Protein 8AID (pdb70)

Solvent-accessible surface area: 24351 Å² total; per-residue (Å²): 114,197,98,78,140,42,111,37,98,18,72,85,44,57,0,60,76,61,108,136,42,73,19,9,0,17,0,34,7,134,91,84,36,8,97,76,11,10,19,44,0,8,32,5,10,22,47,18,48,28,10,51,12,38,22,38,89,85,131,12,20,18,0,4,0,20,6,0,12,0,5,20,6,47,106,134,2,2,67,85,49,108,70,1,40,0,1,0,7,2,56,55,6,81,40,19,26,131,83,0,98,94,52,58,9,112,33,83,51,37,58,55,230,22,29,7,8,15,31,2,12,0,69,2,83,57,46,15,16,0,24,0,14,23,21,62,68,56,135,92,90,141,115,44,95,20,178,82,42,57,0,22,73,63,104,131,30,74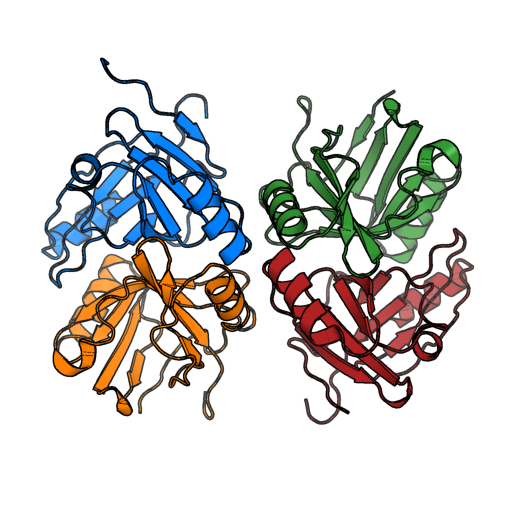,19,6,0,16,1,42,10,126,86,82,27,6,102,74,10,10,45,40,0,41,102,6,18,66,58,81,49,30,10,54,8,50,30,70,137,70,118,13,21,18,0,0,0,23,6,0,9,0,4,23,6,49,108,154,13,2,70,90,23,103,69,1,41,0,2,0,8,1,23,35,7,80,8,15,28,62,26,0,95,93,46,58,9,104,35,72,54,34,69,34,220,17,32,4,11,22,9,0,4,0,66,2,84,52,45,14,18,0,20,0,11,23,13,61,68,53,138,78,92,115,115,104,29,100,18,175,82,43,60,0,20,69,62,104,132,30,74,20,8,0,14,1,51,9,131,90,84,34,8,101,75,10,10,45,42,0,40,103,6,20,67,62,83,49,30,13,54,9,35,34,62,88,72,161,14,20,19,0,1,0,21,7,0,9,0,4,22,6,39,96,133,4,7,52,86,19,104,70,1,40,0,1,0,8,1,31,35,11,114,8,15,43,61,24,0,95,91,54,59,7,108,41,86,50,35,74,37,220,24,40,6,14,16,11,0,3,0,55,3,91,46,43,15,16,0,20,0,12,24,16,64,68,63,152,85,84,130,114,38,97,20,75,86,47,57,0,59,75,59,112,137,40,74,18,9,0,16,0,26,8,134,88,83,35,8,99,75,10,11,19,36,0,7,33,6,8,21,47,16,48,26,11,57,8,46,31,78,134,49,146,12,19,18,0,1,0,22,6,0,11,0,4,21,6,47,122,133,2,10,68,82,29,128,70,1,40,0,1,0,7,1,56,56,6,78,40,19,26,134,86,0,97,93,53,57,10,109,35,84,61,34,64,40,89,18,28,6,12,21,10,0,7,0,65,2,86,54,46,14,16,0,24,0,14,23,18,63,74,54,132,87,94

Foldseek 3Di:
DPWDDKDKFFPDFFQQPPADWQKAFEDEAEPPCVVVVQVVLCVVVVFHWGMWMGDRVLQWTWTHRRRHIYIYHHCVSCVLPVLAGMEIAHNDCPVVVVVQVVQPKAWRDDQDQDQFGGKTWIQHPVGHIYMYHYGDDDVPD/DDKFFPDFFQQPPPFWQKAFEAEEEPPCVVVVQVVLCVVVVHHWGIWDAFVVLQWIWTGRRRHIYIYHHCVSCVLPVLAGMEIAHNDCPVVVVVQVVQPKDFSADQDQTPFAGKTWIQHPVGHIYMYGYGHDDPPD/DWDKFFPDFAQLPPPFWQKAFEDEEEPPCVVVVQVVLCVVVVHHWGMWTQAVVLQWIWTHRRRHIYIYHHCVSCVLPVQAGMEIAHNDCVVVVVVCVVVPKDFSADQDADQFGGKTWIQHPVRHIYMYGYGHDDPVD/DDKFFPDFFQQPVADWQKAFEDEAEPPCVVVVQVVLCVVVVFHWGIWDDFVVLQWIWTHRRRHIYIYHHCVSCVLPVLAGMEIAHNDCVVVVVVQVVQPKAWRADQDQGPFGGKTWIQHPVGHIYMYGYGDDDPPD

Radius of gyration: 25.98 Å; Cα contacts (8 Å, |Δi|>4): 1368; chains: 4; bounding box: 61×72×56 Å

CATH classification: 3.10.180.10

Structure (mmCIF, N/CA/C/O backbone):
data_8AID
#
_entry.id   8AID
#
_cell.length_a   155.492
_cell.length_b   155.492
_cell.length_c   59.516
_cell.angle_alpha   90.000
_cell.angle_beta   90.000
_cell.angle_gamma   120.000
#
_symmetry.space_group_name_H-M   'P 32 2 1'
#
loop_
_entity.id
_entity.type
_entity.pdbx_description
1 polymer PA4183
2 non-polymer '2-[N-CYCLOHEXYLAMINO]ETHANE SULFONIC ACID'
3 water water
#
loop_
_atom_site.group_PDB
_atom_site.id
_atom_site.type_symbol
_atom_site.label_atom_id
_atom_site.label_alt_id
_atom_site.label_comp_id
_atom_site.label_asym_id
_atom_site.label_entity_id
_atom_site.label_seq_id
_atom_site.pdbx_PDB_ins_code
_atom_site.Cartn_x
_atom_site.Cartn_y
_atom_site.Cartn_z
_atom_site.occupancy
_atom_site.B_iso_or_equiv
_atom_site.auth_seq_id
_atom_site.auth_comp_id
_atom_site.auth_asym_id
_atom_site.auth_atom_id
_atom_site.pdbx_PDB_model_num
ATOM 1 N N . GLY A 1 1 ? -73.980 202.434 -25.526 1.00 54.60 -1 GLY A N 1
ATOM 2 C CA . GLY A 1 1 ? -75.048 201.886 -24.645 1.00 39.85 -1 GLY A CA 1
ATOM 3 C C . GLY A 1 1 ? -76.164 202.879 -24.434 1.00 32.17 -1 GLY A C 1
ATOM 4 O O . GLY A 1 1 ? -76.125 204.005 -24.939 1.00 37.05 -1 GLY A O 1
ATOM 10 N N . HIS A 1 2 ? -77.190 202.459 -23.690 1.00 30.39 0 HIS A N 1
ATOM 11 C CA . HIS A 1 2 ? -78.308 203.345 -23.412 1.00 27.82 0 HIS A CA 1
ATOM 12 C C . HIS A 1 2 ? -78.020 204.303 -22.278 1.00 28.16 0 HIS A C 1
ATOM 13 O O . HIS A 1 2 ? -78.790 205.250 -22.079 1.00 32.04 0 HIS A O 1
ATOM 27 N N . MET A 1 3 ? -76.963 204.066 -21.514 1.00 29.18 1 MET A N 1
ATOM 28 C CA . MET A 1 3 ? -76.581 204.901 -20.393 1.00 29.57 1 MET A CA 1
ATOM 29 C C . MET A 1 3 ? -75.354 205.708 -20.801 1.00 28.99 1 MET A C 1
ATOM 30 O O . MET A 1 3 ? -74.638 205.335 -21.739 1.00 30.31 1 MET A O 1
ATOM 44 N N . SER A 1 4 ? -75.127 206.823 -20.111 1.00 32.38 2 SER A N 1
ATOM 45 C CA . SER A 1 4 ? -73.996 207.682 -20.434 1.00 32.81 2 SER A CA 1
ATOM 46 C C . SER A 1 4 ? -72.667 206.985 -20.129 1.00 31.23 2 SER A C 1
ATOM 47 O O . SER A 1 4 ? -72.585 206.052 -19.321 1.00 29.44 2 SER A O 1
ATOM 55 N N . GLN A 1 5 ? -71.623 207.451 -20.806 1.00 31.56 3 GLN A N 1
ATOM 56 C CA . GLN A 1 5 ? -70.285 206.916 -20.610 1.00 38.93 3 GLN A CA 1
ATOM 57 C C . GLN A 1 5 ? -69.725 207.338 -19.256 1.00 29.05 3 GLN A C 1
ATOM 58 O O . GLN A 1 5 ? -70.091 208.386 -18.726 1.00 30.52 3 GLN A O 1
ATOM 72 N N . PRO A 1 6 ? -68.816 206.545 -18.689 1.00 30.21 4 PRO A N 1
ATOM 73 C CA . PRO A 1 6 ? -68.130 206.977 -17.460 1.00 27.07 4 PRO A CA 1
ATOM 74 C C . PRO A 1 6 ? -67.336 208.251 -17.686 1.00 30.01 4 PRO A C 1
ATOM 75 O O . PRO A 1 6 ? -66.897 208.546 -18.801 1.00 28.96 4 PRO A O 1
ATOM 86 N N . PHE A 1 7 ? -67.152 209.001 -16.604 1.00 25.20 5 PHE A N 1
ATOM 87 C CA . PHE A 1 7 ? -66.182 210.083 -16.537 1.00 25.05 5 PHE A CA 1
ATOM 88 C C . PHE A 1 7 ? -65.162 209.724 -15.467 1.00 24.75 5 PHE A C 1
ATOM 89 O O . PHE A 1 7 ? -65.544 209.311 -14.366 1.00 24.74 5 PHE A O 1
ATOM 106 N N . LEU A 1 8 ? -63.874 209.879 -15.778 1.00 24.31 6 LEU A N 1
ATOM 107 C CA . LEU A 1 8 ? -62.823 209.492 -14.828 1.00 21.99 6 LEU A CA 1
ATOM 108 C C . LEU A 1 8 ? -61.694 210.505 -14.845 1.00 21.80 6 LEU A C 1
ATOM 109 O O . LEU A 1 8 ? -61.095 210.759 -15.895 1.00 25.24 6 LEU A O 1
ATOM 125 N N . TRP A 1 9 ? -61.387 211.056 -13.682 1.00 20.56 7 TRP A N 1
ATOM 126 C CA . TRP A 1 9 ? -60.182 211.831 -13.469 1.00 21.43 7 TRP A CA 1
ATOM 127 C C . TRP A 1 9 ? -59.432 211.255 -12.279 1.00 21.12 7 TRP A C 1
ATOM 128 O O . TRP A 1 9 ? -60.032 210.954 -11.246 1.00 21.40 7 TRP A O 1
ATOM 149 N N . ARG A 1 10 ? -58.107 211.098 -12.408 1.00 23.21 8 ARG A N 1
ATOM 150 C CA . ARG A 1 10 ? -57.318 210.670 -11.274 1.00 20.38 8 ARG A CA 1
ATOM 151 C C . ARG A 1 10 ? -55.879 211.164 -11.424 1.00 18.70 8 ARG A C 1
ATOM 152 O O . ARG A 1 10 ? -55.377 211.333 -12.542 1.00 21.92 8 ARG A O 1
ATOM 173 N N . ARG A 1 11 ? -55.231 211.372 -10.295 1.00 19.74 9 ARG A N 1
ATOM 174 C CA A ARG A 1 11 ? -53.859 211.862 -10.312 0.47 22.57 9 ARG A CA 1
ATOM 175 C CA C ARG A 1 11 ? -53.858 211.864 -10.313 0.53 22.55 9 ARG A CA 1
ATOM 176 C C . ARG A 1 11 ? -52.873 210.786 -10.757 1.00 23.61 9 ARG A C 1
ATOM 177 O O . ARG A 1 11 ? -51.879 211.101 -11.428 1.00 24.52 9 ARG A O 1
ATOM 218 N N . VAL A 1 12 ? -53.123 209.526 -10.393 1.00 21.03 10 VAL A N 1
ATOM 219 C CA . VAL A 1 12 ? -52.263 208.387 -10.714 1.00 22.98 10 VAL A CA 1
ATOM 220 C C . VAL A 1 12 ? -53.133 207.347 -11.396 1.00 22.85 10 VAL A C 1
ATOM 221 O O . VAL A 1 12 ? -54.132 206.916 -10.821 1.00 22.56 10 VAL A O 1
ATOM 234 N N . ASN A 1 13 ? -52.779 206.950 -12.618 1.00 24.34 11 ASN A N 1
ATOM 235 C CA . ASN A 1 13 ? -53.654 206.059 -13.367 1.00 23.63 11 ASN A CA 1
ATOM 236 C C . ASN A 1 13 ? -53.157 204.621 -13.497 1.00 24.99 11 ASN A C 1
ATOM 237 O O . ASN A 1 13 ? -53.832 203.805 -14.123 1.00 25.82 11 ASN A O 1
ATOM 248 N N . ASP A 1 14 ? -52.026 204.275 -12.890 1.00 23.72 12 ASP A N 1
ATOM 249 C CA . ASP A 1 14 ? -51.466 202.934 -13.036 1.00 24.19 12 ASP A CA 1
ATOM 250 C C . ASP A 1 14 ? -50.919 202.513 -11.684 1.00 21.39 12 ASP A C 1
ATOM 251 O O . ASP A 1 14 ? -50.035 203.184 -11.143 1.00 24.20 12 ASP A O 1
ATOM 260 N N . SER A 1 15 ? -51.449 201.426 -11.137 1.00 20.75 13 SER A N 1
ATOM 261 C CA . SER A 1 15 ? -50.975 200.902 -9.864 1.00 20.74 13 SER A CA 1
ATOM 262 C C . SER A 1 15 ? -49.929 199.804 -10.019 1.00 20.96 13 SER A C 1
ATOM 263 O O . SER A 1 15 ? -49.496 199.258 -9.008 1.00 20.53 13 SER A O 1
ATOM 271 N N . SER A 1 16 ? -49.507 199.506 -11.253 1.00 21.60 14 SER A N 1
ATOM 272 C CA . SER A 1 16 ? -48.609 198.376 -11.516 1.00 23.39 14 SER A CA 1
ATOM 273 C C . SER A 1 16 ? -47.359 198.396 -10.651 1.00 24.13 14 SER A C 1
ATOM 274 O O . SER A 1 16 ? -46.818 197.327 -10.299 1.00 25.31 14 SER A O 1
ATOM 282 N N . GLY A 1 17 ? -46.859 199.579 -10.350 1.00 26.35 15 GLY A N 1
ATOM 283 C CA . GLY A 1 17 ? -45.607 199.761 -9.641 1.00 27.26 15 GLY A CA 1
ATOM 284 C C . GLY A 1 17 ? -45.739 199.954 -8.153 1.00 29.40 15 GLY A C 1
ATOM 285 O O . GLY A 1 17 ? -44.735 200.203 -7.478 1.00 33.03 15 GLY A O 1
ATOM 289 N N A PHE A 1 18 ? -46.968 199.824 -7.606 0.47 24.70 16 PHE A N 1
ATOM 290 N N B PHE A 1 18 ? -46.936 199.879 -7.611 0.53 24.77 16 PHE A N 1
ATOM 291 C CA A PHE A 1 18 ? -47.213 200.007 -6.175 0.47 23.07 16 PHE A CA 1
ATOM 292 C CA B PHE A 1 18 ? -47.129 200.128 -6.194 0.53 23.39 16 PHE A CA 1
ATOM 293 C C A PHE A 1 18 ? -46.429 198.978 -5.360 0.47 30.81 16 PHE A C 1
ATOM 294 C C B PHE A 1 18 ? -47.351 198.757 -5.581 0.53 25.10 16 PHE A C 1
ATOM 295 O O A PHE A 1 18 ? -46.473 197.779 -5.644 0.47 34.37 16 PHE A O 1
ATOM 296 O O B PHE A 1 18 ? -48.441 198.204 -5.612 0.53 26.06 16 PHE A O 1
ATOM 329 N N A ALA A 1 19 ? -45.706 199.450 -4.339 0.47 30.08 17 ALA A N 1
ATOM 330 N N B ALA A 1 19 ? -46.262 198.173 -5.068 0.53 26.52 17 ALA A N 1
ATOM 331 C CA A ALA A 1 19 ? -44.945 198.549 -3.477 0.47 32.02 17 ALA A CA 1
ATOM 332 C CA B ALA A 1 19 ? -46.320 196.843 -4.483 0.53 27.35 17 ALA A CA 1
ATOM 333 C C A ALA A 1 19 ? -45.825 197.908 -2.411 0.47 30.77 17 ALA A C 1
ATOM 334 C C B ALA A 1 19 ? -46.895 196.849 -3.077 0.53 24.27 17 ALA A C 1
ATOM 335 O O A ALA A 1 19 ? -45.577 196.769 -1.997 0.47 31.32 17 ALA A O 1
ATOM 336 O O B ALA A 1 19 ? -47.206 195.779 -2.556 0.53 25.46 17 ALA A O 1
ATOM 349 N N A GLU A 1 20 ? -46.847 198.620 -1.961 0.47 27.96 18 GLU A N 1
ATOM 350 N N B GLU A 1 20 ? -47.044 198.023 -2.458 0.53 20.06 18 GLU A N 1
ATOM 351 C CA A GLU A 1 20 ? -47.766 198.161 -0.940 0.47 22.78 18 GLU A CA 1
ATOM 352 C CA B GLU A 1 20 ? -47.716 198.152 -1.174 0.53 21.80 18 GLU A CA 1
ATOM 353 C C A GLU A 1 20 ? -49.159 198.578 -1.382 0.47 18.68 18 GLU A C 1
ATOM 354 C C B GLU A 1 20 ? -49.156 198.587 -1.412 0.53 18.63 18 GLU A C 1
ATOM 355 O O A GLU A 1 20 ? -49.316 199.567 -2.109 0.47 21.95 18 GLU A O 1
ATOM 356 O O B GLU A 1 20 ? -49.362 199.649 -2.019 0.53 21.91 18 GLU A O 1
ATOM 379 N N . PRO A 1 21 ? -50.177 197.844 -0.975 1.00 19.51 19 PRO A N 1
ATOM 380 C CA . PRO A 1 21 ? -51.544 198.268 -1.271 1.00 17.87 19 PRO A CA 1
ATOM 381 C C . PRO A 1 21 ? -51.854 199.628 -0.662 1.00 17.74 19 PRO A C 1
ATOM 382 O O . PRO A 1 21 ? -51.377 199.967 0.426 1.00 19.43 19 PRO A O 1
ATOM 393 N N . ARG A 1 22 ? -52.702 200.384 -1.352 1.00 16.13 20 ARG A N 1
ATOM 394 C CA . ARG A 1 22 ? -53.325 201.559 -0.768 1.00 16.35 20 ARG A CA 1
ATOM 395 C C . ARG A 1 22 ? -54.667 201.124 -0.198 1.00 15.94 20 ARG A C 1
ATOM 396 O O . ARG A 1 22 ? -55.431 200.438 -0.880 1.00 17.92 20 ARG A O 1
ATOM 417 N N . VAL A 1 23 ? -54.935 201.502 1.041 1.00 14.69 21 VAL A N 1
ATOM 418 C CA . VAL A 1 23 ? -56.076 201.007 1.806 1.00 13.80 21 VAL A CA 1
ATOM 419 C C . VAL A 1 23 ? -57.140 202.095 1.884 1.00 15.60 21 VAL A C 1
ATOM 420 O O . VAL A 1 23 ? -56.827 203.245 2.251 1.00 16.16 21 VAL A O 1
ATOM 433 N N . PHE A 1 24 ? -58.399 201.730 1.574 1.00 14.12 22 PHE A N 1
ATOM 434 C CA . PHE A 1 24 ? -59.538 202.645 1.629 1.00 14.44 22 PHE A CA 1
ATOM 435 C C . PHE A 1 24 ? -60.634 202.120 2.549 1.00 16.62 22 PHE A C 1
ATOM 436 O O . PHE A 1 24 ? -61.037 200.955 2.455 1.00 17.41 22 PHE A O 1
ATOM 453 N N . ILE A 1 25 ? -61.138 202.984 3.397 1.00 14.95 23 ILE A N 1
ATOM 454 C CA . ILE A 1 25 ? -62.362 202.746 4.147 1.00 14.81 23 ILE A CA 1
ATOM 455 C C . ILE A 1 25 ? -63.540 203.209 3.300 1.00 14.21 23 ILE A C 1
ATOM 456 O O . ILE A 1 25 ? -63.578 204.358 2.841 1.00 16.32 23 ILE A O 1
ATOM 472 N N . ARG A 1 26 ? -64.521 202.322 3.094 1.00 13.89 24 ARG A N 1
ATOM 473 C CA . ARG A 1 26 ? -65.689 202.679 2.302 1.00 15.37 24 ARG A CA 1
ATOM 474 C C . ARG A 1 26 ? -66.642 203.628 3.033 1.00 15.32 24 ARG A C 1
ATOM 475 O O . ARG A 1 26 ? -66.928 203.469 4.231 1.00 16.76 24 ARG A O 1
ATOM 496 N N . VAL A 1 27 ? -67.149 204.598 2.285 1.00 16.39 25 VAL A N 1
ATOM 497 C CA . VAL A 1 27 ? -68.124 205.584 2.738 1.00 15.46 25 VAL A CA 1
ATOM 498 C C . VAL A 1 27 ? -69.297 205.551 1.779 1.00 15.67 25 VAL A C 1
ATOM 499 O O . VAL A 1 27 ? -69.098 205.630 0.563 1.00 17.77 25 VAL A O 1
ATOM 512 N N . TYR A 1 28 ? -70.519 205.429 2.316 1.00 18.08 26 TYR A N 1
ATOM 513 C CA . TYR A 1 28 ? -71.741 205.357 1.513 1.00 18.63 26 TYR A CA 1
ATOM 514 C C . TYR A 1 28 ? -72.568 206.626 1.650 1.00 16.13 26 TYR A C 1
ATOM 515 O O . TYR A 1 28 ? -72.854 207.080 2.761 1.00 19.73 26 TYR A O 1
ATOM 533 N N . LEU A 1 29 ? -72.955 207.184 0.504 1.00 18.69 27 LEU A N 1
ATOM 534 C CA . LEU A 1 29 ? -73.561 208.501 0.432 1.00 18.26 27 LEU A CA 1
ATOM 535 C C . LEU A 1 29 ? -74.893 208.439 -0.309 1.00 20.46 27 LEU A C 1
ATOM 536 O O . LEU A 1 29 ? -75.048 207.666 -1.255 1.00 21.40 27 LEU A O 1
ATOM 552 N N . GLU A 1 30 ? -75.812 209.323 0.074 1.00 21.50 28 GLU A N 1
ATOM 553 C CA . GLU A 1 30 ? -77.103 209.434 -0.595 1.00 21.58 28 GLU A CA 1
ATOM 554 C C . GLU A 1 30 ? -77.000 210.317 -1.837 1.00 23.14 28 GLU A C 1
ATOM 555 O O . GLU A 1 30 ? -76.098 211.155 -1.957 1.00 22.29 28 GLU A O 1
ATOM 567 N N . PRO A 1 31 ? -77.942 210.181 -2.768 1.00 23.15 29 PRO A N 1
ATOM 568 C CA . PRO A 1 31 ? -77.927 211.041 -3.959 1.00 23.14 29 PRO A CA 1
ATOM 569 C C . PRO A 1 31 ? -77.903 212.518 -3.592 1.00 24.37 29 PRO A C 1
ATOM 570 O O . PRO A 1 31 ? -78.526 212.953 -2.611 1.00 27.98 29 PRO A O 1
ATOM 581 N N . GLY A 1 32 ? -77.157 213.285 -4.388 1.00 23.68 30 GLY A N 1
ATOM 582 C CA . GLY A 1 32 ? -77.047 214.716 -4.225 1.00 22.51 30 GLY A CA 1
ATOM 583 C C . GLY A 1 32 ? -75.969 215.176 -3.260 1.00 22.77 30 GLY A C 1
ATOM 584 O O . GLY A 1 32 ? -75.862 216.400 -3.020 1.00 26.17 30 GLY A O 1
ATOM 588 N N . SER A 1 33 ? -75.194 214.259 -2.691 1.00 22.68 31 SER A N 1
ATOM 589 C CA . SER A 1 33 ? -74.298 214.632 -1.602 1.00 22.75 31 SER A CA 1
ATOM 590 C C . SER A 1 33 ? -72.809 214.536 -1.901 1.00 20.95 31 SER A C 1
ATOM 591 O O . SER A 1 33 ? -72.019 214.956 -1.055 1.00 20.72 31 SER A O 1
ATOM 599 N N . ILE A 1 34 ? -72.378 214.070 -3.072 1.00 20.24 32 ILE A N 1
ATOM 600 C CA A ILE A 1 34 ? -70.970 213.713 -3.157 0.52 19.40 32 ILE A CA 1
ATOM 601 C CA B ILE A 1 34 ? -70.966 213.723 -3.270 0.48 19.39 32 ILE A CA 1
ATOM 602 C C . ILE A 1 34 ? -70.059 214.946 -3.145 1.00 19.81 32 ILE A C 1
ATOM 603 O O . ILE A 1 34 ? -68.958 214.876 -2.580 1.00 19.40 32 ILE A O 1
ATOM 634 N N . ASP A 1 35 ? -70.464 216.082 -3.736 1.00 19.01 33 ASP A N 1
ATOM 635 C CA . ASP A 1 35 ? -69.534 217.213 -3.771 1.00 18.24 33 ASP A CA 1
ATOM 636 C C . ASP A 1 35 ? -69.272 217.760 -2.375 1.00 20.08 33 ASP A C 1
ATOM 637 O O . ASP A 1 35 ? -68.111 218.046 -2.023 1.00 19.60 33 ASP A O 1
ATOM 646 N N . ALA A 1 36 ? -70.324 217.905 -1.565 1.00 19.37 34 ALA A N 1
ATOM 647 C CA . ALA A 1 36 ? -70.132 218.328 -0.186 1.00 17.73 34 ALA A CA 1
ATOM 648 C C . ALA A 1 36 ? -69.405 217.280 0.629 1.00 18.54 34 ALA A C 1
ATOM 649 O O . ALA A 1 36 ? -68.623 217.621 1.521 1.00 18.73 34 ALA A O 1
ATOM 656 N N . ALA A 1 37 ? -69.620 215.997 0.335 1.00 17.70 35 ALA A N 1
ATOM 657 C CA . ALA A 1 37 ? -68.885 214.946 1.038 1.00 16.78 35 ALA A CA 1
ATOM 658 C C . ALA A 1 37 ? -67.401 214.982 0.713 1.00 16.28 35 ALA A C 1
ATOM 659 O O . ALA A 1 37 ? -66.570 214.842 1.607 1.00 17.28 35 ALA A O 1
ATOM 666 N N . ILE A 1 38 ? -67.049 215.157 -0.561 1.00 16.63 36 ILE A N 1
ATOM 667 C CA . ILE A 1 38 ? -65.634 215.294 -0.912 1.00 15.99 36 ILE A CA 1
ATOM 668 C C . ILE A 1 38 ? -65.014 216.439 -0.120 1.00 18.40 36 ILE A C 1
ATOM 669 O O . ILE A 1 38 ? -63.928 216.303 0.451 1.00 16.66 36 ILE A O 1
ATOM 685 N N . ALA A 1 39 ? -65.706 217.579 -0.068 1.00 17.25 37 ALA A N 1
ATOM 686 C CA . ALA A 1 39 ? -65.172 218.731 0.672 1.00 15.21 37 ALA A CA 1
ATOM 687 C C . ALA A 1 39 ? -65.008 218.413 2.148 1.00 16.08 37 ALA A C 1
ATOM 688 O O . ALA A 1 39 ? -63.979 218.732 2.759 1.00 16.04 37 ALA A O 1
ATOM 695 N N . PHE A 1 40 ? -65.987 217.705 2.729 1.00 16.20 38 PHE A N 1
ATOM 696 C CA . PHE A 1 40 ? -65.899 217.316 4.130 1.00 15.81 38 PHE A CA 1
ATOM 697 C C . PHE A 1 40 ? -64.660 216.450 4.380 1.00 15.96 38 PHE A C 1
ATOM 698 O O . PHE A 1 40 ? -63.911 216.674 5.339 1.00 16.14 38 PHE A O 1
ATOM 715 N N . TYR A 1 41 ? -64.450 215.425 3.550 1.00 15.57 39 TYR A N 1
ATOM 716 C CA . TYR A 1 41 ? -63.334 214.524 3.768 1.00 15.46 39 TYR A CA 1
ATOM 717 C C . TYR A 1 41 ? -62.009 215.193 3.431 1.00 15.16 39 TYR A C 1
ATOM 718 O O . TYR A 1 41 ? -61.009 214.893 4.076 1.00 15.44 39 TYR A O 1
ATOM 736 N N . GLU A 1 42 ? -61.993 216.115 2.463 1.00 14.16 40 GLU A N 1
ATOM 737 C CA . GLU A 1 42 ? -60.777 216.885 2.197 1.00 15.22 40 GLU A CA 1
ATOM 738 C C . GLU A 1 42 ? -60.384 217.700 3.415 1.00 15.28 40 GLU A C 1
ATOM 739 O O . GLU A 1 42 ? -59.200 217.746 3.794 1.00 16.02 40 GLU A O 1
ATOM 751 N N . ASP A 1 43 ? -61.357 218.385 4.013 1.00 14.93 41 ASP A N 1
ATOM 752 C CA . ASP A 1 43 ? -61.045 219.300 5.100 1.00 14.34 41 ASP A CA 1
ATOM 753 C C . ASP A 1 43 ? -60.787 218.564 6.391 1.00 15.50 41 ASP A C 1
ATOM 754 O O . ASP A 1 43 ? -59.971 219.006 7.205 1.00 16.92 41 ASP A O 1
ATOM 763 N N . LEU A 1 44 ? -61.426 217.409 6.588 1.00 15.34 42 LEU A N 1
ATOM 764 C CA . LEU A 1 44 ? -61.129 216.597 7.757 1.00 14.51 42 LEU A CA 1
ATOM 765 C C . LEU A 1 44 ? -59.670 216.178 7.768 1.00 15.25 42 LEU A C 1
ATOM 766 O O . LEU A 1 44 ? -59.007 216.162 8.816 1.00 15.37 42 LEU A O 1
ATOM 782 N N . GLN A 1 45 ? -59.162 215.804 6.602 1.00 15.97 43 GLN A N 1
ATOM 783 C CA . GLN A 1 45 ? -57.863 215.168 6.520 1.00 15.93 43 GLN A CA 1
ATOM 784 C C . GLN A 1 45 ? -56.765 216.105 6.064 1.00 15.99 43 GLN A C 1
ATOM 785 O O . GLN A 1 45 ? -55.583 215.760 6.186 1.00 17.35 43 GLN A O 1
ATOM 799 N N . GLY A 1 46 ? -57.114 217.264 5.516 1.00 16.16 44 GLY A N 1
ATOM 800 C CA . GLY A 1 46 ? -56.098 218.114 4.929 1.00 16.42 44 GLY A CA 1
ATOM 801 C C . GLY A 1 46 ? -55.497 217.562 3.652 1.00 16.27 44 GLY A C 1
ATOM 802 O O . GLY A 1 46 ? -54.310 217.824 3.369 1.00 19.92 44 GLY A O 1
ATOM 806 N N . VAL A 1 47 ? -56.263 216.800 2.879 1.00 17.78 45 VAL A N 1
ATOM 807 C CA A VAL A 1 47 ? -55.774 216.115 1.690 0.48 19.29 45 VAL A CA 1
ATOM 808 C CA B VAL A 1 47 ? -55.774 216.111 1.690 0.52 19.28 45 VAL A CA 1
ATOM 809 C C . VAL A 1 47 ? -56.772 216.319 0.563 1.00 22.44 45 VAL A C 1
ATOM 810 O O . VAL A 1 47 ? -57.972 216.059 0.740 1.00 26.33 45 VAL A O 1
ATOM 835 N N . ALA A 1 48 ? -56.268 216.729 -0.602 1.00 17.86 46 ALA A N 1
ATOM 836 C CA . ALA A 1 48 ? -57.073 216.899 -1.797 1.00 16.35 46 ALA A CA 1
ATOM 837 C C . ALA A 1 48 ? -57.480 215.556 -2.399 1.00 16.26 46 ALA A C 1
ATOM 838 O O . ALA A 1 48 ? -56.682 214.614 -2.445 1.00 17.88 46 ALA A O 1
ATOM 845 N N . HIS A 1 49 ? -58.719 215.458 -2.860 1.00 16.34 47 HIS A N 1
ATOM 846 C CA . HIS A 1 49 ? -59.169 2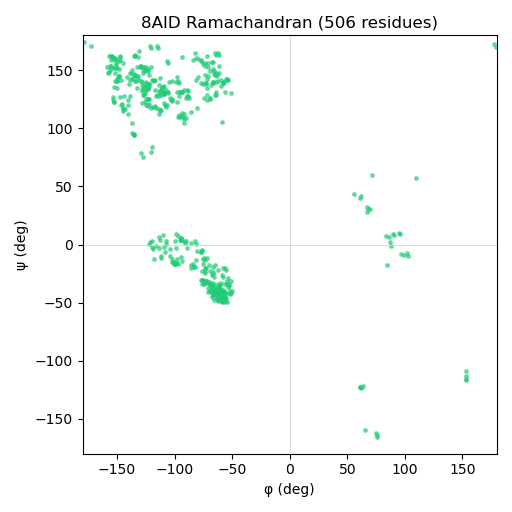14.220 -3.487 1.00 15.62 47 HIS A CA 1
ATOM 847 C C . HIS A 1 49 ? -58.366 213.937 -4.755 1.00 17.57 47 HIS A C 1
ATOM 848 O O . HIS A 1 49 ? -57.915 214.857 -5.455 1.00 18.68 47 HIS A O 1
ATOM 862 N N . ASP A 1 50 ? -58.114 212.646 -5.009 1.00 16.00 48 ASP A N 1
ATOM 863 C CA . ASP A 1 50 ? -57.232 212.240 -6.088 1.00 16.30 48 ASP A CA 1
ATOM 864 C C . ASP A 1 50 ? -57.893 211.367 -7.148 1.00 19.04 48 ASP A C 1
ATOM 865 O O . ASP A 1 50 ? -57.210 210.925 -8.082 1.00 19.03 48 ASP A O 1
ATOM 874 N N . MET A 1 51 ? -59.199 211.099 -7.042 1.00 16.74 49 MET A N 1
ATOM 875 C CA . MET A 1 51 ? -59.963 210.444 -8.095 1.00 17.42 49 MET A CA 1
ATOM 876 C C . MET A 1 51 ? -61.399 210.952 -8.005 1.00 18.88 49 MET A C 1
ATOM 877 O O . MET A 1 51 ? -61.950 211.042 -6.908 1.00 18.78 49 MET A O 1
ATOM 891 N N . ARG A 1 52 ? -61.972 211.299 -9.149 1.00 18.12 50 ARG A N 1
ATOM 892 C CA . ARG A 1 52 ? -63.411 211.519 -9.305 1.00 18.85 50 ARG A CA 1
ATOM 893 C C . ARG A 1 52 ? -63.847 210.595 -10.435 1.00 19.64 50 ARG A C 1
ATOM 894 O O . ARG A 1 52 ? -63.278 210.650 -11.532 1.00 20.44 50 ARG A O 1
ATOM 915 N N . PHE A 1 53 ? -64.845 209.741 -10.168 1.00 20.31 51 PHE A N 1
ATOM 916 C CA . PHE A 1 53 ? -65.246 208.653 -11.075 1.00 20.54 51 PHE A CA 1
ATOM 917 C C . PHE A 1 53 ? -66.774 208.625 -11.119 1.00 20.87 51 PHE A C 1
ATOM 918 O O . PHE A 1 53 ? -67.417 208.187 -10.158 1.00 22.93 51 PHE A O 1
ATOM 935 N N . ASP A 1 54 ? -67.353 209.114 -12.213 1.00 22.03 52 ASP A N 1
ATOM 936 C CA . ASP A 1 54 ? -68.799 209.057 -12.427 1.00 23.25 52 ASP A CA 1
ATOM 937 C C . ASP A 1 54 ? -69.104 207.831 -13.280 1.00 24.99 52 ASP A C 1
ATOM 938 O O . ASP A 1 54 ? -68.497 207.654 -14.346 1.00 25.54 52 ASP A O 1
ATOM 947 N N . PHE A 1 55 ? -70.037 206.991 -12.819 1.00 25.64 53 PHE A N 1
ATOM 948 C CA . PHE A 1 55 ? -70.331 205.690 -13.443 1.00 24.16 53 PHE A CA 1
ATOM 949 C C . PHE A 1 55 ? -71.822 205.580 -13.739 1.00 27.25 53 PHE A C 1
ATOM 950 O O . PHE A 1 55 ? -72.557 204.861 -13.048 1.00 24.96 53 PHE A O 1
ATOM 967 N N . PRO A 1 56 ? -72.303 206.267 -14.778 1.00 27.31 54 PRO A N 1
ATOM 968 C CA . PRO A 1 56 ? -73.759 206.313 -15.010 1.00 28.41 54 PRO A CA 1
ATOM 969 C C . PRO A 1 56 ? -74.391 204.951 -15.220 1.00 30.98 54 PRO A C 1
ATOM 970 O O . PRO A 1 56 ? -75.544 204.760 -14.795 1.00 28.19 54 PRO A O 1
ATOM 981 N N . GLU A 1 57 ? -73.671 203.998 -15.826 1.00 30.15 55 GLU A N 1
ATOM 982 C CA . GLU A 1 57 ? -74.209 202.648 -16.006 1.00 32.36 55 GLU A CA 1
ATOM 983 C C . GLU A 1 57 ? -74.734 202.063 -14.704 1.00 34.66 55 GLU A C 1
ATOM 984 O O . GLU A 1 57 ? -75.725 201.321 -14.696 1.00 32.08 55 GLU A O 1
ATOM 996 N N . LYS A 1 58 ? -74.020 202.297 -13.614 1.00 29.22 56 LYS A N 1
ATOM 997 C CA . LYS A 1 58 ? -74.338 201.740 -12.310 1.00 25.84 56 LYS A CA 1
ATOM 998 C C . LYS A 1 58 ? -75.055 202.736 -11.432 1.00 24.14 56 LYS A C 1
ATOM 999 O O . LYS A 1 58 ? -75.355 202.423 -10.272 1.00 27.68 56 LYS A O 1
ATOM 1018 N N . ARG A 1 59 ? -75.353 203.926 -11.960 1.00 26.34 57 ARG A N 1
ATOM 1019 C CA A ARG A 1 59 ? -75.982 204.988 -11.182 0.45 31.38 57 ARG A CA 1
ATOM 1020 C CA B ARG A 1 59 ? -75.981 204.992 -11.184 0.55 31.37 57 ARG A CA 1
ATOM 1021 C C . ARG A 1 59 ? -75.168 205.295 -9.929 1.00 24.83 57 ARG A C 1
ATOM 1022 O O . ARG A 1 59 ? -75.725 205.552 -8.857 1.00 26.34 57 ARG A O 1
ATOM 1063 N N . LEU A 1 60 ? -73.836 205.298 -10.079 1.00 24.73 58 LEU A N 1
ATOM 1064 C CA . LEU A 1 60 ? -72.906 205.538 -8.991 1.00 23.87 58 LEU A CA 1
ATOM 1065 C C . LEU A 1 60 ? -72.003 206.714 -9.327 1.00 23.87 58 LEU A C 1
ATOM 1066 O O . LEU A 1 60 ? -71.667 206.944 -10.491 1.00 25.78 58 LEU A O 1
ATOM 1082 N N . THR A 1 61 ? -71.576 207.431 -8.298 1.00 22.49 59 THR A N 1
ATOM 1083 C CA . THR A 1 61 ? -70.474 208.381 -8.403 1.00 21.12 59 THR A CA 1
ATOM 1084 C C . THR A 1 61 ? -69.504 208.033 -7.289 1.00 17.35 59 THR A C 1
ATOM 1085 O O . THR A 1 61 ? -69.937 207.664 -6.198 1.00 20.20 59 THR A O 1
ATOM 1096 N N . LEU A 1 62 ? -68.191 208.097 -7.569 1.00 18.33 60 LEU A N 1
ATOM 1097 C CA . LEU A 1 62 ? -67.161 207.693 -6.615 1.00 19.46 60 LEU A CA 1
ATOM 1098 C C . LEU A 1 62 ? -66.059 208.739 -6.520 1.00 20.22 60 LEU A C 1
ATOM 1099 O O . LEU A 1 62 ? -65.769 209.463 -7.479 1.00 19.93 60 LEU A O 1
ATOM 1115 N N . ALA A 1 63 ? -65.408 208.779 -5.363 1.00 18.32 61 ALA A N 1
ATOM 1116 C CA . ALA A 1 63 ? -64.242 209.642 -5.202 1.00 16.08 61 ALA A CA 1
ATOM 1117 C C . ALA A 1 63 ? -63.285 209.036 -4.188 1.00 17.99 61 ALA A C 1
ATOM 1118 O O . ALA A 1 63 ? -63.705 208.466 -3.178 1.00 18.09 61 ALA A O 1
ATOM 1125 N N . ALA A 1 64 ? -61.990 209.181 -4.456 1.00 16.04 62 ALA A N 1
ATOM 1126 C CA . ALA A 1 64 ? -60.938 208.822 -3.510 1.00 15.69 62 ALA A CA 1
ATOM 1127 C C . ALA A 1 64 ? -60.497 210.081 -2.789 1.00 16.44 62 ALA A C 1
ATOM 1128 O O . ALA A 1 64 ? -60.055 211.041 -3.434 1.00 16.26 62 ALA A O 1
ATOM 1135 N N . VAL A 1 65 ? -60.595 210.077 -1.457 1.00 15.29 63 VAL A N 1
ATOM 1136 C CA . VAL A 1 65 ? -60.231 211.241 -0.654 1.00 15.00 63 VAL A CA 1
ATOM 1137 C C . VAL A 1 65 ? -59.415 210.770 0.538 1.00 15.13 63 VAL A C 1
ATOM 1138 O O . VAL A 1 65 ? -59.979 210.342 1.564 1.00 15.35 63 VAL A O 1
ATOM 1151 N N . GLY A 1 66 ? -58.087 210.810 0.424 1.00 14.20 64 GLY A N 1
ATOM 1152 C CA . GLY A 1 66 ? -57.267 210.349 1.526 1.00 15.03 64 GLY A CA 1
ATOM 1153 C C . GLY A 1 66 ? -57.511 208.871 1.808 1.00 14.29 64 GLY A C 1
ATOM 1154 O O . GLY A 1 66 ? -57.357 208.013 0.931 1.00 16.10 64 GLY A O 1
ATOM 1158 N N . ALA A 1 67 ? -57.884 208.588 3.062 1.00 13.67 65 ALA A N 1
ATOM 1159 C CA . ALA A 1 67 ? -58.134 207.242 3.543 1.00 12.61 65 ALA A CA 1
ATOM 1160 C C . ALA A 1 67 ? -59.471 206.659 3.110 1.00 13.96 65 ALA A C 1
ATOM 1161 O O . ALA A 1 67 ? -59.718 205.484 3.404 1.00 14.91 65 ALA A O 1
ATOM 1168 N N . PHE A 1 68 ? -60.348 207.427 2.453 1.00 14.49 66 PHE A N 1
ATOM 1169 C CA . PHE A 1 68 ? -61.737 207.051 2.226 1.00 14.41 66 PHE A CA 1
ATOM 1170 C C . PHE A 1 68 ? -62.045 206.936 0.743 1.00 14.61 66 PHE A C 1
ATOM 1171 O O . PHE A 1 68 ? -61.598 207.750 -0.074 1.00 15.75 66 PHE A O 1
ATOM 1188 N N . LEU A 1 69 ? -62.850 205.928 0.409 1.00 13.32 67 LEU A N 1
ATOM 1189 C CA . LEU A 1 69 ? -63.414 205.747 -0.932 1.00 13.63 67 LEU A CA 1
ATOM 1190 C C . LEU A 1 69 ? -64.911 205.947 -0.807 1.00 16.13 67 LEU A C 1
ATOM 1191 O O . LEU A 1 69 ? -65.595 205.149 -0.158 1.00 16.29 67 LEU A O 1
ATOM 1207 N N . LEU A 1 70 ? -65.389 207.033 -1.401 1.00 15.31 68 LEU A N 1
ATOM 1208 C CA . LEU A 1 70 ? -66.791 207.438 -1.331 1.00 16.70 68 LEU A CA 1
ATOM 1209 C C . LEU A 1 70 ? -67.568 206.857 -2.489 1.00 17.03 68 LEU A C 1
ATOM 1210 O O . LEU A 1 70 ? -67.113 206.937 -3.633 1.00 17.61 68 LEU A O 1
ATOM 1226 N N . LEU A 1 71 ? -68.747 206.276 -2.192 1.00 17.79 69 LEU A N 1
ATOM 1227 C CA . LEU A 1 71 ? -69.681 205.774 -3.189 1.00 17.37 69 LEU A CA 1
ATOM 1228 C C . LEU A 1 71 ? -71.031 206.438 -2.948 1.00 19.27 69 LEU A C 1
ATOM 1229 O O . LEU A 1 71 ? -71.604 206.285 -1.866 1.00 19.87 69 LEU A O 1
ATOM 1245 N N . GLU A 1 72 ? -71.525 207.158 -3.950 1.00 18.73 70 GLU A N 1
ATOM 1246 C CA . GLU A 1 72 ? -72.832 207.830 -3.899 1.00 17.85 70 GLU A CA 1
ATOM 1247 C C . GLU A 1 72 ? -73.832 207.140 -4.815 1.00 21.87 70 GLU A C 1
ATOM 1248 O O . GLU A 1 72 ? -73.549 206.922 -5.999 1.00 22.21 70 GLU A O 1
ATOM 1260 N N . GLY A 1 73 ? -75.022 206.853 -4.291 1.00 20.91 71 GLY A N 1
ATOM 1261 C CA . GLY A 1 73 ? -76.096 206.332 -5.123 1.00 24.42 71 GLY A CA 1
ATOM 1262 C C . GLY A 1 73 ? -77.321 206.032 -4.283 1.00 24.27 71 GLY A C 1
ATOM 1263 O O . GLY A 1 73 ? -77.289 206.095 -3.049 1.00 24.28 71 GLY A O 1
ATOM 1267 N N . SER A 1 74 ? -78.413 205.704 -4.974 1.00 26.52 72 SER A N 1
ATOM 1268 C CA . SER A 1 74 ? -79.589 205.234 -4.267 1.00 26.88 72 SER A CA 1
ATOM 1269 C C . SER A 1 74 ? -79.299 203.940 -3.511 1.00 26.73 72 SER A C 1
ATOM 1270 O O . SER A 1 74 ? -78.318 203.239 -3.767 1.00 25.93 72 SER A O 1
ATOM 1278 N N . ASP A 1 75 ? -80.195 203.593 -2.582 1.00 28.47 73 ASP A N 1
ATOM 1279 C CA . ASP A 1 75 ? -80.046 202.312 -1.894 1.00 26.86 73 ASP A CA 1
ATOM 1280 C C . ASP A 1 75 ? -80.011 201.160 -2.888 1.00 27.43 73 ASP A C 1
ATOM 1281 O O . ASP A 1 75 ? -79.234 200.211 -2.724 1.00 28.01 73 ASP A O 1
ATOM 1290 N N . GLU A 1 76 ? -80.864 201.212 -3.922 1.00 30.18 74 GLU A N 1
ATOM 1291 C CA . GLU A 1 76 ? -80.872 200.150 -4.926 1.00 30.16 74 GLU A CA 1
ATOM 1292 C C . GLU A 1 76 ? -79.538 200.082 -5.664 1.00 29.85 74 GLU A C 1
ATOM 1293 O O . GLU A 1 76 ? -78.988 198.991 -5.894 1.00 27.38 74 GLU A O 1
ATOM 1305 N N . ALA A 1 77 ? -78.982 201.241 -6.019 1.00 27.66 75 ALA A N 1
ATOM 1306 C CA . ALA A 1 77 ? -77.719 201.263 -6.745 1.00 27.98 75 ALA A CA 1
ATOM 1307 C C . ALA A 1 77 ? -76.572 200.770 -5.877 1.00 24.95 75 ALA A C 1
ATOM 1308 O O . ALA A 1 77 ? -75.649 200.109 -6.379 1.00 26.09 75 ALA A O 1
ATOM 1315 N N . LEU A 1 78 ? -76.621 201.064 -4.574 1.00 24.30 76 LEU A N 1
ATOM 1316 C CA . LEU A 1 78 ? -75.538 200.661 -3.681 1.00 23.65 76 LEU A CA 1
ATOM 1317 C C . LEU A 1 78 ? -75.676 199.223 -3.206 1.00 26.70 76 LEU A C 1
ATOM 1318 O O . LEU A 1 78 ? -74.687 198.638 -2.751 1.00 28.44 76 LEU A O 1
ATOM 1334 N N . ALA A 1 79 ? -76.871 198.643 -3.299 1.00 25.77 77 ALA A N 1
ATOM 1335 C CA . ALA A 1 79 ? -77.148 197.371 -2.638 1.00 29.98 77 ALA A CA 1
ATOM 1336 C C . ALA A 1 79 ? -76.145 196.266 -2.946 1.00 27.94 77 ALA A C 1
ATOM 1337 O O . ALA A 1 79 ? -75.752 195.554 -2.006 1.00 32.36 77 ALA A O 1
ATOM 1344 N N . PRO A 1 80 ? -75.684 196.072 -4.181 1.00 29.68 78 PRO A N 1
ATOM 1345 C CA . PRO A 1 80 ? -74.708 194.996 -4.433 1.00 30.67 78 PRO A CA 1
ATOM 1346 C C . PRO A 1 80 ? -73.353 195.233 -3.780 1.00 29.36 78 PRO A C 1
ATOM 1347 O O . PRO A 1 80 ? -72.573 194.282 -3.620 1.00 33.34 78 PRO A O 1
ATOM 1358 N N . PHE A 1 81 ? -73.050 196.463 -3.419 1.00 28.25 79 PHE A N 1
ATOM 1359 C CA . PHE A 1 81 ? -71.723 196.861 -2.980 1.00 28.13 79 PHE A CA 1
ATOM 1360 C C . PHE A 1 81 ? -71.658 197.238 -1.512 1.00 28.68 79 PHE A C 1
ATOM 1361 O O . PHE A 1 81 ? -70.556 197.346 -0.969 1.00 26.21 79 PHE A O 1
ATOM 1378 N N . ARG A 1 82 ? -72.801 197.402 -0.849 1.00 27.42 80 ARG A N 1
ATOM 1379 C CA A ARG A 1 82 ? -72.864 198.048 0.458 0.55 25.02 80 ARG A CA 1
ATOM 1380 C CA B ARG A 1 82 ? -72.749 198.094 0.428 0.45 25.10 80 ARG A CA 1
ATOM 1381 C C . ARG A 1 82 ? -72.215 197.227 1.563 1.00 25.23 80 ARG A C 1
ATOM 1382 O O . ARG A 1 82 ? -71.732 197.789 2.553 1.00 26.96 80 ARG A O 1
ATOM 1423 N N . SER A 1 83 ? -72.238 195.896 1.448 1.00 23.57 81 SER A N 1
ATOM 1424 C CA . SER A 1 83 ? -71.641 195.106 2.521 1.00 23.21 81 SER A CA 1
ATOM 1425 C C . SER A 1 83 ? -70.121 195.180 2.533 1.00 22.39 81 SER A C 1
ATOM 1426 O O . SER A 1 83 ? -69.494 194.755 3.518 1.00 21.40 81 SER A O 1
ATOM 1434 N N . THR A 1 84 ? -69.510 195.719 1.477 1.00 21.18 82 THR A N 1
ATOM 1435 C CA . THR A 1 84 ? -68.057 195.839 1.424 1.00 18.02 82 THR A CA 1
ATOM 1436 C C . THR A 1 84 ? -67.610 196.958 2.339 1.00 19.16 82 THR A C 1
ATOM 1437 O O . THR A 1 84 ? -68.097 198.086 2.223 1.00 19.91 82 THR A O 1
ATOM 1448 N N . THR A 1 85 ? -66.680 196.670 3.265 1.00 17.85 83 THR A N 1
ATOM 1449 C CA . THR A 1 85 ? -66.301 197.740 4.185 1.00 17.60 83 THR A CA 1
ATOM 1450 C C . THR A 1 85 ? -64.984 198.416 3.819 1.00 17.85 83 THR A C 1
ATOM 1451 O O . THR A 1 85 ? -64.709 199.513 4.324 1.00 17.78 83 THR A O 1
ATOM 1462 N N . GLY A 1 86 ? -64.180 197.809 2.946 1.00 16.75 84 GLY A N 1
ATOM 1463 C CA . GLY A 1 86 ? -62.886 198.353 2.577 1.00 15.74 84 GLY A CA 1
ATOM 1464 C C . GLY A 1 86 ? -62.522 197.941 1.174 1.00 16.24 84 GLY A C 1
ATOM 1465 O O . GLY A 1 86 ? -63.004 196.922 0.663 1.00 17.42 84 GLY A O 1
ATOM 1469 N N . THR A 1 87 ? -61.680 198.768 0.537 1.00 17.33 85 THR A N 1
ATOM 1470 C CA . THR A 1 87 ? -61.098 198.504 -0.779 1.00 16.97 85 THR A CA 1
ATOM 1471 C C . THR A 1 87 ? -59.586 198.551 -0.647 1.00 16.29 85 THR A C 1
ATOM 1472 O O . THR A 1 87 ? -59.043 199.464 -0.014 1.00 16.95 85 THR A O 1
ATOM 1483 N N . LEU A 1 88 ? -58.906 197.565 -1.239 1.00 16.96 86 LEU A N 1
ATOM 1484 C CA . LEU A 1 88 ? -57.462 197.590 -1.385 1.00 16.72 86 LEU A CA 1
ATOM 1485 C C . LEU A 1 88 ? -57.094 197.835 -2.842 1.00 16.03 86 LEU A C 1
ATOM 1486 O O . LEU A 1 88 ? -57.495 197.066 -3.722 1.00 18.19 86 LEU A O 1
ATOM 1502 N N . LEU A 1 89 ? -56.370 198.926 -3.085 1.00 16.81 87 LEU A N 1
ATOM 1503 C CA . LEU A 1 89 ? -55.846 199.248 -4.411 1.00 15.87 87 LEU A CA 1
ATOM 1504 C C . LEU A 1 89 ? -54.438 198.647 -4.490 1.00 17.03 87 LEU A C 1
ATOM 1505 O O . LEU A 1 89 ? -53.510 199.058 -3.773 1.00 17.86 87 LEU A O 1
ATOM 1521 N N . VAL A 1 90 ? -54.294 197.632 -5.345 1.00 18.30 88 VAL A N 1
ATOM 1522 C CA . VAL A 1 90 ? -53.087 196.815 -5.400 1.00 18.52 88 VAL A CA 1
ATOM 1523 C C . VAL A 1 90 ? -52.473 196.899 -6.791 1.00 18.80 88 VAL A C 1
ATOM 1524 O O . VAL A 1 90 ? -53.080 197.398 -7.734 1.00 19.66 88 VAL A O 1
ATOM 1537 N N . ASP A 1 91 ? -51.238 196.382 -6.909 1.00 19.02 89 ASP A N 1
ATOM 1538 C CA . ASP A 1 91 ? -50.566 196.375 -8.205 1.00 18.32 89 ASP A CA 1
ATOM 1539 C C . ASP A 1 91 ? -51.263 195.457 -9.199 1.00 20.35 89 ASP A C 1
ATOM 1540 O O . ASP A 1 91 ? -51.372 195.802 -10.378 1.00 21.09 89 ASP A O 1
ATOM 1549 N N . ASP A 1 92 ? -51.729 194.281 -8.752 1.00 20.14 90 ASP A N 1
ATOM 1550 C CA . ASP A 1 92 ? -52.363 193.302 -9.634 1.00 20.36 90 ASP A CA 1
ATOM 1551 C C . ASP A 1 92 ? -53.337 192.474 -8.811 1.00 20.43 90 ASP A C 1
ATOM 1552 O O . ASP A 1 92 ? -52.936 191.859 -7.819 1.00 21.75 90 ASP A O 1
ATOM 1561 N N . ILE A 1 93 ? -54.616 192.464 -9.199 1.00 21.84 91 ILE A N 1
ATOM 1562 C CA . ILE A 1 93 ? -55.586 191.739 -8.392 1.00 20.15 91 ILE A CA 1
ATOM 1563 C C . ILE A 1 93 ? -55.481 190.222 -8.520 1.00 20.65 91 ILE A C 1
ATOM 1564 O O . ILE A 1 93 ? -55.984 189.508 -7.644 1.00 21.29 91 ILE A O 1
ATOM 1580 N N . GLU A 1 94 ? -54.858 189.690 -9.595 1.00 22.97 92 GLU A N 1
ATOM 1581 C CA . GLU A 1 94 ? -55.035 188.257 -9.853 1.00 23.66 92 GLU A CA 1
ATOM 1582 C C . GLU A 1 94 ? -54.399 187.364 -8.776 1.00 21.82 92 GLU A C 1
ATOM 1583 O O . GLU A 1 94 ? -55.024 186.389 -8.351 1.00 22.25 92 GLU A O 1
ATOM 1595 N N . PRO A 1 95 ? -53.197 187.690 -8.268 1.00 20.60 93 PRO A N 1
ATOM 1596 C CA . PRO A 1 95 ? -52.662 186.837 -7.181 1.00 22.67 93 PRO A CA 1
ATOM 1597 C C . PRO A 1 95 ? -53.538 186.822 -5.943 1.00 21.27 93 PRO A C 1
ATOM 1598 O O . PRO A 1 95 ? -53.648 185.793 -5.267 1.00 21.90 93 PRO A O 1
ATOM 1609 N N . TYR A 1 96 ? -54.168 187.958 -5.609 1.00 19.60 94 TYR A N 1
ATOM 1610 C CA . TYR A 1 96 ? -55.056 187.984 -4.450 1.00 21.75 94 TYR A CA 1
ATOM 1611 C C . TYR A 1 96 ? -56.311 187.157 -4.685 1.00 19.10 94 TYR A C 1
ATOM 1612 O O . TYR A 1 96 ? -56.766 186.445 -3.787 1.00 20.48 94 TYR A O 1
ATOM 1630 N N . HIS A 1 97 ? -56.860 187.223 -5.900 1.00 19.80 95 HIS A N 1
ATOM 1631 C CA . HIS A 1 97 ? -58.031 186.428 -6.260 1.00 20.06 95 HIS A CA 1
ATOM 1632 C C . HIS A 1 97 ? -57.724 184.943 -6.174 1.00 20.73 95 HIS A C 1
ATOM 1633 O O . HIS A 1 97 ? -58.482 184.174 -5.582 1.00 22.95 95 HIS A O 1
ATOM 1647 N N . ARG A 1 98 ? -56.575 184.547 -6.724 1.00 20.77 96 ARG A N 1
ATOM 1648 C CA . ARG A 1 98 ? -56.146 183.150 -6.701 1.00 21.09 96 ARG A CA 1
ATOM 1649 C C . ARG A 1 98 ? -55.954 182.664 -5.270 1.00 22.60 96 ARG A C 1
ATOM 1650 O O . ARG A 1 98 ? -56.434 181.583 -4.898 1.00 23.36 96 ARG A O 1
ATOM 1671 N N . ARG A 1 99 ? -55.236 183.451 -4.450 1.00 20.26 97 ARG A N 1
ATOM 1672 C CA . ARG A 1 99 ? -55.020 183.046 -3.065 1.00 21.50 97 ARG A CA 1
ATOM 1673 C C . ARG A 1 99 ? -56.333 182.966 -2.295 1.00 25.65 97 ARG A C 1
ATOM 1674 O O . ARG A 1 99 ? -56.513 182.084 -1.447 1.00 23.20 97 ARG A O 1
ATOM 1695 N N . LEU A 1 100 ? -57.266 183.888 -2.557 1.00 22.56 98 LEU A N 1
ATOM 1696 C CA . LEU A 1 100 ? -58.527 183.860 -1.816 1.00 21.93 98 LEU A CA 1
ATOM 1697 C C . LEU A 1 100 ? -59.333 182.626 -2.173 1.00 22.90 98 LEU A C 1
ATOM 1698 O O . LEU A 1 100 ? -59.924 181.991 -1.289 1.00 25.70 98 LEU A O 1
ATOM 1714 N N . LEU A 1 101 ? -59.378 182.262 -3.461 1.00 23.41 99 LEU A N 1
ATOM 1715 C CA . LEU A 1 101 ? -60.086 181.044 -3.843 1.00 25.51 99 LEU A CA 1
ATOM 1716 C C . LEU A 1 101 ? -59.478 179.836 -3.145 1.00 26.99 99 LEU A C 1
ATOM 1717 O O . LEU A 1 101 ? -60.198 178.984 -2.603 1.00 29.52 99 LEU A O 1
ATOM 1733 N N . ALA A 1 102 ? -58.145 179.754 -3.135 1.00 25.14 100 ALA A N 1
ATOM 1734 C CA . ALA A 1 102 ? -57.485 178.607 -2.517 1.00 26.65 100 ALA A CA 1
ATOM 1735 C C . ALA A 1 102 ? -57.718 178.552 -1.009 1.00 28.91 100 ALA A C 1
ATOM 1736 O O . ALA A 1 102 ? -57.703 177.462 -0.417 1.00 32.83 100 ALA A O 1
ATOM 1743 N N . ALA A 1 103 ? -57.927 179.698 -0.372 1.00 26.69 101 ALA A N 1
ATOM 1744 C CA . ALA A 1 103 ? -58.111 179.763 1.071 1.00 28.47 101 ALA A CA 1
ATOM 1745 C C . ALA A 1 103 ? -59.561 179.630 1.502 1.00 31.94 101 ALA A C 1
ATOM 1746 O O . ALA A 1 103 ? -59.841 179.730 2.702 1.00 35.98 101 ALA A O 1
ATOM 1753 N N . GLY A 1 104 ? -60.494 179.413 0.569 1.00 27.25 102 GLY A N 1
ATOM 1754 C CA . GLY A 1 104 ? -61.880 179.176 0.899 1.00 30.01 102 GLY A CA 1
ATOM 1755 C C . GLY A 1 104 ? -62.798 180.377 0.884 1.00 30.42 102 GLY A C 1
ATOM 1756 O O . GLY A 1 104 ? -63.947 180.257 1.333 1.00 31.79 102 GLY A O 1
ATOM 1760 N N . ALA A 1 105 ? -62.341 181.515 0.391 1.00 26.66 103 ALA A N 1
ATOM 1761 C CA . ALA A 1 105 ? -63.194 182.682 0.321 1.00 24.01 103 ALA A CA 1
ATOM 1762 C C . ALA A 1 105 ? -64.194 182.546 -0.818 1.00 28.30 103 ALA A C 1
ATOM 1763 O O . ALA A 1 105 ? -63.985 181.797 -1.785 1.00 29.13 103 ALA A O 1
ATOM 1770 N N . GLN A 1 106 ? -65.312 183.253 -0.680 1.00 25.43 104 GLN A N 1
ATOM 1771 C CA A GLN A 1 106 ? -66.325 183.305 -1.720 0.53 26.97 104 GLN A CA 1
ATOM 1772 C CA B GLN A 1 106 ? -66.328 183.304 -1.720 0.47 27.01 104 GLN A CA 1
ATOM 1773 C C . GLN A 1 106 ? -66.156 184.588 -2.518 1.00 25.99 104 GLN A C 1
ATOM 1774 O O . GLN A 1 106 ? -66.218 185.692 -1.955 1.00 27.55 104 GLN A O 1
ATOM 1801 N N . ILE A 1 107 ? -65.904 184.440 -3.817 1.00 25.23 105 ILE A N 1
ATOM 1802 C CA . ILE A 1 107 ? -65.809 185.570 -4.733 1.00 24.21 105 ILE A CA 1
ATOM 1803 C C . ILE A 1 107 ? -67.225 185.989 -5.109 1.00 27.59 105 ILE A C 1
ATOM 1804 O O . ILE A 1 107 ? -67.992 185.202 -5.684 1.00 32.89 105 ILE A O 1
ATOM 1820 N N . ILE A 1 108 ? -67.586 187.215 -4.749 1.00 25.40 106 ILE A N 1
ATOM 1821 C CA A ILE A 1 108 ? -68.930 187.749 -4.977 0.69 25.82 106 ILE A CA 1
ATOM 1822 C CA B ILE A 1 108 ? -68.935 187.711 -4.991 0.31 26.05 106 ILE A CA 1
ATOM 1823 C C . ILE A 1 108 ? -69.064 188.227 -6.418 1.00 40.38 106 ILE A C 1
ATOM 1824 O O . ILE A 1 108 ? -69.838 187.677 -7.212 1.00 40.80 106 ILE A O 1
ATOM 1855 N N . PHE A 1 109 ? -68.313 189.274 -6.759 1.00 31.11 107 PHE A N 1
ATOM 1856 C CA . PHE A 1 109 ? -68.325 189.886 -8.079 1.00 34.59 107 PHE A CA 1
ATOM 1857 C C . PHE A 1 109 ? -66.918 189.848 -8.666 1.00 36.32 107 PHE A C 1
ATOM 1858 O O . PHE A 1 109 ? -65.925 189.953 -7.939 1.00 29.97 107 PHE A O 1
ATOM 1862 N N . GLY A 1 110 ? -66.844 189.691 -9.991 1.00 33.77 108 GLY A N 1
ATOM 1863 C CA . GLY A 1 110 ? -65.588 189.743 -10.708 1.00 35.34 108 GLY A CA 1
ATOM 1864 C C . GLY A 1 110 ? -64.791 188.471 -10.525 1.00 36.69 108 GLY A C 1
ATOM 1865 O O . GLY A 1 110 ? -65.322 187.451 -10.074 1.00 40.90 108 GLY A O 1
ATOM 1869 N N . PRO A 1 111 ? -63.494 188.496 -10.881 1.00 34.60 109 PRO A N 1
ATOM 1870 C CA . PRO A 1 111 ? -62.733 189.619 -11.457 1.00 30.70 109 PRO A CA 1
ATOM 1871 C C . PRO A 1 111 ? -63.356 190.117 -12.753 1.00 35.59 109 PRO A C 1
ATOM 1872 O O . PRO A 1 111 ? -63.808 189.332 -13.589 1.00 37.10 109 PRO A O 1
ATOM 1883 N N . ALA A 1 112 ? -63.395 191.433 -12.928 1.00 30.92 110 ALA A N 1
ATOM 1884 C CA . ALA A 1 112 ? -64.028 192.041 -14.085 1.00 36.08 110 ALA A CA 1
ATOM 1885 C C . ALA A 1 112 ? -63.349 193.372 -14.378 1.00 28.49 110 ALA A C 1
ATOM 1886 O O . ALA A 1 112 ? -62.874 194.064 -13.472 1.00 28.72 110 ALA A O 1
ATOM 1893 N N . ARG A 1 113 ? -63.300 193.710 -15.664 1.00 35.53 111 ARG A N 1
ATOM 1894 C CA . ARG A 1 113 ? -62.806 195.020 -16.057 1.00 33.41 111 ARG A CA 1
ATOM 1895 C C . ARG A 1 113 ? -63.736 196.103 -15.532 1.00 32.64 111 ARG A C 1
ATOM 1896 O O . ARG A 1 113 ? -64.959 195.929 -15.457 1.00 37.97 111 ARG A O 1
ATOM 1917 N N . ALA A 1 114 ? -63.142 197.229 -15.174 1.00 28.94 112 ALA A N 1
ATOM 1918 C CA . ALA A 1 114 ? -63.850 198.415 -14.735 1.00 29.06 112 ALA A CA 1
ATOM 1919 C C . ALA A 1 114 ? -63.223 199.606 -15.435 1.00 28.08 112 ALA A C 1
ATOM 1920 O O . ALA A 1 114 ? -62.098 199.518 -15.936 1.00 27.34 112 ALA A O 1
ATOM 1927 N N . PRO A 1 115 ? -63.916 200.744 -15.468 1.00 31.04 113 PRO A N 1
ATOM 1928 C CA . PRO A 1 115 ? -63.343 201.926 -16.124 1.00 28.73 113 PRO A CA 1
ATOM 1929 C C . PRO A 1 115 ? -62.010 202.358 -15.542 1.00 27.62 113 PRO A C 1
ATOM 1930 O O . PRO A 1 115 ? -61.238 203.022 -16.235 1.00 30.59 113 PRO A O 1
ATOM 1941 N N . THR A 1 116 ? -61.687 201.954 -14.314 1.00 24.31 114 THR A N 1
ATOM 1942 C CA . THR A 1 116 ? -60.426 202.279 -13.673 1.00 20.24 114 THR A CA 1
ATOM 1943 C C . THR A 1 116 ? -59.345 201.223 -13.863 1.00 25.23 114 THR A C 1
ATOM 1944 O O . THR A 1 116 ? -58.180 201.495 -13.552 1.00 22.58 114 THR A O 1
ATOM 1955 N N . GLY A 1 117 ? -59.707 200.033 -14.315 1.00 24.05 115 GLY A N 1
ATOM 1956 C CA . GLY A 1 117 ? -58.785 198.912 -14.355 1.00 23.70 115 GLY A CA 1
ATOM 1957 C C . GLY A 1 117 ? -59.543 197.608 -14.265 1.00 23.76 115 GLY A C 1
ATOM 1958 O O . GLY A 1 117 ? -60.244 197.238 -15.205 1.00 26.18 115 GLY A O 1
ATOM 1962 N N . ALA A 1 118 ? -59.437 196.929 -13.124 1.00 21.51 116 ALA A N 1
ATOM 1963 C CA . ALA A 1 118 ? -60.149 195.680 -12.887 1.00 20.82 116 ALA A CA 1
ATOM 1964 C C . ALA A 1 118 ? -60.322 195.492 -11.387 1.00 22.01 116 ALA A C 1
ATOM 1965 O O . ALA A 1 118 ? -59.516 195.981 -10.587 1.00 23.31 116 ALA A O 1
ATOM 1972 N N . CYS A 1 119 ? -61.368 194.756 -11.003 1.00 21.99 117 CYS A N 1
ATOM 1973 C CA . CYS A 1 119 ? -61.659 194.583 -9.588 1.00 22.04 117 CYS A CA 1
ATOM 1974 C C . CYS A 1 119 ? -62.452 193.303 -9.355 1.00 22.66 117 CYS A C 1
ATOM 1975 O O . CYS A 1 119 ? -63.024 192.729 -10.285 1.00 25.27 117 CYS A O 1
ATOM 1983 N N . PHE A 1 120 ? -62.446 192.864 -8.099 1.00 21.86 118 PHE A N 1
ATOM 1984 C CA . PHE A 1 120 ? -63.358 191.830 -7.607 1.00 20.54 118 PHE A CA 1
ATOM 1985 C C . PHE A 1 120 ? -63.655 192.133 -6.147 1.00 19.97 118 PHE A C 1
ATOM 1986 O O . PHE A 1 120 ? -62.926 192.888 -5.488 1.00 20.96 118 PHE A O 1
ATOM 2003 N N . ASN A 1 121 ? -64.727 191.548 -5.618 1.00 22.50 119 ASN A N 1
ATOM 2004 C CA . ASN A 1 121 ? -64.857 191.571 -4.170 1.00 23.81 119 ASN A CA 1
ATOM 2005 C C . ASN A 1 121 ? -65.181 190.187 -3.638 1.00 22.31 119 ASN A C 1
ATOM 2006 O O . ASN A 1 121 ? -65.572 189.256 -4.375 1.00 22.91 119 ASN A O 1
ATOM 2017 N N . ALA A 1 122 ? -64.925 190.037 -2.343 1.00 21.38 120 ALA A N 1
ATOM 2018 C CA . ALA A 1 122 ? -64.899 188.712 -1.757 1.00 21.97 120 ALA A CA 1
ATOM 2019 C C . ALA A 1 122 ? -65.395 188.718 -0.327 1.00 20.30 120 ALA A C 1
ATOM 2020 O O . ALA A 1 122 ? -65.166 189.680 0.423 1.00 20.23 120 ALA A O 1
ATOM 2027 N N . LEU A 1 123 ? -66.133 187.657 0.012 1.00 20.34 121 LEU A N 1
ATOM 2028 C CA . LEU A 1 123 ? -66.545 187.365 1.382 1.00 21.26 121 LEU A CA 1
ATOM 2029 C C . LEU A 1 123 ? -65.508 186.402 1.952 1.00 21.99 121 LEU A C 1
ATOM 2030 O O . LEU A 1 123 ? -65.415 185.258 1.506 1.00 22.67 121 LEU A O 1
ATOM 2046 N N . LEU A 1 124 ? -64.701 186.877 2.897 1.00 21.80 122 LEU A N 1
ATOM 2047 C CA . LEU A 1 124 ? -63.646 186.051 3.489 1.00 24.59 122 LEU A CA 1
ATOM 2048 C C . LEU A 1 124 ? -64.256 185.078 4.491 1.00 24.56 122 LEU A C 1
ATOM 2049 O O . LEU A 1 124 ? -65.369 185.277 4.975 1.00 22.60 122 LEU A O 1
ATOM 2065 N N . PRO A 1 125 ? -63.574 183.979 4.794 1.00 23.14 123 PRO A N 1
ATOM 2066 C CA . PRO A 1 125 ? -64.172 182.992 5.701 1.00 24.07 123 PRO A CA 1
ATOM 2067 C C . PRO A 1 125 ? -64.633 183.552 7.035 1.00 23.49 123 PRO A C 1
ATOM 2068 O O . PRO A 1 125 ? -65.647 183.090 7.566 1.00 25.69 123 PRO A O 1
ATOM 2079 N N . ASP A 1 126 ? -63.940 184.546 7.585 1.00 23.59 124 ASP A N 1
ATOM 2080 C CA . ASP A 1 126 ? -64.316 185.121 8.874 1.00 22.50 124 ASP A CA 1
ATOM 2081 C C . ASP A 1 126 ? -65.424 186.165 8.758 1.00 22.49 124 ASP A C 1
ATOM 2082 O O . ASP A 1 126 ? -65.851 186.715 9.780 1.00 23.06 124 ASP A O 1
ATOM 2091 N N . GLY A 1 127 ? -65.954 186.386 7.558 1.00 22.34 125 GLY A N 1
ATOM 2092 C CA . GLY A 1 127 ? -67.066 187.290 7.356 1.00 20.95 125 GLY A CA 1
ATOM 2093 C C . GLY A 1 127 ? -66.710 188.679 6.846 1.00 20.01 125 GLY A C 1
ATOM 2094 O O . GLY A 1 127 ? -67.629 189.470 6.517 1.00 22.27 125 GLY A O 1
ATOM 2098 N N . THR A 1 128 ? -65.434 189.017 6.800 1.00 20.63 126 THR A N 1
ATOM 2099 C CA . THR A 1 128 ? -65.010 190.300 6.254 1.00 20.49 126 THR A CA 1
ATOM 2100 C C . THR A 1 128 ? -65.306 190.354 4.758 1.00 20.91 126 THR A C 1
ATOM 2101 O O . THR A 1 128 ? -65.081 189.389 4.033 1.00 22.21 126 THR A O 1
ATOM 2112 N N . VAL A 1 129 ? -65.791 191.506 4.282 1.00 18.70 127 VAL A N 1
ATOM 2113 C CA . VAL A 1 129 ? -66.089 191.705 2.860 1.00 17.31 127 VAL A CA 1
ATOM 2114 C C . VAL A 1 129 ? -65.223 192.845 2.337 1.00 17.65 127 VAL A C 1
ATOM 2115 O O . VAL A 1 129 ? -65.341 193.992 2.802 1.00 18.02 127 VAL A O 1
ATOM 2128 N N . VAL A 1 130 ? -64.362 192.533 1.364 1.00 18.04 128 VAL A N 1
ATOM 2129 C CA A VAL A 1 130 ? -63.451 193.533 0.835 0.55 17.10 128 VAL A CA 1
ATOM 2130 C CA B VAL A 1 130 ? -63.362 193.455 0.843 0.45 17.03 128 VAL A CA 1
ATOM 2131 C C . VAL A 1 130 ? -63.366 193.443 -0.677 1.00 20.06 128 VAL A C 1
ATOM 2132 O O . VAL A 1 130 ? -63.537 192.384 -1.290 1.00 21.38 128 VAL A O 1
ATOM 2157 N N . GLU A 1 131 ? -63.083 194.590 -1.276 1.00 18.34 129 GLU A N 1
ATOM 2158 C CA . GLU A 1 131 ? -62.833 194.708 -2.705 1.00 16.71 129 GLU A CA 1
ATOM 2159 C C . GLU A 1 131 ? -61.334 194.831 -2.936 1.00 18.96 129 GLU A C 1
ATOM 2160 O O . GLU A 1 131 ? -60.645 195.547 -2.188 1.00 17.44 129 GLU A O 1
ATOM 2172 N N . PHE A 1 132 ? -60.843 194.173 -3.988 1.00 17.37 130 PHE A N 1
ATOM 2173 C CA . PHE A 1 132 ? -59.504 194.367 -4.512 1.00 16.52 130 PHE A CA 1
ATOM 2174 C C . PHE A 1 132 ? -59.624 195.003 -5.888 1.00 18.38 130 PHE A C 1
ATOM 2175 O O . PHE A 1 132 ? -60.404 194.538 -6.719 1.00 21.48 130 PHE A O 1
ATOM 2192 N N . VAL A 1 133 ? -58.860 196.073 -6.130 1.00 18.18 131 VAL A N 1
ATOM 2193 C CA . VAL A 1 133 ? -58.879 196.754 -7.417 1.00 16.54 131 VAL A CA 1
ATOM 2194 C C . VAL A 1 133 ? -57.443 197.044 -7.819 1.00 15.74 131 VAL A C 1
ATOM 2195 O O . VAL A 1 133 ? -56.584 197.300 -6.973 1.00 18.42 131 VAL A O 1
ATOM 2208 N N . HIS A 1 134 ? -57.193 197.007 -9.123 1.00 18.49 132 HIS A N 1
ATOM 2209 C CA . HIS A 1 134 ? -55.946 197.539 -9.652 1.00 19.06 132 HIS A CA 1
ATOM 2210 C C . HIS A 1 134 ? -56.275 198.538 -10.749 1.00 20.33 132 HIS A C 1
ATOM 2211 O O . HIS A 1 134 ? -57.337 198.479 -11.381 1.00 20.31 132 HIS A O 1
ATOM 2225 N N . HIS A 1 135 ? -55.370 199.494 -10.930 1.00 19.07 133 HIS A N 1
ATOM 2226 C CA . HIS A 1 135 ? -55.582 200.603 -11.840 1.00 22.24 133 HIS A CA 1
ATOM 2227 C C . HIS A 1 135 ? -54.641 200.480 -13.023 1.00 21.34 133 HIS A C 1
ATOM 2228 O O . HIS A 1 135 ? -53.444 200.174 -12.862 1.00 21.94 133 HIS A O 1
ATOM 2242 N N . ARG A 1 136 ? -55.182 200.712 -14.208 1.00 25.46 134 ARG A N 1
ATOM 2243 C CA . ARG A 1 136 ? -54.434 200.724 -15.449 1.00 25.37 134 ARG A CA 1
ATOM 2244 C C . ARG A 1 136 ? -54.942 201.883 -16.289 1.00 26.93 134 ARG A C 1
ATOM 2245 O O . ARG A 1 136 ? -56.133 202.220 -16.237 1.00 26.23 134 ARG A O 1
ATOM 2266 N N . PRO A 1 137 ? -54.068 202.496 -17.076 1.00 28.66 135 PRO A N 1
ATOM 2267 C CA . PRO A 1 137 ? -54.482 203.654 -17.877 1.00 28.94 135 PRO A CA 1
ATOM 2268 C C . PRO A 1 137 ? -55.557 203.294 -18.883 1.00 35.88 135 PRO A C 1
ATOM 2269 O O . PRO A 1 137 ? -55.530 202.230 -19.505 1.00 35.07 135 PRO A O 1
ATOM 2280 N N . GLN A 1 138 ? -56.514 204.202 -19.037 1.00 34.41 136 GLN A N 1
ATOM 2281 C CA A GLN A 1 138 ? -57.528 204.022 -20.062 0.58 41.27 136 GLN A CA 1
ATOM 2282 C CA B GLN A 1 138 ? -57.598 204.182 -20.009 0.42 41.66 136 GLN A CA 1
ATOM 2283 C C . GLN A 1 138 ? -57.105 204.719 -21.347 1.00 47.47 136 GLN A C 1
ATOM 2284 O O . GLN A 1 138 ? -56.127 205.472 -21.393 1.00 43.79 136 GLN A O 1
ATOM 2311 N N . PRO A 1 139 ? -57.791 204.414 -22.446 1.00 59.83 137 PRO A N 1
ATOM 2312 C CA . PRO A 1 139 ? -57.449 205.065 -23.719 1.00 64.89 137 PRO A CA 1
ATOM 2313 C C . PRO A 1 139 ? -57.511 206.583 -23.604 1.00 64.46 137 PRO A C 1
ATOM 2314 O O . PRO A 1 139 ? -58.484 207.146 -23.094 1.00 63.58 137 PRO A O 1
ATOM 2325 N N . GLY A 1 140 ? -56.453 207.244 -24.084 1.00 71.80 138 GLY A N 1
ATOM 2326 C CA . GLY A 1 140 ? -56.361 208.688 -24.065 1.00 76.19 138 GLY A CA 1
ATOM 2327 C C . GLY A 1 140 ? -55.849 209.288 -22.775 1.00 76.00 138 GLY A C 1
ATOM 2328 O O . GLY A 1 140 ? -55.419 210.448 -22.773 1.00 71.37 138 GLY A O 1
ATOM 2332 N N . GLU A 1 141 ? -55.871 208.537 -21.681 1.00 71.69 139 GLU A N 1
ATOM 2333 C CA . GLU A 1 141 ? -55.471 209.038 -20.372 1.00 63.12 139 GLU A CA 1
ATOM 2334 C C . GLU A 1 141 ? -53.955 209.198 -20.285 1.00 58.36 139 GLU A C 1
ATOM 2335 O O . GLU A 1 141 ? -53.456 210.216 -19.803 1.00 65.48 139 GLU A O 1
ATOM 2347 N N . PRO B 1 6 ? -49.811 192.612 30.489 1.00 69.62 4 PRO B N 1
ATOM 2348 C CA . PRO B 1 6 ? -50.407 192.699 29.154 1.00 62.93 4 PRO B CA 1
ATOM 2349 C C . PRO B 1 6 ? -49.374 192.750 28.036 1.00 52.77 4 PRO B C 1
ATOM 2350 O O . PRO B 1 6 ? -48.508 193.624 28.006 1.00 58.96 4 PRO B O 1
ATOM 2361 N N . PHE B 1 7 ? -49.482 191.797 27.120 1.00 52.06 5 PHE B N 1
ATOM 2362 C CA . PHE B 1 7 ? -48.586 191.742 25.977 1.00 51.98 5 PHE B CA 1
ATOM 2363 C C . PHE B 1 7 ? -48.780 192.965 25.092 1.00 44.92 5 PHE B C 1
ATOM 2364 O O . PHE B 1 7 ? -49.909 193.322 24.739 1.00 40.83 5 PHE B O 1
ATOM 2381 N N . LEU B 1 8 ? -47.669 193.607 24.741 1.00 40.13 6 LEU B N 1
ATOM 2382 C CA . LEU B 1 8 ? -47.658 194.656 23.724 1.00 32.39 6 LEU B CA 1
ATOM 2383 C C . LEU B 1 8 ? -46.387 194.480 22.903 1.00 37.60 6 LEU B C 1
ATOM 2384 O O . LEU B 1 8 ? -45.281 194.652 23.426 1.00 38.20 6 LEU B O 1
ATOM 2400 N N . TRP B 1 9 ? -46.547 194.097 21.638 1.00 28.96 7 TRP B N 1
ATOM 2401 C CA . TRP B 1 9 ? -45.453 194.036 20.682 1.00 30.89 7 TRP B CA 1
ATOM 2402 C C . TRP B 1 9 ? -45.845 194.812 19.430 1.00 27.95 7 TRP B C 1
ATOM 2403 O O . TRP B 1 9 ? -46.944 194.624 18.903 1.00 27.29 7 TRP B O 1
ATOM 2424 N N . ARG B 1 10 ? -44.946 195.676 18.958 1.00 28.53 8 ARG B N 1
ATOM 2425 C CA . ARG B 1 10 ? -45.166 196.363 17.691 1.00 28.89 8 ARG B CA 1
ATOM 2426 C C . ARG B 1 10 ? -43.835 196.840 17.123 1.00 28.05 8 ARG B C 1
ATOM 2427 O O . ARG B 1 10 ? -42.907 197.193 17.860 1.00 30.01 8 ARG B O 1
ATOM 2448 N N . ARG B 1 11 ? -43.769 196.857 15.787 1.00 25.51 9 ARG B N 1
ATOM 2449 C CA A ARG B 1 11 ? -42.552 197.283 15.101 0.62 26.99 9 ARG B CA 1
ATOM 2450 C CA B ARG B 1 11 ? -42.534 197.274 15.132 0.38 27.14 9 ARG B CA 1
ATOM 2451 C C . ARG B 1 11 ? -42.318 198.778 15.265 1.00 25.32 9 ARG B C 1
ATOM 2452 O O . ARG B 1 11 ? -41.168 199.230 15.408 1.00 29.21 9 ARG B O 1
ATOM 2493 N N . VAL B 1 12 ? -43.394 199.561 15.230 1.00 25.95 10 VAL B N 1
ATOM 2494 C CA . VAL B 1 12 ? -43.358 201.017 15.330 1.00 29.69 10 VAL B CA 1
ATOM 2495 C C . VAL B 1 12 ? -44.215 201.430 16.515 1.00 26.53 10 VAL B C 1
ATOM 2496 O O . VAL B 1 12 ? -45.402 201.091 16.562 1.00 27.41 10 VAL B O 1
ATOM 2509 N N . ASN B 1 13 ? -43.636 202.189 17.449 1.00 27.59 11 ASN B N 1
ATOM 2510 C CA . ASN B 1 13 ? -44.368 202.550 18.658 1.00 29.64 11 ASN B CA 1
ATOM 2511 C C . ASN B 1 13 ? -44.680 204.039 18.777 1.00 28.36 11 ASN B C 1
ATOM 2512 O O . ASN B 1 13 ? -45.211 204.455 19.804 1.00 26.97 11 ASN B O 1
ATOM 2523 N N . ASP B 1 14 ? -44.396 204.839 17.748 1.00 25.22 12 ASP B N 1
ATOM 2524 C CA . ASP B 1 14 ? -44.630 206.279 17.787 1.00 24.63 12 ASP B CA 1
ATOM 2525 C C . ASP B 1 14 ? -45.062 206.743 16.410 1.00 23.04 12 ASP B C 1
ATOM 2526 O O . ASP B 1 14 ? -44.297 206.606 15.450 1.00 26.08 12 ASP B O 1
ATOM 2535 N N . SER B 1 15 ? -46.293 207.270 16.301 1.00 20.46 13 SER B N 1
ATOM 2536 C CA . SER B 1 15 ? -46.822 207.779 15.043 1.00 20.05 13 SER B CA 1
ATOM 2537 C C . SER B 1 15 ? -46.625 209.281 14.858 1.00 19.75 13 SER B C 1
ATOM 2538 O O . SER B 1 15 ? -47.088 209.838 13.851 1.00 21.23 13 SER B O 1
ATOM 2546 N N . SER B 1 16 ? -45.909 209.936 15.793 1.00 21.69 14 SER B N 1
ATOM 2547 C CA . SER B 1 16 ? -45.769 211.393 15.801 1.00 23.78 14 SER B CA 1
ATOM 2548 C C . SER B 1 16 ? -45.237 211.946 14.485 1.00 21.51 14 SER B C 1
ATOM 2549 O O . SER B 1 16 ? -45.572 213.081 14.111 1.00 24.14 14 SER B O 1
ATOM 2557 N N . GLY B 1 17 ? -44.395 211.175 13.785 1.00 24.10 15 GLY B N 1
ATOM 2558 C CA . GLY B 1 17 ? -43.774 211.619 12.550 1.00 24.40 15 GLY B CA 1
ATOM 2559 C C . GLY B 1 17 ? -44.445 211.171 11.271 1.00 28.08 15 GLY B C 1
ATOM 2560 O O . GLY B 1 17 ? -43.894 211.407 10.190 1.00 29.49 15 GLY B O 1
ATOM 2564 N N . PHE B 1 18 ? -45.618 210.543 11.344 1.00 23.78 16 PHE B N 1
ATOM 2565 C CA . PHE B 1 18 ? -46.278 210.043 10.142 1.00 25.98 16 PHE B CA 1
ATOM 2566 C C . PHE B 1 18 ? -46.651 211.204 9.216 1.00 26.69 16 PHE B C 1
ATOM 2567 O O . PHE B 1 18 ? -47.278 212.169 9.633 1.00 30.10 16 PHE B O 1
ATOM 2584 N N . ALA B 1 19 ? -46.265 211.111 7.945 1.00 32.07 17 ALA B N 1
ATOM 2585 C CA . ALA B 1 19 ? -46.640 212.144 6.986 1.00 32.87 17 ALA B CA 1
ATOM 2586 C C . ALA B 1 19 ? -48.088 212.005 6.566 1.00 31.44 17 ALA B C 1
ATOM 2587 O O . ALA B 1 19 ? -48.708 212.976 6.104 1.00 33.26 17 ALA B O 1
ATOM 2594 N N . GLU B 1 20 ? -48.627 210.814 6.714 1.00 26.77 18 GLU B N 1
ATOM 2595 C CA . GLU B 1 20 ? -50.017 210.562 6.411 1.00 23.48 18 GLU B CA 1
ATOM 2596 C C . GLU B 1 20 ? -50.458 209.392 7.254 1.00 20.09 18 GLU B C 1
ATOM 2597 O O . GLU B 1 20 ? -49.623 208.623 7.760 1.00 19.82 18 GLU B O 1
ATOM 2609 N N . PRO B 1 21 ? -51.752 209.238 7.448 1.00 17.81 19 PRO B N 1
ATOM 2610 C CA . PRO B 1 21 ? -52.251 208.172 8.307 1.00 17.09 19 PRO B CA 1
ATOM 2611 C C . PRO B 1 21 ? -51.986 206.810 7.714 1.00 16.20 19 PRO B C 1
ATOM 2612 O O . PRO B 1 21 ? -51.938 206.670 6.494 1.00 18.37 19 PRO B O 1
ATOM 2623 N N . ARG B 1 22 ? -51.827 205.828 8.592 1.00 16.96 20 ARG B N 1
ATOM 2624 C CA . ARG B 1 22 ? -51.913 204.430 8.215 1.00 15.56 20 ARG B CA 1
ATOM 2625 C C . ARG B 1 22 ? -53.369 204.019 8.366 1.00 15.63 20 ARG B C 1
ATOM 2626 O O . ARG B 1 22 ? -53.979 204.293 9.401 1.00 17.11 20 ARG B O 1
ATOM 2647 N N . VAL B 1 23 ? -53.897 203.346 7.352 1.00 15.08 21 VAL B N 1
ATOM 2648 C CA . VAL B 1 23 ? -55.325 203.059 7.222 1.00 13.60 21 VAL B CA 1
ATOM 2649 C C . VAL B 1 23 ? -55.543 201.571 7.451 1.00 15.64 21 VAL B C 1
ATOM 2650 O O . VAL B 1 23 ? -54.833 200.731 6.862 1.00 16.66 21 VAL B O 1
ATOM 2663 N N . PHE B 1 24 ? -56.511 201.244 8.317 1.00 14.69 22 PHE B N 1
ATOM 2664 C CA . PHE B 1 24 ? -56.854 199.858 8.615 1.00 14.95 22 PHE B CA 1
ATOM 2665 C C . PHE B 1 24 ? -58.322 199.550 8.334 1.00 16.00 22 PHE B C 1
ATOM 2666 O O . PHE B 1 24 ? -59.212 200.290 8.749 1.00 16.89 22 PHE B O 1
ATOM 2683 N N . ILE B 1 25 ? -58.573 198.412 7.701 1.00 14.33 23 ILE B N 1
ATOM 2684 C CA . ILE B 1 25 ? -59.902 197.813 7.610 1.00 15.56 23 ILE B CA 1
ATOM 2685 C C . ILE B 1 25 ? -60.102 196.907 8.822 1.00 15.30 23 ILE B C 1
ATOM 2686 O O . ILE B 1 25 ? -59.265 196.034 9.088 1.00 16.85 23 ILE B O 1
ATOM 2702 N N . ARG B 1 26 ? -61.204 197.088 9.547 1.00 16.06 24 ARG B N 1
ATOM 2703 C CA . ARG B 1 26 ? -61.458 196.313 10.757 1.00 18.15 24 ARG B CA 1
ATOM 2704 C C . ARG B 1 26 ? -61.932 194.904 10.423 1.00 18.45 24 ARG B C 1
ATOM 2705 O O . ARG B 1 26 ? -62.741 194.715 9.522 1.00 18.67 24 ARG B O 1
ATOM 2726 N N . VAL B 1 27 ? -61.417 193.930 11.176 1.00 17.09 25 VAL B N 1
ATOM 2727 C CA . VAL B 1 27 ? -61.794 192.524 11.120 1.00 16.94 25 VAL B CA 1
ATOM 2728 C C . VAL B 1 27 ? -62.180 192.084 12.521 1.00 18.78 25 VAL B C 1
ATOM 2729 O O . VAL B 1 27 ? -61.439 192.332 13.475 1.00 20.74 25 VAL B O 1
ATOM 2742 N N . TYR B 1 28 ? -63.328 191.405 12.655 1.00 18.31 26 TYR B N 1
ATOM 2743 C CA . TYR B 1 28 ? -63.846 190.988 13.960 1.00 17.32 26 TYR B CA 1
ATOM 2744 C C . TYR B 1 28 ? -63.830 189.465 14.064 1.00 19.84 26 TYR B C 1
ATOM 2745 O O . TYR B 1 28 ? -64.220 188.770 13.121 1.00 22.04 26 TYR B O 1
ATOM 2763 N N . LEU B 1 29 ? -63.397 188.953 15.232 1.00 19.39 27 LEU B N 1
ATOM 2764 C CA . LEU B 1 29 ? -63.054 187.546 15.406 1.00 20.12 27 LEU B CA 1
ATOM 2765 C C . LEU B 1 29 ? -63.592 186.991 16.708 1.00 21.94 27 LEU B C 1
ATOM 2766 O O . LEU B 1 29 ? -63.537 187.657 17.748 1.00 21.83 27 LEU B O 1
ATOM 2782 N N . GLU B 1 30 ? -64.038 185.729 16.662 1.00 23.61 28 GLU B N 1
ATOM 2783 C CA A GLU B 1 30 ? -64.522 185.071 17.866 0.57 25.67 28 GLU B CA 1
ATOM 2784 C CA B GLU B 1 30 ? -64.514 185.034 17.849 0.43 25.76 28 GLU B CA 1
ATOM 2785 C C . GLU B 1 30 ? -63.348 184.613 18.734 1.00 25.25 28 GLU B C 1
ATOM 2786 O O . GLU B 1 30 ? -62.232 184.429 18.257 1.00 24.63 28 GLU B O 1
ATOM 2809 N N . PRO B 1 31 ? -63.589 184.415 20.036 1.00 24.61 29 PRO B N 1
ATOM 2810 C CA . PRO B 1 31 ? -62.516 183.933 20.919 1.00 27.78 29 PRO B CA 1
ATOM 2811 C C . PRO B 1 31 ? -61.875 182.655 20.395 1.00 29.12 29 PRO B C 1
ATOM 2812 O O . PRO B 1 31 ? -62.546 181.775 19.849 1.00 28.52 29 PRO B O 1
ATOM 2823 N N . GLY B 1 32 ? -60.562 182.570 20.558 1.00 27.67 30 GLY B N 1
ATOM 2824 C CA . GLY B 1 32 ? -59.773 181.426 20.153 1.00 29.25 30 GLY B CA 1
ATOM 2825 C C . GLY B 1 32 ? -59.358 181.389 18.700 1.00 29.53 30 GLY B C 1
ATOM 2826 O O . GLY B 1 32 ? -58.769 180.383 18.271 1.00 30.22 30 GLY B O 1
ATOM 2830 N N . SER B 1 33 ? -59.603 182.463 17.931 1.00 26.42 31 SER B N 1
ATOM 2831 C CA . SER B 1 33 ? -59.375 182.403 16.491 1.00 25.63 31 SER B CA 1
ATOM 2832 C C . SER B 1 33 ? -58.293 183.344 15.974 1.00 25.32 31 SER B C 1
ATOM 2833 O O . SER B 1 33 ? -57.977 183.298 14.773 1.00 25.32 31 SER B O 1
ATOM 2841 N N . ILE B 1 34 ? -57.669 184.156 16.831 1.00 24.58 32 ILE B N 1
ATOM 2842 C CA . ILE B 1 34 ? -56.828 185.213 16.269 1.00 24.96 32 ILE B CA 1
ATOM 2843 C C . ILE B 1 34 ? -55.529 184.666 15.677 1.00 24.09 32 ILE B C 1
ATOM 2844 O O . ILE B 1 34 ? -55.026 185.217 14.693 1.00 23.22 32 ILE B O 1
ATOM 2860 N N . ASP B 1 35 ? -54.956 183.596 16.237 1.00 25.54 33 ASP B N 1
ATOM 2861 C CA . ASP B 1 35 ? -53.717 183.072 15.653 1.00 23.22 33 ASP B CA 1
ATOM 2862 C C . ASP B 1 35 ? -53.959 182.582 14.229 1.00 22.81 33 ASP B C 1
ATOM 2863 O O . ASP B 1 35 ? -53.168 182.866 13.322 1.00 25.18 33 ASP B O 1
ATOM 2872 N N . ALA B 1 36 ? -55.077 181.879 14.005 1.00 23.97 34 ALA B N 1
ATOM 2873 C CA . ALA B 1 36 ? -55.380 181.434 12.651 1.00 23.81 34 ALA B CA 1
ATOM 2874 C C . ALA B 1 36 ? -55.727 182.601 11.745 1.00 24.68 34 ALA B C 1
ATOM 2875 O O . ALA B 1 36 ? -55.431 182.569 10.536 1.00 24.45 34 ALA B O 1
ATOM 2882 N N . ALA B 1 37 ? -56.341 183.637 12.307 1.00 23.11 35 ALA B N 1
ATOM 2883 C CA . ALA B 1 37 ? -56.663 184.821 11.517 1.00 21.38 35 ALA B CA 1
ATOM 2884 C C . ALA B 1 37 ? -55.401 185.554 11.093 1.00 20.37 35 ALA B C 1
ATOM 2885 O O . ALA B 1 37 ? -55.271 185.986 9.939 1.00 21.12 35 ALA B O 1
ATOM 2892 N N . ILE B 1 38 ? -54.462 185.729 12.028 1.00 22.22 36 ILE B N 1
ATOM 2893 C CA . ILE B 1 38 ? -53.193 186.355 11.684 1.00 20.73 36 ILE B CA 1
ATOM 2894 C C . ILE B 1 38 ? -52.550 185.594 10.529 1.00 23.27 36 ILE B C 1
ATOM 2895 O O . ILE B 1 38 ? -52.091 186.184 9.543 1.00 22.43 36 ILE B O 1
ATOM 2911 N N . ALA B 1 39 ? -52.538 184.259 10.616 1.00 22.61 37 ALA B N 1
ATOM 2912 C CA . ALA B 1 39 ? -51.950 183.467 9.545 1.00 22.72 37 ALA B CA 1
ATOM 2913 C C . ALA B 1 39 ? -52.664 183.696 8.221 1.00 22.68 37 ALA B C 1
ATOM 2914 O O . ALA B 1 39 ? -52.025 183.893 7.180 1.00 22.42 37 ALA B O 1
ATOM 2921 N N . PHE B 1 40 ? -53.989 183.728 8.252 1.00 21.02 38 PHE B N 1
ATOM 2922 C CA . PHE B 1 40 ? -54.765 183.962 7.038 1.00 21.19 38 PHE B CA 1
ATOM 2923 C C . PHE B 1 40 ? -54.387 185.284 6.382 1.00 21.99 38 PHE B C 1
ATOM 2924 O O . PHE B 1 40 ? -54.160 185.359 5.165 1.00 20.38 38 PHE B O 1
ATOM 2941 N N . TYR B 1 41 ? -54.334 186.352 7.165 1.00 20.80 39 TYR B N 1
ATOM 2942 C CA . TYR B 1 41 ? -54.089 187.668 6.585 1.00 19.80 39 TYR B CA 1
ATOM 2943 C C . TYR B 1 41 ? -52.622 187.857 6.205 1.00 19.54 39 TYR B C 1
ATOM 2944 O O . TYR B 1 41 ? -52.307 188.543 5.224 1.00 19.80 39 TYR B O 1
ATOM 2962 N N . GLU B 1 42 ? -51.709 187.217 6.929 1.00 18.69 40 GLU B N 1
ATOM 2963 C CA . GLU B 1 42 ? -50.304 187.213 6.527 1.00 20.21 40 GLU B CA 1
ATOM 2964 C C . GLU B 1 42 ? -50.130 186.563 5.164 1.00 20.93 40 GLU B C 1
ATOM 2965 O O . GLU B 1 42 ? -49.412 187.078 4.292 1.00 20.70 40 GLU B O 1
ATOM 2977 N N . ASP B 1 43 ? -50.763 185.402 4.980 1.00 20.19 41 ASP B N 1
ATOM 2978 C CA . ASP B 1 43 ? -50.573 184.649 3.745 1.00 20.06 41 ASP B CA 1
ATOM 2979 C C . ASP B 1 43 ? -51.312 185.284 2.578 1.00 20.15 41 ASP B C 1
ATOM 2980 O O . ASP B 1 43 ? -50.816 185.253 1.448 1.00 23.17 41 ASP B O 1
ATOM 2989 N N . LEU B 1 44 ? -52.476 185.899 2.826 1.00 20.80 42 LEU B N 1
ATOM 2990 C CA . LEU B 1 44 ? -53.167 186.615 1.757 1.00 19.90 42 LEU B CA 1
ATOM 2991 C C . LEU B 1 44 ? -52.312 187.752 1.204 1.00 21.02 42 LEU B C 1
ATOM 2992 O O . LEU B 1 44 ? -52.274 187.997 -0.011 1.00 20.30 42 LEU B O 1
ATOM 3008 N N . GLN B 1 45 ? -51.636 188.473 2.093 1.00 21.23 43 GLN B N 1
ATOM 3009 C CA . GLN B 1 45 ? -50.908 189.681 1.725 1.00 21.19 43 GLN B CA 1
ATOM 3010 C C . GLN B 1 45 ? -49.416 189.475 1.512 1.00 24.10 43 GLN B C 1
ATOM 3011 O O . GLN B 1 45 ? -48.766 190.347 0.918 1.00 25.34 43 GLN B O 1
ATOM 3025 N N . GLY B 1 46 ? -48.853 188.366 1.978 1.00 22.70 44 GLY B N 1
ATOM 3026 C CA . GLY B 1 46 ? -47.414 188.187 1.921 1.00 24.59 44 GLY B CA 1
ATOM 3027 C C . GLY B 1 46 ? -46.647 189.131 2.809 1.00 26.40 44 GLY B C 1
ATOM 3028 O O . GLY B 1 46 ? -45.512 189.518 2.466 1.00 29.34 44 GLY B O 1
ATOM 3032 N N . VAL B 1 47 ? -47.223 189.510 3.946 1.00 21.63 45 VAL B N 1
ATOM 3033 C CA . VAL B 1 47 ? -46.579 190.356 4.925 1.00 21.77 45 VAL B CA 1
ATOM 3034 C C . VAL B 1 47 ? -46.747 189.752 6.303 1.00 28.34 45 VAL B C 1
ATOM 3035 O O . VAL B 1 47 ? -47.777 189.151 6.618 1.00 31.35 45 VAL B O 1
ATOM 3048 N N . ALA B 1 48 ? -45.716 189.912 7.119 1.00 23.19 46 ALA B N 1
ATOM 3049 C CA . ALA B 1 48 ? -45.759 189.486 8.510 1.00 21.40 46 ALA B CA 1
ATOM 3050 C C . ALA B 1 48 ? -46.512 190.515 9.343 1.00 22.36 46 ALA B C 1
ATOM 3051 O O . ALA B 1 48 ? -46.421 191.723 9.098 1.00 22.66 46 ALA B O 1
ATOM 3058 N N . HIS B 1 49 ? -47.254 190.041 10.336 1.00 21.32 47 HIS B N 1
ATOM 3059 C CA . HIS B 1 49 ? -47.960 190.966 11.209 1.00 19.55 47 HIS B CA 1
ATOM 3060 C C . HIS B 1 49 ? -46.968 191.806 12.013 1.00 21.30 47 HIS B C 1
ATOM 3061 O O . HIS B 1 49 ? -45.843 191.378 12.309 1.00 22.19 47 HIS B O 1
ATOM 3075 N N . ASP B 1 50 ? -47.364 193.054 12.291 1.00 19.68 48 ASP B N 1
ATOM 3076 C CA . ASP B 1 50 ? -46.451 194.028 12.879 1.00 19.78 48 ASP B CA 1
ATOM 3077 C C . ASP B 1 50 ? -46.879 194.565 14.232 1.00 21.98 48 ASP B C 1
ATOM 3078 O O . ASP B 1 50 ? -46.163 195.396 14.807 1.00 22.72 48 ASP B O 1
ATOM 3087 N N . MET B 1 51 ? -48.038 194.164 14.740 1.00 19.92 49 MET B N 1
ATOM 3088 C CA A MET B 1 51 ? -48.444 194.508 16.096 0.63 19.54 49 MET B CA 1
ATOM 3089 C CA B MET B 1 51 ? -48.451 194.508 16.090 0.37 19.57 49 MET B CA 1
ATOM 3090 C C . MET B 1 51 ? -49.290 193.367 16.634 1.00 24.13 49 MET B C 1
ATOM 3091 O O . MET B 1 51 ? -50.083 192.774 15.894 1.00 21.91 49 MET B O 1
ATOM 3118 N N . ARG B 1 52 ? -49.143 193.090 17.926 1.00 22.55 50 ARG B N 1
ATOM 3119 C CA . ARG B 1 52 ? -49.991 192.138 18.647 1.00 25.53 50 ARG B CA 1
ATOM 3120 C C . ARG B 1 52 ? -50.097 192.658 20.073 1.00 22.46 50 ARG B C 1
ATOM 3121 O O . ARG B 1 52 ? -49.073 192.954 20.682 1.00 26.02 50 ARG B O 1
ATOM 3142 N N . PHE B 1 53 ? -51.310 192.819 20.590 1.00 24.06 51 PHE B N 1
ATOM 3143 C CA . PHE B 1 53 ? -51.392 193.239 21.982 1.00 27.97 51 PHE B CA 1
ATOM 3144 C C . PHE B 1 53 ? -52.735 192.896 22.602 1.00 31.07 51 PHE B C 1
ATOM 3145 O O . PHE B 1 53 ? -53.745 192.744 21.911 1.00 27.38 51 PHE B O 1
ATOM 3162 N N . ASP B 1 54 ? -52.703 192.707 23.920 1.00 31.17 52 ASP B N 1
ATOM 3163 C CA . ASP B 1 54 ? -53.886 192.435 24.718 1.00 35.40 52 ASP B CA 1
ATOM 3164 C C . ASP B 1 54 ? -54.375 193.713 25.383 1.00 39.37 52 ASP B C 1
ATOM 3165 O O . ASP B 1 54 ? -53.575 194.512 25.875 1.00 44.26 52 ASP B O 1
ATOM 3174 N N . PHE B 1 55 ? -55.696 193.892 25.417 1.00 41.44 53 PHE B N 1
ATOM 3175 C CA . PHE B 1 55 ? -56.346 194.999 26.115 1.00 40.58 53 PHE B CA 1
ATOM 3176 C C . PHE B 1 55 ? -57.253 194.375 27.175 1.00 38.25 53 PHE B C 1
ATOM 3177 O O . PHE B 1 55 ? -58.457 194.201 26.953 1.00 39.17 53 PHE B O 1
ATOM 3194 N N . PRO B 1 56 ? -56.701 194.038 28.343 1.00 46.11 54 PRO B N 1
ATOM 3195 C CA . PRO B 1 56 ? -57.497 193.267 29.316 1.00 49.91 54 PRO B CA 1
ATOM 3196 C C . PRO B 1 56 ? -58.691 194.025 29.872 1.00 47.22 54 PRO B C 1
ATOM 3197 O O . PRO B 1 56 ? -59.728 193.404 30.131 1.00 47.55 54 PRO B O 1
ATOM 3208 N N . GLU B 1 57 ? -58.584 195.344 30.060 1.00 50.06 55 GLU B N 1
ATOM 3209 C CA . GLU B 1 57 ? -59.729 196.114 30.535 1.00 48.70 55 GLU B CA 1
ATOM 3210 C C . GLU B 1 57 ? -60.949 195.885 29.651 1.00 49.82 55 GLU B C 1
ATOM 3211 O O . GLU B 1 57 ? -62.086 195.850 30.136 1.00 49.34 55 GLU B O 1
ATOM 3223 N N . LYS B 1 58 ? -60.731 195.741 28.344 1.00 42.93 56 LYS B N 1
ATOM 3224 C CA . LYS B 1 58 ? -61.807 195.558 27.382 1.00 38.97 56 LYS B CA 1
ATOM 3225 C C . LYS B 1 58 ? -62.012 194.098 27.005 1.00 32.76 56 LYS B C 1
ATOM 3226 O O . LYS B 1 58 ? -62.925 193.791 26.233 1.00 34.29 56 LYS B O 1
ATOM 3245 N N . ARG B 1 59 ? -61.176 193.199 27.527 1.00 34.98 57 ARG B N 1
ATOM 3246 C CA . ARG B 1 59 ? -61.211 191.783 27.178 1.00 33.51 57 ARG B CA 1
ATOM 3247 C C . ARG B 1 59 ? -61.075 191.578 25.669 1.00 33.55 57 ARG B C 1
ATOM 3248 O O . ARG B 1 59 ? -61.767 190.751 25.072 1.00 29.91 57 ARG B O 1
ATOM 3258 N N . LEU B 1 60 ? -60.153 192.326 25.047 1.00 32.07 58 LEU B N 1
ATOM 3259 C CA . LEU B 1 60 ? -59.870 192.197 23.625 1.00 27.80 58 LEU B CA 1
ATOM 3260 C C . LEU B 1 60 ? -58.412 191.824 23.390 1.00 25.76 58 LEU B C 1
ATOM 3261 O O . LEU B 1 60 ? -57.530 192.157 24.189 1.00 30.08 58 LEU B O 1
ATOM 3277 N N . THR B 1 61 ? -58.163 191.151 22.269 1.00 26.05 59 THR B N 1
ATOM 3278 C CA . THR B 1 61 ? -56.818 190.955 21.729 1.00 24.23 59 THR B CA 1
ATOM 3279 C C . THR B 1 61 ? -56.816 191.511 20.309 1.00 22.86 59 THR B C 1
ATOM 3280 O O . THR B 1 61 ? -57.782 191.315 19.564 1.00 21.98 59 THR B O 1
ATOM 3291 N N . LEU B 1 62 ? -55.750 192.222 19.939 1.00 22.99 60 LEU B N 1
ATOM 3292 C CA . LEU B 1 62 ? -55.698 192.888 18.643 1.00 21.05 60 LEU B CA 1
ATOM 3293 C C . LEU B 1 62 ? -54.412 192.547 17.912 1.00 21.03 60 LEU B C 1
ATOM 3294 O O . LEU B 1 62 ? -53.384 192.236 18.524 1.00 22.40 60 LEU B O 1
ATOM 3310 N N . ALA B 1 63 ? -54.471 192.609 16.585 1.00 19.97 61 ALA B N 1
ATOM 3311 C CA . ALA B 1 63 ? -53.260 192.449 15.788 1.00 19.62 61 ALA B CA 1
ATOM 3312 C C . ALA B 1 63 ? -53.365 193.284 14.524 1.00 20.91 61 ALA B C 1
ATOM 3313 O O . ALA B 1 63 ? -54.430 193.401 13.942 1.00 20.20 61 ALA B O 1
ATOM 3320 N N . ALA B 1 64 ? -52.240 193.831 14.088 1.00 18.75 62 ALA B N 1
ATOM 3321 C CA . ALA B 1 64 ? -52.159 194.540 12.811 1.00 18.10 62 ALA B CA 1
ATOM 3322 C C . ALA B 1 64 ? -51.473 193.652 11.792 1.00 19.32 62 ALA B C 1
ATOM 3323 O O . ALA B 1 64 ? -50.371 193.154 12.046 1.00 19.28 62 ALA B O 1
ATOM 3330 N N . VAL B 1 65 ? -52.122 193.443 10.643 1.00 17.60 63 VAL B N 1
ATOM 3331 C CA . VAL B 1 65 ? -51.591 192.573 9.601 1.00 18.05 63 VAL B CA 1
ATOM 3332 C C . VAL B 1 65 ? -51.801 193.279 8.270 1.00 17.92 63 VAL B C 1
ATOM 3333 O O . VAL B 1 65 ? -52.899 193.234 7.708 1.00 17.86 63 VAL B O 1
ATOM 3346 N N . GLY B 1 66 ? -50.788 193.985 7.785 1.00 17.80 64 GLY B N 1
ATOM 3347 C CA . GLY B 1 66 ? -50.928 194.694 6.527 1.00 18.09 64 GLY B CA 1
ATOM 3348 C C . GLY B 1 66 ? -52.038 195.720 6.626 1.00 16.83 64 GLY B C 1
ATOM 3349 O O . GLY B 1 66 ? -52.017 196.617 7.480 1.00 17.72 64 GLY B O 1
ATOM 3353 N N . ALA B 1 67 ? -53.014 195.583 5.740 1.00 16.08 65 ALA B N 1
ATOM 3354 C CA . ALA B 1 67 ? -54.137 196.497 5.616 1.00 15.53 65 ALA B CA 1
ATOM 3355 C C . ALA B 1 67 ? -55.205 196.313 6.690 1.00 16.34 65 ALA B C 1
ATOM 3356 O O . ALA B 1 67 ? -56.157 197.116 6.740 1.00 16.19 65 ALA B O 1
ATOM 3363 N N . PHE B 1 68 ? -55.103 195.283 7.547 1.00 16.36 66 PHE B N 1
ATOM 3364 C CA . PHE B 1 68 ? -56.194 194.885 8.433 1.00 16.09 66 PHE B CA 1
ATOM 3365 C C . PHE B 1 68 ? -55.831 195.023 9.902 1.00 16.59 66 PHE B C 1
ATOM 3366 O O . PHE B 1 68 ? -54.700 194.738 10.308 1.00 17.92 66 PHE B O 1
ATOM 3383 N N . LEU B 1 69 ? -56.810 195.468 10.699 1.00 16.36 67 LEU B N 1
ATOM 3384 C CA . LEU B 1 69 ? -56.721 195.492 12.157 1.00 15.52 67 LEU B CA 1
ATOM 3385 C C . LEU B 1 69 ? -57.720 194.472 12.686 1.00 17.89 67 LEU B C 1
ATOM 3386 O O . LEU B 1 69 ? -58.928 194.639 12.491 1.00 18.61 67 LEU B O 1
ATOM 3402 N N . LEU B 1 70 ? -57.202 193.436 13.334 1.00 17.94 68 LEU B N 1
ATOM 3403 C CA . LEU B 1 70 ? -57.992 192.302 13.824 1.00 16.57 68 LEU B CA 1
ATOM 3404 C C . LEU B 1 70 ? -58.338 192.550 15.279 1.00 17.64 68 LEU B C 1
ATOM 3405 O O . LEU B 1 70 ? -57.451 192.866 16.082 1.00 19.25 68 LEU B O 1
ATOM 3421 N N . LEU B 1 71 ? -59.617 192.387 15.625 1.00 17.21 69 LEU B N 1
ATOM 3422 C CA . LEU B 1 71 ? -60.093 192.477 17.003 1.00 17.15 69 LEU B CA 1
ATOM 3423 C C . LEU B 1 71 ? -60.771 191.162 17.362 1.00 19.07 69 LEU B C 1
ATOM 3424 O O . LEU B 1 71 ? -61.780 190.802 16.738 1.00 19.96 69 LEU B O 1
ATOM 3440 N N . GLU B 1 72 ? -60.260 190.500 18.392 1.00 18.82 70 GLU B N 1
ATOM 3441 C CA . GLU B 1 72 ? -60.819 189.241 18.885 1.00 19.65 70 GLU B CA 1
ATOM 3442 C C . GLU B 1 72 ? -61.425 189.464 20.262 1.00 21.47 70 GLU B C 1
ATOM 3443 O O . GLU B 1 72 ? -60.760 189.993 21.163 1.00 23.34 70 GLU B O 1
ATOM 3455 N N . GLY B 1 73 ? -62.668 189.038 20.430 1.00 22.86 71 GLY B N 1
ATOM 3456 C CA . GLY B 1 73 ? -63.306 189.077 21.732 1.00 25.96 71 GLY B CA 1
ATOM 3457 C C . GLY B 1 73 ? -64.645 188.379 21.699 1.00 25.95 71 GLY B C 1
ATOM 3458 O O . GLY B 1 73 ? -65.151 188.006 20.638 1.00 24.79 71 GLY B O 1
ATOM 3462 N N . SER B 1 74 ? -65.211 188.201 22.890 1.00 26.07 72 SER B N 1
ATOM 3463 C CA . SER B 1 74 ? -66.582 187.742 23.023 1.00 26.77 72 SER B CA 1
ATOM 3464 C C . SER B 1 74 ? -67.533 188.736 22.375 1.00 26.88 72 SER B C 1
ATOM 3465 O O . SER B 1 74 ? -67.200 189.897 22.147 1.00 27.46 72 SER B O 1
ATOM 3473 N N . ASP B 1 75 ? -68.758 188.276 22.114 1.00 27.63 73 ASP B N 1
ATOM 3474 C CA . ASP B 1 75 ? -69.778 189.180 21.594 1.00 26.25 73 ASP B CA 1
ATOM 3475 C C . ASP B 1 75 ? -69.984 190.374 22.521 1.00 29.00 73 ASP B C 1
ATOM 3476 O O . ASP B 1 75 ? -70.118 191.520 22.061 1.00 28.45 73 ASP B O 1
ATOM 3485 N N . GLU B 1 76 ? -70.002 190.132 23.829 1.00 31.06 74 GLU B N 1
ATOM 3486 C CA . GLU B 1 76 ? -70.177 191.219 24.785 1.00 31.52 74 GLU B CA 1
ATOM 3487 C C . GLU B 1 76 ? -69.025 192.210 24.706 1.00 30.67 74 GLU B C 1
ATOM 3488 O O . GLU B 1 76 ? -69.248 193.433 24.708 1.00 31.75 74 GLU B O 1
ATOM 3500 N N . ALA B 1 77 ? -67.792 191.708 24.599 1.00 29.11 75 ALA B N 1
ATOM 3501 C CA . ALA B 1 77 ? -66.624 192.582 24.540 1.00 28.18 75 ALA B CA 1
ATOM 3502 C C . ALA B 1 77 ? -66.607 193.406 23.255 1.00 26.66 75 ALA B C 1
ATOM 3503 O O . ALA B 1 77 ? -66.160 194.562 23.258 1.00 30.07 75 ALA B O 1
ATOM 3510 N N . LEU B 1 78 ? -67.051 192.824 22.139 1.00 26.93 76 LEU B N 1
ATOM 3511 C CA . LEU B 1 78 ? -66.970 193.520 20.861 1.00 23.00 76 LEU B CA 1
ATOM 3512 C C . LEU B 1 78 ? -68.160 194.442 20.605 1.00 25.29 76 LEU B C 1
ATOM 3513 O O . LEU B 1 78 ? -68.038 195.363 19.795 1.00 26.37 76 LEU B O 1
ATOM 3529 N N . ALA B 1 79 ? -69.290 194.236 21.280 1.00 26.95 77 ALA B N 1
ATOM 3530 C CA . ALA B 1 79 ? -70.514 194.935 20.899 1.00 26.69 77 ALA B CA 1
ATOM 3531 C C . ALA B 1 79 ? -70.376 196.449 20.820 1.00 27.44 77 ALA B C 1
ATOM 3532 O O . ALA B 1 79 ? -70.908 197.034 19.863 1.00 26.20 77 ALA B O 1
ATOM 3539 N N . PRO B 1 80 ? -69.691 197.140 21.742 1.00 25.12 78 PRO B N 1
ATOM 3540 C CA . PRO B 1 80 ? -69.576 198.605 21.624 1.00 26.64 78 PRO B CA 1
ATOM 3541 C C . PRO B 1 80 ? -68.701 199.065 20.472 1.00 25.03 78 PRO B C 1
ATOM 3542 O O . PRO B 1 80 ? -68.761 200.248 20.093 1.00 27.53 78 PRO B O 1
ATOM 3553 N N . PHE B 1 81 ? -67.867 198.190 19.924 1.00 25.47 79 PHE B N 1
ATOM 3554 C CA . PHE B 1 81 ? -66.842 198.570 18.969 1.00 21.62 79 PHE B CA 1
ATOM 3555 C C . PHE B 1 81 ? -67.093 198.043 17.572 1.00 23.04 79 PHE B C 1
ATOM 3556 O O . PHE B 1 81 ? -66.410 198.486 16.634 1.00 24.16 79 PHE B O 1
ATOM 3573 N N . ARG B 1 82 ? -68.075 197.148 17.414 1.00 22.20 80 ARG B N 1
ATOM 3574 C CA A ARG B 1 82 ? -68.215 196.408 16.168 0.44 23.43 80 ARG B CA 1
ATOM 3575 C CA C ARG B 1 82 ? -68.243 196.408 16.173 0.56 23.45 80 ARG B CA 1
ATOM 3576 C C . ARG B 1 82 ? -68.699 197.284 15.021 1.00 20.13 80 ARG B C 1
ATOM 3577 O O . ARG B 1 82 ? -68.437 196.957 13.857 1.00 23.96 80 ARG B O 1
ATOM 3618 N N . SER B 1 83 ? -69.417 198.385 15.303 1.00 19.67 81 SER B N 1
ATOM 3619 C CA . SER B 1 83 ? -69.893 199.179 14.176 1.00 19.54 81 SER B CA 1
ATOM 3620 C C . SER B 1 83 ? -68.787 199.977 13.491 1.00 18.55 81 SER B C 1
ATOM 3621 O O . SER B 1 83 ? -69.008 200.538 12.408 1.00 18.74 81 SER B O 1
ATOM 3629 N N . THR B 1 84 ? -67.619 200.091 14.114 1.00 19.57 82 THR B N 1
ATOM 3630 C CA . THR B 1 84 ? -66.504 200.794 13.492 1.00 17.98 82 THR B CA 1
ATOM 3631 C C . THR B 1 84 ? -65.999 199.979 12.315 1.00 16.68 82 THR B C 1
ATOM 3632 O O . THR B 1 84 ? -65.661 198.808 12.478 1.00 18.70 82 THR B O 1
ATOM 3643 N N . THR B 1 85 ? -65.923 200.575 11.139 1.00 16.95 83 THR B N 1
ATOM 3644 C CA . THR B 1 85 ? -65.458 199.788 9.992 1.00 18.16 83 THR B CA 1
ATOM 3645 C C . THR B 1 85 ? -63.997 200.021 9.647 1.00 17.13 83 THR B C 1
ATOM 3646 O O . THR B 1 85 ? -63.414 199.212 8.918 1.00 17.69 83 THR B O 1
ATOM 3657 N N . GLY B 1 86 ? -63.387 201.094 10.142 1.00 15.97 84 GLY B N 1
ATOM 3658 C CA . GLY B 1 86 ? -61.991 201.365 9.854 1.00 16.38 84 GLY B CA 1
ATOM 3659 C C . GLY B 1 86 ? -61.346 202.150 10.968 1.00 17.65 84 GLY B C 1
ATOM 3660 O O . GLY B 1 86 ? -62.020 202.797 11.775 1.00 17.17 84 GLY B O 1
ATOM 3664 N N . THR B 1 87 ? -60.016 202.060 11.016 1.00 15.80 85 THR B N 1
ATOM 3665 C CA . THR B 1 87 ? -59.175 202.793 11.952 1.00 15.62 85 THR B CA 1
ATOM 3666 C C . THR B 1 87 ? -58.146 203.595 11.169 1.00 15.15 85 THR B C 1
ATOM 3667 O O . THR B 1 87 ? -57.520 203.071 10.232 1.00 15.97 85 THR B O 1
ATOM 3678 N N . LEU B 1 88 ? -57.981 204.867 11.540 1.00 16.01 86 LEU B N 1
ATOM 3679 C CA . LEU B 1 88 ? -56.905 205.705 11.026 1.00 15.56 86 LEU B CA 1
ATOM 3680 C C . LEU B 1 88 ? -55.892 205.892 12.143 1.00 15.42 86 LEU B C 1
ATOM 3681 O O . LEU B 1 88 ? -56.234 206.424 13.209 1.00 16.23 86 LEU B O 1
ATOM 3697 N N . LEU B 1 89 ? -54.651 205.425 11.909 1.00 15.06 87 LEU B N 1
ATOM 3698 C CA . LEU B 1 89 ? -53.525 205.650 12.808 1.00 16.43 87 LEU B CA 1
ATOM 3699 C C . LEU B 1 89 ? -52.818 206.921 12.355 1.00 16.99 87 LEU B C 1
ATOM 3700 O O . LEU B 1 89 ? -52.206 206.953 11.286 1.00 15.91 87 LEU B O 1
ATOM 3716 N N . VAL B 1 90 ? -52.967 207.982 13.148 1.00 16.75 88 VAL B N 1
ATOM 3717 C CA . VAL B 1 90 ? -52.559 209.327 12.763 1.00 18.01 88 VAL B CA 1
ATOM 3718 C C . VAL B 1 90 ? -51.439 209.797 13.680 1.00 19.31 88 VAL B C 1
ATOM 3719 O O . VAL B 1 90 ? -51.157 209.197 14.708 1.00 17.48 88 VAL B O 1
ATOM 3732 N N . ASP B 1 91 ? -50.839 210.935 13.321 1.00 19.22 89 ASP B N 1
ATOM 3733 C CA . ASP B 1 91 ? -49.772 211.478 14.155 1.00 20.66 89 ASP B CA 1
ATOM 3734 C C . ASP B 1 91 ? -50.293 211.995 15.489 1.00 18.14 89 ASP B C 1
ATOM 3735 O O . ASP B 1 91 ? -49.646 211.809 16.531 1.00 18.66 89 ASP B O 1
ATOM 3744 N N . ASP B 1 92 ? -51.454 212.654 15.480 1.00 17.67 90 ASP B N 1
ATOM 3745 C CA . ASP B 1 92 ? -52.062 213.189 16.690 1.00 17.08 90 ASP B CA 1
ATOM 3746 C C . ASP B 1 92 ? -53.572 213.267 16.492 1.00 17.42 90 ASP B C 1
ATOM 3747 O O . ASP B 1 92 ? -54.041 213.837 15.500 1.00 17.53 90 ASP B O 1
ATOM 3756 N N . ILE B 1 93 ? -54.327 212.671 17.419 1.00 17.43 91 ILE B N 1
ATOM 3757 C CA . ILE B 1 93 ? -55.778 212.622 17.243 1.00 16.44 91 ILE B CA 1
ATOM 3758 C C . ILE B 1 93 ? -56.487 213.942 17.524 1.00 17.09 91 ILE B C 1
ATOM 3759 O O . ILE B 1 93 ? -57.640 214.119 17.097 1.00 17.88 91 ILE B O 1
ATOM 3775 N N . GLU B 1 94 ? -55.859 214.917 18.212 1.00 18.54 92 GLU B N 1
ATOM 3776 C CA A GLU B 1 94 ? -56.666 216.016 18.707 0.55 19.62 92 GLU B CA 1
ATOM 3777 C CA B GLU B 1 94 ? -56.617 216.044 18.717 0.45 19.50 92 GLU B CA 1
ATOM 3778 C C . GLU B 1 94 ? -57.148 216.958 17.584 1.00 17.35 92 GLU B C 1
ATOM 3779 O O . GLU B 1 94 ? -58.286 217.384 17.629 1.00 16.34 92 GLU B O 1
ATOM 3802 N N . PRO B 1 95 ? -56.319 217.252 16.554 1.00 16.78 93 PRO B N 1
ATOM 3803 C CA . PRO B 1 95 ? -56.879 218.104 15.473 1.00 17.87 93 PRO B CA 1
ATOM 3804 C C . PRO B 1 95 ? -58.063 217.465 14.773 1.00 16.52 93 PRO B C 1
ATOM 3805 O O . PRO B 1 95 ? -59.032 218.164 14.403 1.00 16.51 93 PRO B O 1
ATOM 3816 N N . TYR B 1 96 ? -58.018 216.140 14.578 1.00 15.49 94 TYR B N 1
ATOM 3817 C CA . TYR B 1 96 ? -59.140 215.440 13.968 1.00 15.52 94 TYR B CA 1
ATOM 3818 C C . TYR B 1 96 ? -60.371 215.499 14.863 1.00 17.67 94 TYR B C 1
ATOM 3819 O O . TYR B 1 96 ? -61.469 215.697 14.371 1.00 17.22 94 TYR B O 1
ATOM 3837 N N . HIS B 1 97 ? -60.196 215.304 16.174 1.00 16.72 95 HIS B N 1
ATOM 3838 C CA . HIS B 1 97 ? -61.304 215.410 17.122 1.00 15.61 95 HIS B CA 1
ATOM 3839 C C . HIS B 1 97 ? -61.986 216.762 17.010 1.00 16.26 95 HIS B C 1
ATOM 3840 O O . HIS B 1 97 ? -63.217 216.859 16.937 1.00 18.06 95 HIS B O 1
ATOM 3854 N N . ARG B 1 98 ? -61.189 217.823 17.004 1.00 16.63 96 ARG B N 1
ATOM 3855 C CA . ARG B 1 98 ? -61.725 219.176 16.921 1.00 15.78 96 ARG B CA 1
ATOM 3856 C C . ARG B 1 98 ? -62.484 219.390 15.614 1.00 17.90 96 ARG B C 1
ATOM 3857 O O . ARG B 1 98 ? -63.607 219.914 15.611 1.00 17.39 96 ARG B O 1
ATOM 3878 N N . ARG B 1 99 ? -61.891 218.987 14.488 1.00 16.47 97 ARG B N 1
ATOM 3879 C CA . ARG B 1 99 ? -62.539 219.192 13.202 1.00 14.44 97 ARG B CA 1
ATOM 3880 C C . ARG B 1 99 ? -63.830 218.393 13.108 1.00 18.12 97 ARG B C 1
ATOM 3881 O O . ARG B 1 99 ? -64.823 218.869 12.556 1.00 17.68 97 ARG B O 1
ATOM 3902 N N . LEU B 1 100 ? -63.844 217.183 13.659 1.00 15.93 98 LEU B N 1
ATOM 3903 C CA . LEU B 1 100 ? -65.052 216.368 13.607 1.00 15.65 98 LEU B CA 1
ATOM 3904 C C . LEU B 1 100 ? -66.173 217.009 14.412 1.00 18.15 98 LEU B C 1
ATOM 3905 O O . LEU B 1 100 ? -67.326 217.075 13.944 1.00 18.97 98 LEU B O 1
ATOM 3921 N N . LEU B 1 101 ? -65.882 217.447 15.643 1.00 19.22 99 LEU B N 1
ATOM 3922 C CA . LEU B 1 101 ? -66.892 218.160 16.425 1.00 20.02 99 LEU B CA 1
ATOM 3923 C C . LEU B 1 101 ? -67.429 219.381 15.684 1.00 21.05 99 LEU B C 1
ATOM 3924 O O . LEU B 1 101 ? -68.644 219.633 15.681 1.00 21.99 99 LEU B O 1
ATOM 3940 N N . ALA B 1 102 ? -66.555 220.157 15.047 1.00 19.86 100 ALA B N 1
ATOM 3941 C CA . ALA B 1 102 ? -67.008 221.350 14.345 1.00 19.76 100 ALA B CA 1
ATOM 3942 C C . ALA B 1 102 ? -67.871 221.031 13.137 1.00 24.41 100 ALA B C 1
ATOM 3943 O O . ALA B 1 102 ? -68.692 221.870 12.734 1.00 25.17 100 ALA B O 1
ATOM 3950 N N . ALA B 1 103 ? -67.738 219.840 12.578 1.00 21.79 101 ALA B N 1
ATOM 3951 C CA . ALA B 1 103 ? -68.548 219.399 11.470 1.00 20.08 101 ALA B CA 1
ATOM 3952 C C . ALA B 1 103 ? -69.801 218.645 11.903 1.00 23.40 101 ALA B C 1
ATOM 3953 O O . ALA B 1 103 ? -70.558 218.194 11.044 1.00 30.39 101 ALA B O 1
ATOM 3960 N N . GLY B 1 104 ? -70.053 218.521 13.197 1.00 22.49 102 GLY B N 1
ATOM 3961 C CA . GLY B 1 104 ? -71.276 217.872 13.648 1.00 22.94 102 GLY B CA 1
ATOM 3962 C C . GLY B 1 104 ? -71.190 216.391 13.880 1.00 22.35 102 GLY B C 1
ATOM 3963 O O . GLY B 1 104 ? -72.232 215.739 14.081 1.00 26.11 102 GLY B O 1
ATOM 3967 N N . ALA B 1 105 ? -70.000 215.801 13.825 1.00 22.12 103 ALA B N 1
ATOM 3968 C CA . ALA B 1 105 ? -69.865 214.399 14.176 1.00 20.91 103 ALA B CA 1
ATOM 3969 C C . ALA B 1 105 ? -70.128 214.180 15.658 1.00 21.84 103 ALA B C 1
ATOM 3970 O O . ALA B 1 105 ? -70.062 215.106 16.466 1.00 23.86 103 ALA B O 1
ATOM 3977 N N . GLN B 1 106 ? -70.497 212.950 16.013 1.00 20.49 104 GLN B N 1
ATOM 3978 C CA A GLN B 1 106 ? -70.663 212.535 17.403 0.59 21.06 104 GLN B CA 1
ATOM 3979 C CA B GLN B 1 106 ? -70.633 212.577 17.411 0.41 21.11 104 GLN B CA 1
ATOM 3980 C C . GLN B 1 106 ? -69.453 211.702 17.808 1.00 22.44 104 GLN B C 1
ATOM 3981 O O . GLN B 1 106 ? -69.092 210.764 17.096 1.00 22.19 104 GLN B O 1
ATOM 4008 N N . ILE B 1 107 ? -68.847 212.032 18.944 1.00 22.71 105 ILE B N 1
ATOM 4009 C CA . ILE B 1 107 ? -67.709 211.289 19.477 1.00 23.17 105 ILE B CA 1
ATOM 4010 C C . ILE B 1 107 ? -68.304 210.238 20.404 1.00 22.99 105 ILE B C 1
ATOM 4011 O O . ILE B 1 107 ? -68.756 210.555 21.517 1.00 27.45 105 ILE B O 1
ATOM 4027 N N . ILE B 1 108 ? -68.338 208.981 19.950 1.00 21.87 106 ILE B N 1
ATOM 4028 C CA . ILE B 1 108 ? -69.098 207.951 20.636 1.00 24.73 106 ILE B CA 1
ATOM 4029 C C . ILE B 1 108 ? -68.269 207.141 21.608 1.00 33.64 106 ILE B C 1
ATOM 4030 O O . ILE B 1 108 ? -68.843 206.335 22.374 1.00 39.04 106 ILE B O 1
ATOM 4046 N N . PHE B 1 109 ? -66.949 207.288 21.577 1.00 30.55 107 PHE B N 1
ATOM 4047 C CA . PHE B 1 109 ? -66.051 206.690 22.548 1.00 31.61 107 PHE B CA 1
ATOM 4048 C C . PHE B 1 109 ? -64.801 207.558 22.637 1.00 28.41 107 PHE B C 1
ATOM 4049 O O . PHE B 1 109 ? -64.286 208.021 21.620 1.00 27.39 107 PHE B O 1
ATOM 4066 N N . GLY B 1 110 ? -64.348 207.811 23.869 1.00 36.32 108 GLY B N 1
ATOM 4067 C CA . GLY B 1 110 ? -63.140 208.570 24.093 1.00 33.84 108 GLY B CA 1
ATOM 4068 C C . GLY B 1 110 ? -63.312 210.060 23.858 1.00 33.27 108 GLY B C 1
ATOM 4069 O O . GLY B 1 110 ? -64.433 210.582 23.816 1.00 35.31 108 GLY B O 1
ATOM 4073 N N . PRO B 1 111 ? -62.196 210.783 23.687 1.00 32.79 109 PRO B N 1
ATOM 4074 C CA . PRO B 1 111 ? -60.797 210.320 23.678 1.00 31.02 109 PRO B CA 1
ATOM 4075 C C . PRO B 1 111 ? -60.420 209.596 24.955 1.00 33.05 109 PRO B C 1
ATOM 4076 O O . PRO B 1 111 ? -60.820 210.009 26.045 1.00 35.60 109 PRO B O 1
ATOM 4087 N N . ALA B 1 112 ? -59.657 208.509 24.815 1.00 32.23 110 ALA B N 1
ATOM 4088 C CA . ALA B 1 112 ? -59.292 207.645 25.931 1.00 39.84 110 ALA B CA 1
ATOM 4089 C C . ALA B 1 112 ? -57.878 207.118 25.726 1.00 33.49 110 ALA B C 1
ATOM 4090 O O . ALA B 1 112 ? -57.390 207.015 24.599 1.00 28.69 110 ALA B O 1
ATOM 4097 N N . ARG B 1 113 ? -57.233 206.752 26.830 1.00 37.01 111 ARG B N 1
ATOM 4098 C CA . ARG B 1 113 ? -55.980 206.028 26.738 1.00 35.37 111 ARG B CA 1
ATOM 4099 C C . ARG B 1 113 ? -56.227 204.621 26.209 1.00 40.29 111 ARG B C 1
ATOM 4100 O O . ARG B 1 113 ? -57.288 204.023 26.416 1.00 43.51 111 ARG B O 1
ATOM 4121 N N . ALA B 1 114 ? -55.237 204.101 25.509 1.00 38.10 112 ALA B N 1
ATOM 4122 C CA . ALA B 1 114 ? -55.171 202.711 25.092 1.00 40.66 112 ALA B CA 1
ATOM 4123 C C . ALA B 1 114 ? -53.760 202.241 25.384 1.00 34.98 112 ALA B C 1
ATOM 4124 O O . ALA B 1 114 ? -52.857 203.063 25.577 1.00 35.08 112 ALA B O 1
ATOM 4131 N N . PRO B 1 115 ? -53.530 200.924 25.419 1.00 39.56 113 PRO B N 1
ATOM 4132 C CA . PRO B 1 115 ? -52.158 200.424 25.620 1.00 39.88 113 PRO B CA 1
ATOM 4133 C C . PRO B 1 115 ? -51.181 200.967 24.604 1.00 30.94 113 PRO B C 1
ATOM 4134 O O . PRO B 1 115 ? -49.968 200.978 24.859 1.00 36.73 113 PRO B O 1
ATOM 4145 N N . THR B 1 116 ? -51.669 201.420 23.463 1.00 29.69 114 THR B N 1
ATOM 4146 C CA . THR B 1 116 ? -50.842 201.861 22.353 1.00 28.34 114 THR B CA 1
ATOM 4147 C C . THR B 1 116 ? -50.651 203.365 22.285 1.00 27.29 114 THR B C 1
ATOM 4148 O O . THR B 1 116 ? -49.783 203.825 21.528 1.00 26.89 114 THR B O 1
ATOM 4159 N N . GLY B 1 117 ? -51.428 204.134 23.039 1.00 24.91 115 GLY B N 1
ATOM 4160 C CA . GLY B 1 117 ? -51.452 205.574 22.880 1.00 25.47 115 GLY B CA 1
ATOM 4161 C C . GLY B 1 117 ? -52.776 206.173 23.314 1.00 30.69 115 GLY B C 1
ATOM 4162 O O . GLY B 1 117 ? -53.149 206.064 24.482 1.00 30.93 115 GLY B O 1
ATOM 4166 N N . ALA B 1 118 ? -53.505 206.791 22.383 1.00 24.39 116 ALA B N 1
ATOM 4167 C CA . ALA B 1 118 ? -54.784 207.414 22.683 1.00 21.40 116 ALA B CA 1
ATOM 4168 C C . ALA B 1 118 ? -55.686 207.305 21.458 1.00 19.00 116 ALA B C 1
ATOM 4169 O O . ALA B 1 118 ? -55.205 207.257 20.322 1.00 21.88 116 ALA B O 1
ATOM 4176 N N . CYS B 1 119 ? -56.999 207.257 21.690 1.00 22.93 117 CYS B N 1
ATOM 4177 C CA . CYS B 1 119 ? -57.912 207.028 20.584 1.00 21.72 117 CYS B CA 1
ATOM 4178 C C . CYS B 1 119 ? -59.306 207.556 20.893 1.00 24.76 117 CYS B C 1
ATOM 4179 O O . CYS B 1 119 ? -59.665 207.782 22.051 1.00 25.33 117 CYS B O 1
ATOM 4187 N N . PHE B 1 120 ? -60.088 207.726 19.828 1.00 20.58 118 PHE B N 1
ATOM 4188 C CA . PHE B 1 120 ? -61.521 207.973 19.951 1.00 19.40 118 PHE B CA 1
ATOM 4189 C C . PHE B 1 120 ? -62.240 207.355 18.760 1.00 19.90 118 PHE B C 1
ATOM 4190 O O . PHE B 1 120 ? -61.646 207.104 17.709 1.00 19.45 118 PHE B O 1
ATOM 4207 N N . ASN B 1 121 ? -63.541 207.103 18.941 1.00 19.63 119 ASN B N 1
ATOM 4208 C CA A ASN B 1 121 ? -64.404 206.609 17.882 0.62 19.38 119 ASN B CA 1
ATOM 4209 C CA B ASN B 1 121 ? -64.419 206.600 17.896 0.38 19.51 119 ASN B CA 1
ATOM 4210 C C . ASN B 1 121 ? -65.448 207.675 17.571 1.00 18.88 119 ASN B C 1
ATOM 4211 O O . ASN B 1 121 ? -65.979 208.324 18.481 1.00 20.32 119 ASN B O 1
ATOM 4232 N N . ALA B 1 122 ? -65.724 207.874 16.281 1.00 17.68 120 ALA B N 1
ATOM 4233 C CA . ALA B 1 122 ? -66.658 208.904 15.859 1.00 17.92 120 ALA B CA 1
ATOM 4234 C C . ALA B 1 122 ? -67.692 208.395 14.867 1.00 16.93 120 ALA B C 1
ATOM 4235 O O . ALA B 1 122 ? -67.369 207.604 13.963 1.00 17.72 120 ALA B O 1
ATOM 4242 N N . LEU B 1 123 ? -68.925 208.885 15.033 1.00 16.68 121 LEU B N 1
ATOM 4243 C CA . LEU B 1 123 ? -69.997 208.738 14.062 1.00 16.30 121 LEU B CA 1
ATOM 4244 C C . LEU B 1 123 ? -70.005 209.992 13.198 1.00 16.87 121 LEU B C 1
ATOM 4245 O O . LEU B 1 123 ? -70.349 211.086 13.681 1.00 19.24 121 LEU B O 1
ATOM 4261 N N . LEU B 1 124 ? -69.613 209.846 11.945 1.00 18.41 122 LEU B N 1
ATOM 4262 C CA . LEU B 1 124 ? -69.588 210.988 11.043 1.00 19.86 122 LEU B CA 1
ATOM 4263 C C . LEU B 1 124 ? -70.992 211.323 10.567 1.00 19.67 122 LEU B C 1
ATOM 4264 O O . LEU B 1 124 ? -71.908 210.506 10.639 1.00 20.64 122 LEU B O 1
ATOM 4280 N N . PRO B 1 125 ? -71.211 212.556 10.103 1.00 24.67 123 PRO B N 1
ATOM 4281 C CA . PRO B 1 125 ? -72.582 212.953 9.747 1.00 25.66 123 PRO B CA 1
ATOM 4282 C C . PRO B 1 125 ? -73.236 212.072 8.695 1.00 22.14 123 PRO B C 1
ATOM 4283 O O . PRO B 1 125 ? -74.476 211.961 8.682 1.00 26.73 123 PRO B O 1
ATOM 4294 N N . ASP B 1 126 ? -72.456 211.450 7.809 1.00 21.22 124 ASP B N 1
ATOM 4295 C CA . ASP B 1 126 ? -72.994 210.583 6.769 1.00 21.36 124 ASP B CA 1
ATOM 4296 C C . ASP B 1 126 ? -73.208 209.143 7.232 1.00 18.50 124 ASP B C 1
ATOM 4297 O O . ASP B 1 126 ? -73.674 208.319 6.437 1.00 22.19 124 ASP B O 1
ATOM 4306 N N . GLY B 1 127 ? -72.915 208.830 8.500 1.00 18.74 125 GLY B N 1
ATOM 4307 C CA . GLY B 1 127 ? -73.159 207.512 9.062 1.00 18.96 125 GLY B CA 1
ATOM 4308 C C . GLY B 1 127 ? -71.934 206.625 9.169 1.00 18.12 125 GLY B C 1
ATOM 4309 O O . GLY B 1 127 ? -72.020 205.539 9.772 1.00 20.24 125 GLY B O 1
ATOM 4313 N N . THR B 1 128 ? -70.804 207.046 8.615 1.00 16.95 126 THR B N 1
ATOM 4314 C CA . THR B 1 128 ? -69.568 206.279 8.719 1.00 16.49 126 THR B CA 1
ATOM 4315 C C . THR B 1 128 ? -69.087 206.298 10.162 1.00 19.55 126 THR B C 1
ATOM 4316 O O . THR B 1 128 ? -69.112 207.344 10.827 1.00 21.31 126 THR B O 1
ATOM 4327 N N . VAL B 1 129 ? -68.631 205.147 10.658 1.00 16.21 127 VAL B N 1
ATOM 4328 C CA . VAL B 1 129 ? -68.118 205.024 12.019 1.00 15.57 127 VAL B CA 1
ATOM 4329 C C . VAL B 1 129 ? -66.640 204.658 11.908 1.00 17.80 127 VAL B C 1
ATOM 4330 O O . VAL B 1 129 ? -66.295 203.595 11.360 1.00 17.87 127 VAL B O 1
ATOM 4343 N N . VAL B 1 130 ? -65.775 205.543 12.416 1.00 17.15 128 VAL B N 1
ATOM 4344 C CA . VAL B 1 130 ? -64.323 205.460 12.231 1.00 16.20 128 VAL B CA 1
ATOM 4345 C C . VAL B 1 130 ? -63.630 205.711 13.564 1.00 16.77 128 VAL B C 1
ATOM 4346 O O . VAL B 1 130 ? -64.003 206.635 14.304 1.00 18.27 128 VAL B O 1
ATOM 4359 N N . GLU B 1 131 ? -62.556 204.959 13.825 1.00 16.72 129 GLU B N 1
ATOM 4360 C CA . GLU B 1 131 ? -61.668 205.212 14.950 1.00 17.32 129 GLU B CA 1
ATOM 4361 C C . GLU B 1 131 ? -60.466 206.021 14.484 1.00 19.58 129 GLU B C 1
ATOM 4362 O O . GLU B 1 131 ? -59.924 205.763 13.406 1.00 17.56 129 GLU B O 1
ATOM 4374 N N . PHE B 1 132 ? -60.037 206.968 15.320 1.00 16.11 130 PHE B N 1
ATOM 4375 C CA . PHE B 1 132 ? -58.780 207.690 15.153 1.00 16.12 130 PHE B CA 1
ATOM 4376 C C . PHE B 1 132 ? -57.908 207.350 16.346 1.00 16.51 130 PHE B C 1
ATOM 4377 O O . PHE B 1 132 ? -58.370 207.437 17.491 1.00 18.12 130 PHE B O 1
ATOM 4394 N N . VAL B 1 133 ? -56.673 206.909 16.087 1.00 16.36 131 VAL B N 1
ATOM 4395 C CA . VAL B 1 133 ? -55.742 206.512 17.133 1.00 18.12 131 VAL B CA 1
ATOM 4396 C C . VAL B 1 133 ? -54.387 207.120 16.821 1.00 17.38 131 VAL B C 1
ATOM 4397 O O . VAL B 1 133 ? -54.021 207.268 15.653 1.00 18.02 131 VAL B O 1
ATOM 4410 N N . HIS B 1 134 ? -53.653 207.491 17.863 1.00 18.16 132 HIS B N 1
ATOM 4411 C CA . HIS B 1 134 ? -52.236 207.827 17.700 1.00 18.61 132 HIS B CA 1
ATOM 4412 C C . HIS B 1 134 ? -51.412 206.966 18.645 1.00 21.41 132 HIS B C 1
ATOM 4413 O O . HIS B 1 134 ? -51.886 206.535 19.695 1.00 19.84 132 HIS B O 1
ATOM 4427 N N . HIS B 1 135 ? -50.174 206.685 18.235 1.00 19.74 133 HIS B N 1
ATOM 4428 C CA . HIS B 1 135 ? -49.306 205.761 18.954 1.00 21.51 133 HIS B CA 1
ATOM 4429 C C . HIS B 1 135 ? -48.170 206.537 19.592 1.00 22.18 133 HIS B C 1
ATOM 4430 O O . HIS B 1 135 ? -47.578 207.421 18.955 1.00 22.13 133 HIS B O 1
ATOM 4444 N N . ARG B 1 136 ? -47.897 206.217 20.853 1.00 25.39 134 ARG B N 1
ATOM 4445 C CA . ARG B 1 136 ? -46.789 206.770 21.612 1.00 26.44 134 ARG B CA 1
ATOM 4446 C C . ARG B 1 136 ? -46.088 205.644 22.347 1.00 30.11 134 ARG B C 1
ATOM 4447 O O . ARG B 1 136 ? -46.744 204.703 22.806 1.00 29.27 134 ARG B O 1
ATOM 4468 N N . PRO B 1 137 ? -44.766 205.729 22.506 1.00 28.55 135 PRO B N 1
ATOM 4469 C CA . PRO B 1 137 ? -44.048 204.670 23.222 1.00 31.61 135 PRO B CA 1
ATOM 4470 C C . PRO B 1 137 ? -44.577 204.534 24.636 1.00 33.32 135 PRO B C 1
ATOM 4471 O O . PRO B 1 137 ? -44.805 205.522 25.335 1.00 34.66 135 PRO B O 1
ATOM 4482 N N . GLN B 1 138 ? -44.762 203.320 25.047 1.00 39.39 136 GLN B N 1
ATOM 4483 C CA . GLN B 1 138 ? -45.167 203.097 26.419 1.00 48.16 136 GLN B CA 1
ATOM 4484 C C . GLN B 1 138 ? -43.933 202.845 27.270 1.00 68.18 136 GLN B C 1
ATOM 4485 O O . GLN B 1 138 ? -42.853 202.551 26.746 1.00 55.55 136 GLN B O 1
ATOM 4499 N N . PRO B 1 139 ? -44.036 202.998 28.582 1.00 72.27 137 PRO B N 1
ATOM 4500 C CA . PRO B 1 139 ? -42.870 202.710 29.428 1.00 96.77 137 PRO B CA 1
ATOM 4501 C C . PRO B 1 139 ? -42.421 201.269 29.249 1.00 97.29 137 PRO B C 1
ATOM 4502 O O . PRO B 1 139 ? -43.086 200.341 29.723 1.00 87.40 137 PRO B O 1
ATOM 4513 N N . GLY B 1 140 ? -41.312 201.073 28.537 1.00 95.63 138 GLY B N 1
ATOM 4514 C CA . GLY B 1 140 ? -40.790 199.744 28.293 1.00 107.00 138 GLY B CA 1
ATOM 4515 C C . GLY B 1 140 ? -40.938 199.277 26.861 1.00 100.86 138 GLY B C 1
ATOM 4516 O O . GLY B 1 140 ? -41.546 198.233 26.604 1.00 92.96 138 GLY B O 1
ATOM 4520 N N . GLU B 1 141 ? -40.380 200.033 25.920 1.00 89.27 139 GLU B N 1
ATOM 4521 C CA . GLU B 1 141 ? -40.474 199.681 24.507 1.00 88.26 139 GLU B CA 1
ATOM 4522 C C . GLU B 1 141 ? -39.213 200.086 23.750 1.00 76.57 139 GLU B C 1
ATOM 4523 O O . GLU B 1 141 ? -38.804 201.245 23.781 1.00 85.93 139 GLU B O 1
ATOM 4535 N N . GLN C 1 5 ? -41.898 240.199 -23.362 1.00 80.07 3 GLN C N 1
ATOM 4536 C CA . GLN C 1 5 ? -41.904 238.798 -23.779 1.00 84.43 3 GLN C CA 1
ATOM 4537 C C . GLN C 1 5 ? -42.162 237.889 -22.576 1.00 79.04 3 GLN C C 1
ATOM 4538 O O . GLN C 1 5 ? -41.378 237.894 -21.624 1.00 72.09 3 GLN C O 1
ATOM 4541 N N . PRO C 1 6 ? -43.255 237.120 -22.609 1.00 80.84 4 PRO C N 1
ATOM 4542 C CA . PRO C 1 6 ? -43.543 236.208 -21.488 1.00 68.65 4 PRO C CA 1
ATOM 4543 C C . PRO C 1 6 ? -42.580 235.029 -21.474 1.00 67.01 4 PRO C C 1
ATOM 4544 O O . PRO C 1 6 ? -42.400 234.342 -22.482 1.00 72.85 4 PRO C O 1
ATOM 4555 N N . PHE C 1 7 ? -41.969 234.793 -20.313 1.00 48.27 5 PHE C N 1
ATOM 4556 C CA . PHE C 1 7 ? -40.914 233.801 -20.172 1.00 45.90 5 PHE C CA 1
ATOM 4557 C C . PHE C 1 7 ? -41.091 233.055 -18.862 1.00 35.01 5 PHE C C 1
ATOM 4558 O O . PHE C 1 7 ? -41.408 233.665 -17.837 1.00 32.06 5 PHE C O 1
ATOM 4575 N N . LEU C 1 8 ? -40.892 231.735 -18.908 1.00 33.52 6 LEU C N 1
ATOM 4576 C CA . LEU C 1 8 ? -41.025 230.906 -17.714 1.00 30.52 6 LEU C CA 1
ATOM 4577 C C . LEU C 1 8 ? -40.028 229.765 -17.796 1.00 30.06 6 LEU C C 1
ATOM 4578 O O . LEU C 1 8 ? -40.076 228.961 -18.736 1.00 32.70 6 LEU C O 1
ATOM 4594 N N . TRP C 1 9 ? -39.139 229.700 -16.815 1.00 26.42 7 TRP C N 1
ATOM 4595 C CA . TRP C 1 9 ? -38.273 228.551 -16.612 1.00 26.69 7 TRP C CA 1
ATOM 4596 C C . TRP C 1 9 ? -38.391 228.109 -15.162 1.00 25.84 7 TRP C C 1
ATOM 4597 O O . TRP C 1 9 ? -38.339 228.941 -14.255 1.00 25.57 7 TRP C O 1
ATOM 4618 N N . ARG C 1 10 ? -38.536 226.804 -14.944 1.00 23.53 8 ARG C N 1
ATOM 4619 C CA . ARG C 1 10 ? -38.570 226.280 -13.582 1.00 23.49 8 ARG C CA 1
ATOM 4620 C C . ARG C 1 10 ? -38.172 224.813 -13.596 1.00 24.52 8 ARG C C 1
ATOM 4621 O O . ARG C 1 10 ? -38.423 224.094 -14.564 1.00 26.24 8 ARG C O 1
ATOM 4642 N N . ARG C 1 11 ? -37.545 224.379 -12.504 1.00 22.74 9 ARG C N 1
ATOM 4643 C CA A ARG C 1 11 ? -37.092 222.992 -12.411 0.56 22.61 9 ARG C CA 1
ATOM 4644 C CA B ARG C 1 11 ? -37.100 222.990 -12.451 0.44 22.68 9 ARG C CA 1
ATOM 4645 C C . ARG C 1 11 ? -38.272 222.040 -12.258 1.00 26.15 9 ARG C C 1
ATOM 4646 O O . ARG C 1 11 ? -38.243 220.912 -12.775 1.00 27.54 9 ARG C O 1
ATOM 4687 N N . VAL C 1 12 ? -39.300 222.470 -11.528 1.00 23.70 10 VAL C N 1
ATOM 4688 C CA . VAL C 1 12 ? -40.485 221.666 -11.234 1.00 23.64 10 VAL C CA 1
ATOM 4689 C C . VAL C 1 12 ? -41.692 222.441 -11.733 1.00 23.93 10 VAL C C 1
ATOM 4690 O O . VAL C 1 12 ? -41.891 223.598 -11.342 1.00 23.08 10 VAL C O 1
ATOM 4703 N N . ASN C 1 13 ? -42.506 221.814 -12.584 1.00 24.30 11 ASN C N 1
ATOM 4704 C CA . ASN C 1 13 ? -43.629 222.535 -13.178 1.00 23.23 11 ASN C CA 1
ATOM 4705 C C . ASN C 1 13 ? -44.993 222.039 -12.731 1.00 24.91 11 ASN C C 1
ATOM 4706 O O . ASN C 1 13 ? -46.009 222.555 -13.221 1.00 25.25 11 ASN C O 1
ATOM 4717 N N . ASP C 1 14 ? -45.055 221.086 -11.805 1.00 23.62 12 ASP C N 1
ATOM 4718 C CA . ASP C 1 14 ? -46.321 220.5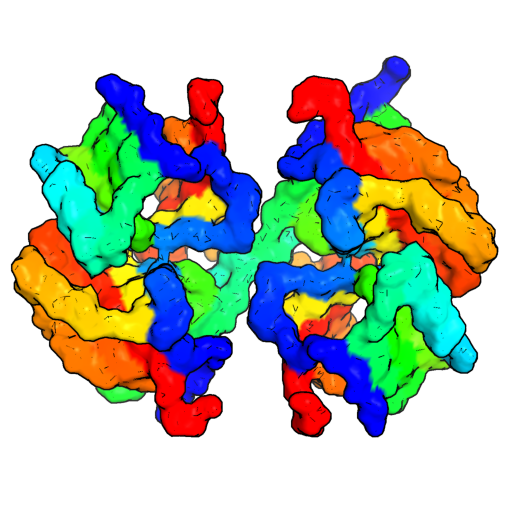01 -11.364 1.00 21.88 12 ASP C CA 1
ATOM 4719 C C . ASP C 1 14 ? -46.210 220.231 -9.871 1.00 23.18 12 ASP C C 1
ATOM 4720 O O . ASP C 1 14 ? -45.356 219.444 -9.450 1.00 23.79 12 ASP C O 1
ATOM 4729 N N . SER C 1 15 ? -47.031 220.901 -9.069 1.00 20.26 13 SER C N 1
ATOM 4730 C CA . SER C 1 15 ? -47.054 220.669 -7.627 1.00 17.54 13 SER C CA 1
ATOM 4731 C C . SER C 1 15 ? -48.121 219.660 -7.180 1.00 17.72 13 SER C C 1
ATOM 4732 O O . SER C 1 15 ? -48.250 219.435 -5.967 1.00 17.82 13 SER C O 1
ATOM 4740 N N . SER C 1 16 ? -48.850 219.049 -8.116 1.00 19.93 14 SER C N 1
ATOM 4741 C CA A SER C 1 16 ? -49.961 218.154 -7.797 0.46 22.15 14 SER C CA 1
ATOM 4742 C CA B SER C 1 16 ? -49.983 218.220 -7.720 0.54 22.19 14 SER C CA 1
ATOM 4743 C C . SER C 1 16 ? -49.588 217.051 -6.820 1.00 22.46 14 SER C 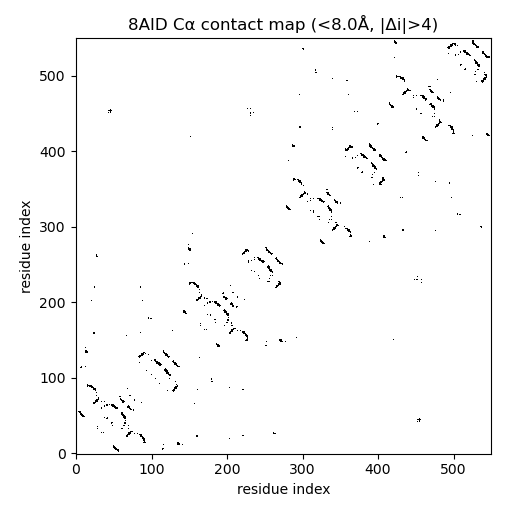C 1
ATOM 4744 O O . SER C 1 16 ? -50.438 216.580 -6.061 1.00 23.48 14 SER C O 1
ATOM 4759 N N . GLY C 1 17 ? -48.339 216.596 -6.854 1.00 22.37 15 GLY C N 1
ATOM 4760 C CA . GLY C 1 17 ? -47.902 215.503 -6.009 1.00 24.86 15 GLY C CA 1
ATOM 4761 C C . GLY C 1 17 ? -47.164 215.876 -4.740 1.00 25.68 15 GLY C C 1
ATOM 4762 O O . GLY C 1 17 ? -46.635 214.977 -4.070 1.00 26.66 15 GLY C O 1
ATOM 4766 N N . PHE C 1 18 ? -47.118 217.159 -4.376 1.00 20.24 16 PHE C N 1
ATOM 4767 C CA . PHE C 1 18 ? -46.384 217.590 -3.192 1.00 19.48 16 PHE C CA 1
ATOM 4768 C C . PHE C 1 18 ? -46.985 217.017 -1.910 1.00 24.84 16 PHE C C 1
ATOM 4769 O O . PHE C 1 18 ? -48.174 217.159 -1.651 1.00 29.72 16 PHE C O 1
ATOM 4786 N N . ALA C 1 19 ? -46.1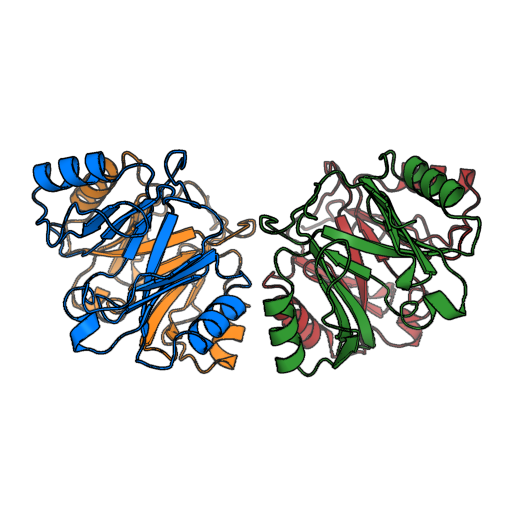43 216.397 -1.074 1.00 30.13 17 ALA C N 1
ATOM 4787 C CA . ALA C 1 19 ? -46.634 215.882 0.200 1.00 32.10 17 ALA C CA 1
ATOM 4788 C C . ALA C 1 19 ? -46.907 216.999 1.188 1.00 35.27 17 ALA C C 1
ATOM 4789 O O . ALA C 1 19 ? -47.717 216.836 2.114 1.00 31.27 17 ALA C O 1
ATOM 4796 N N . GLU C 1 20 ? -46.244 218.125 1.013 1.00 25.92 18 GLU C N 1
ATOM 4797 C CA . GLU C 1 20 ? -46.423 219.261 1.892 1.00 20.81 18 GLU C CA 1
ATOM 4798 C C . GLU C 1 20 ? -46.035 220.499 1.109 1.00 16.80 18 GLU C C 1
ATOM 4799 O O . GLU C 1 20 ? -45.346 220.412 0.083 1.00 19.20 18 GLU C O 1
ATOM 4811 N N . PRO C 1 21 ? -46.515 221.657 1.528 1.00 16.29 19 PRO C N 1
ATOM 4812 C CA . PRO C 1 21 ? -46.249 222.874 0.778 1.00 15.92 19 PRO C CA 1
ATOM 4813 C C . PRO C 1 21 ? -44.774 223.234 0.788 1.00 15.92 19 PRO C C 1
ATOM 4814 O O . PRO C 1 21 ? -44.053 222.942 1.749 1.00 17.83 19 PRO C O 1
ATOM 4825 N N . ARG C 1 22 ? -44.338 223.866 -0.290 1.00 15.80 20 ARG C N 1
ATOM 4826 C CA . ARG C 1 22 ? -43.076 224.594 -0.289 1.00 14.09 20 ARG C CA 1
ATOM 4827 C C . ARG C 1 22 ? -43.354 226.017 0.167 1.00 14.57 20 ARG C C 1
ATOM 4828 O O . ARG C 1 22 ? -44.294 226.656 -0.327 1.00 16.19 20 ARG C O 1
ATOM 4849 N N . VAL C 1 23 ? -42.554 226.506 1.112 1.00 14.57 21 VAL C N 1
ATOM 4850 C CA . VAL C 1 23 ? -42.787 227.765 1.812 1.00 12.94 21 VAL C CA 1
ATOM 4851 C C . VAL C 1 23 ? -41.776 228.792 1.323 1.00 14.62 21 VAL C C 1
ATOM 4852 O O . VAL C 1 23 ? -40.565 228.505 1.262 1.00 15.09 21 VAL C O 1
ATOM 4865 N N . PHE C 1 24 ? -42.254 229.990 0.999 1.00 14.33 22 PHE C N 1
ATOM 4866 C CA . PHE C 1 24 ? -41.407 231.087 0.559 1.00 16.26 22 PHE C CA 1
ATOM 4867 C C . PHE C 1 24 ? -41.609 232.333 1.399 1.00 16.07 22 PHE C C 1
ATOM 4868 O O . PHE C 1 24 ? -42.751 232.752 1.650 1.00 16.54 22 PHE C O 1
ATOM 4885 N N . ILE C 1 25 ? -40.499 232.985 1.732 1.00 14.36 23 ILE C N 1
ATOM 4886 C CA . ILE C 1 25 ? -40.494 234.349 2.257 1.00 14.75 23 ILE C CA 1
ATOM 4887 C C . ILE C 1 25 ? -40.416 235.318 1.085 1.00 15.56 23 ILE C C 1
ATOM 4888 O O . ILE C 1 25 ? -39.517 235.211 0.230 1.00 17.46 23 ILE C O 1
ATOM 4904 N N . ARG C 1 26 ? -41.347 236.285 1.038 1.00 16.03 24 ARG C N 1
ATOM 4905 C CA . ARG C 1 26 ? -41.369 237.254 -0.050 1.00 17.35 24 ARG C CA 1
ATOM 4906 C C . ARG C 1 26 ? -40.276 238.317 0.075 1.00 17.91 24 ARG C C 1
ATOM 4907 O O . ARG C 1 26 ? -40.002 238.817 1.167 1.00 18.97 24 ARG C O 1
ATOM 4928 N N . VAL C 1 27 ? -39.661 238.638 -1.059 1.00 17.02 25 VAL C N 1
ATOM 4929 C CA . VAL C 1 27 ? -38.653 239.695 -1.183 1.00 18.96 25 VAL C CA 1
ATOM 4930 C C . VAL C 1 27 ? -39.097 240.649 -2.284 1.00 18.27 25 VAL C C 1
ATOM 4931 O O . VAL C 1 27 ? -39.418 240.201 -3.383 1.00 19.75 25 VAL C O 1
ATOM 4944 N N . TYR C 1 28 ? -39.093 241.963 -2.009 1.00 18.84 26 TYR C N 1
ATOM 4945 C CA . TYR C 1 28 ? -39.556 242.970 -2.972 1.00 20.24 26 TYR C CA 1
ATOM 4946 C C . TYR C 1 28 ? -38.396 243.820 -3.475 1.00 19.49 26 TYR C C 1
ATOM 4947 O O . TYR C 1 28 ? -37.573 244.296 -2.686 1.00 22.37 26 TYR C O 1
ATOM 4965 N N . LEU C 1 29 ? -38.351 243.998 -4.793 1.00 19.85 27 LEU C N 1
ATOM 4966 C CA . LEU C 1 29 ? -37.192 244.564 -5.473 1.00 20.44 27 LEU C CA 1
ATOM 4967 C C . LEU C 1 29 ? -37.571 245.664 -6.447 1.00 23.87 27 LEU C C 1
ATOM 4968 O O . LEU C 1 29 ? -38.609 245.600 -7.116 1.00 22.74 27 LEU C O 1
ATOM 4984 N N . GLU C 1 30 ? -36.696 246.667 -6.544 1.00 24.83 28 GLU C N 1
ATOM 4985 C CA . GLU C 1 30 ? -36.927 247.758 -7.482 1.00 25.54 28 GLU C CA 1
ATOM 4986 C C . GLU C 1 30 ? -36.537 247.358 -8.900 1.00 23.94 28 GLU C C 1
ATOM 4987 O O . GLU C 1 30 ? -35.720 246.456 -9.098 1.00 24.78 28 GLU C O 1
ATOM 4999 N N . PRO C 1 31 ? -37.059 248.059 -9.908 1.00 23.28 29 PRO C N 1
ATOM 5000 C CA . PRO C 1 31 ? -36.665 247.746 -11.291 1.00 26.88 29 PRO C CA 1
ATOM 5001 C C . PRO C 1 31 ? -35.155 247.808 -11.473 1.00 28.42 29 PRO C C 1
ATOM 5002 O O . PRO C 1 31 ? -34.474 248.654 -10.886 1.00 28.12 29 PRO C O 1
ATOM 5013 N N . GLY C 1 32 ? -34.637 246.894 -12.283 1.00 25.15 30 GLY C N 1
ATOM 5014 C CA . GLY C 1 32 ? -33.220 246.832 -12.571 1.00 27.47 30 GLY C CA 1
ATOM 5015 C C . GLY C 1 32 ? -32.385 246.043 -11.588 1.00 27.33 30 GLY C C 1
ATOM 5016 O O . GLY C 1 32 ? -31.147 246.017 -11.717 1.00 29.04 30 GLY C O 1
ATOM 5020 N N . SER C 1 33 ? -33.008 245.365 -10.620 1.00 23.86 31 SER C N 1
ATOM 5021 C CA . SER C 1 33 ? -32.230 244.778 -9.552 1.00 22.60 31 SER C CA 1
ATOM 5022 C C . SER C 1 33 ? -32.319 243.266 -9.427 1.00 24.12 31 SER C C 1
ATOM 5023 O O . SER C 1 33 ? -31.613 242.703 -8.590 1.00 25.11 31 SER C O 1
ATOM 5031 N N . ILE C 1 34 ? -33.146 242.579 -10.224 1.00 23.80 32 ILE C N 1
ATOM 5032 C CA . ILE C 1 34 ? -33.405 241.177 -9.889 1.00 23.11 32 ILE C CA 1
ATOM 5033 C C . ILE C 1 34 ? -32.174 240.299 -10.122 1.00 22.46 32 ILE C C 1
ATOM 5034 O O . ILE C 1 34 ? -31.980 239.314 -9.399 1.00 21.68 32 ILE C O 1
ATOM 5050 N N . ASP C 1 35 ? -31.349 240.579 -11.130 1.00 22.75 33 ASP C N 1
ATOM 5051 C CA . ASP C 1 35 ? -30.205 239.691 -11.355 1.00 23.48 33 ASP C CA 1
ATOM 5052 C C . ASP C 1 35 ? -29.247 239.729 -10.170 1.00 22.38 33 ASP C C 1
ATOM 5053 O O . ASP C 1 35 ? -28.767 238.683 -9.710 1.00 22.89 33 ASP C O 1
ATOM 5062 N N . ALA C 1 36 ? -28.932 240.934 -9.680 1.00 25.41 34 ALA C N 1
ATOM 5063 C CA . ALA C 1 36 ? -28.099 241.070 -8.489 1.00 24.04 34 ALA C CA 1
ATOM 5064 C C . ALA C 1 36 ? -28.746 240.453 -7.260 1.00 23.61 34 ALA C C 1
ATOM 5065 O O . ALA C 1 36 ? -28.042 239.893 -6.400 1.00 22.64 34 ALA C O 1
ATOM 5072 N N . ALA C 1 37 ? -30.073 240.524 -7.161 1.00 21.81 35 ALA C N 1
ATOM 5073 C CA . ALA C 1 37 ? -30.751 239.966 -6.004 1.00 20.49 35 ALA C CA 1
ATOM 5074 C C . ALA C 1 37 ? -30.701 238.442 -6.050 1.00 20.54 35 ALA C C 1
ATOM 5075 O O . ALA C 1 37 ? -30.460 237.784 -5.037 1.00 20.95 35 ALA C O 1
ATOM 5082 N N . ILE C 1 38 ? -30.894 237.869 -7.233 1.00 19.86 36 ILE C N 1
ATOM 5083 C CA . ILE C 1 38 ? -30.775 236.425 -7.359 1.00 18.80 36 ILE C CA 1
ATOM 5084 C C . ILE C 1 38 ? -29.394 235.976 -6.896 1.00 20.82 36 ILE C C 1
ATOM 5085 O O . ILE C 1 38 ? -29.262 235.020 -6.117 1.00 21.16 36 ILE C O 1
ATOM 5101 N N . ALA C 1 39 ? -28.344 236.674 -7.344 1.00 20.94 37 ALA C N 1
ATOM 5102 C CA . ALA C 1 39 ? -26.983 236.313 -6.939 1.00 20.79 37 ALA C CA 1
ATOM 5103 C C . ALA C 1 39 ? -26.821 236.405 -5.418 1.00 21.33 37 ALA C C 1
ATOM 5104 O O . ALA C 1 39 ? -26.247 235.502 -4.786 1.00 21.11 37 ALA C O 1
ATOM 5111 N N . PHE C 1 40 ? -27.354 237.472 -4.820 1.00 20.93 38 PHE C N 1
ATOM 5112 C CA . PHE C 1 40 ? -27.274 237.644 -3.370 1.00 20.25 38 PHE C CA 1
ATOM 5113 C C . PHE C 1 40 ? -27.891 236.459 -2.632 1.00 20.19 38 PHE C C 1
ATOM 5114 O O . PHE C 1 40 ? -27.282 235.896 -1.708 1.00 19.62 38 PHE C O 1
ATOM 5131 N N . TYR C 1 41 ? -29.108 236.061 -3.022 1.00 19.71 39 TYR C N 1
ATOM 5132 C CA . TYR C 1 41 ? -29.789 234.983 -2.303 1.00 17.86 39 TYR C CA 1
ATOM 5133 C C . TYR C 1 41 ? -29.197 233.620 -2.645 1.00 18.72 39 TYR C C 1
ATOM 5134 O O . TYR C 1 41 ? -29.186 232.722 -1.800 1.00 19.55 39 TYR C O 1
ATOM 5152 N N . GLU C 1 42 ? -28.677 233.449 -3.862 1.00 18.51 40 GLU C N 1
ATOM 5153 C CA . GLU C 1 42 ? -27.947 232.220 -4.182 1.00 17.86 40 GLU C CA 1
ATOM 5154 C C . GLU C 1 42 ? -26.728 232.058 -3.290 1.00 19.57 40 GLU C C 1
ATOM 5155 O O . GLU C 1 42 ? -26.462 230.967 -2.763 1.00 19.75 40 GLU C O 1
ATOM 5167 N N . ASP C 1 43 ? -25.951 233.136 -3.148 1.00 19.17 41 ASP C N 1
ATOM 5168 C CA . ASP C 1 43 ? -24.699 233.033 -2.404 1.00 19.77 41 ASP C CA 1
ATOM 5169 C C . ASP C 1 43 ? -24.945 232.948 -0.908 1.00 21.56 41 ASP C C 1
ATOM 5170 O O . ASP C 1 43 ? -24.195 232.275 -0.190 1.00 22.05 41 ASP C O 1
ATOM 5179 N N . LEU C 1 44 ? -25.997 233.611 -0.420 1.00 19.03 42 LEU C N 1
ATOM 5180 C CA . LEU C 1 44 ? -26.349 233.490 0.989 1.00 18.09 42 LEU C CA 1
ATOM 5181 C C . LEU C 1 44 ? -26.646 232.044 1.355 1.00 19.66 42 LEU C C 1
ATOM 5182 O O . LEU C 1 44 ? -26.245 231.569 2.420 1.00 19.51 42 LEU C O 1
ATOM 5198 N N . GLN C 1 45 ? -27.372 231.343 0.486 1.00 20.38 43 GLN C N 1
ATOM 5199 C CA . GLN C 1 45 ? -27.882 230.020 0.790 1.00 20.21 43 GLN C CA 1
ATOM 5200 C C . GLN C 1 45 ? -27.059 228.878 0.215 1.00 22.25 43 GLN C C 1
ATOM 5201 O O . GLN C 1 45 ? -27.239 227.728 0.647 1.00 21.22 43 GLN C O 1
ATOM 5215 N N . GLY C 1 46 ? -26.169 229.152 -0.737 1.00 19.53 44 GLY C N 1
ATOM 5216 C CA . GLY C 1 46 ? -25.447 228.117 -1.437 1.00 21.36 44 GLY C CA 1
ATOM 5217 C C . GLY C 1 46 ? -26.308 227.247 -2.323 1.00 22.27 44 GLY C C 1
ATOM 5218 O O . GLY C 1 46 ? -25.993 226.066 -2.530 1.00 24.62 44 GLY C O 1
ATOM 5222 N N . VAL C 1 47 ? -27.419 227.797 -2.838 1.00 20.28 45 VAL C N 1
ATOM 5223 C CA . VAL C 1 47 ? -28.286 227.064 -3.759 1.00 22.66 45 VAL C CA 1
ATOM 5224 C C . VAL C 1 47 ? -28.513 227.895 -5.006 1.00 20.31 45 VAL C C 1
ATOM 5225 O O . VAL C 1 47 ? -28.532 229.129 -4.957 1.00 26.90 45 VAL C O 1
ATOM 5238 N N . ALA C 1 48 ? -28.667 227.217 -6.135 1.00 22.29 46 ALA C N 1
ATOM 5239 C CA . ALA C 1 48 ? -28.985 227.873 -7.395 1.00 21.64 46 ALA C CA 1
ATOM 5240 C C . ALA C 1 48 ? -30.484 228.152 -7.484 1.00 20.10 46 ALA C C 1
ATOM 5241 O O . ALA C 1 48 ? -31.302 227.341 -7.030 1.00 19.95 46 ALA C O 1
ATOM 5248 N N . HIS C 1 49 ? -30.844 229.301 -8.049 1.00 18.89 47 HIS C N 1
ATOM 5249 C CA . HIS C 1 49 ? -32.266 229.608 -8.223 1.00 18.38 47 HIS C CA 1
ATOM 5250 C C . HIS C 1 49 ? -32.922 228.566 -9.131 1.00 21.08 47 HIS C C 1
ATOM 5251 O O . HIS C 1 49 ? -32.288 227.989 -10.022 1.00 21.01 47 HIS C O 1
ATOM 5265 N N . ASP C 1 50 ? -34.212 228.287 -8.870 1.00 18.72 48 ASP C N 1
ATOM 5266 C CA . ASP C 1 50 ? -34.906 227.214 -9.562 1.00 20.96 48 ASP C CA 1
ATOM 5267 C C . ASP C 1 50 ? -36.142 227.646 -10.340 1.00 20.44 48 ASP C C 1
ATOM 5268 O O . ASP C 1 50 ? -36.802 226.785 -10.937 1.00 22.56 48 ASP C O 1
ATOM 5277 N N . MET C 1 51 ? -36.463 228.936 -10.375 1.00 19.11 49 MET C N 1
ATOM 5278 C CA . MET C 1 51 ? -37.512 229.466 -11.236 1.00 20.56 49 MET C CA 1
ATOM 5279 C C . MET C 1 51 ? -37.157 230.900 -11.606 1.00 20.93 49 MET C C 1
ATOM 5280 O O . MET C 1 51 ? -36.659 231.661 -10.766 1.00 20.25 49 MET C O 1
ATOM 5294 N N . ARG C 1 52 ? -37.416 231.259 -12.863 1.00 21.30 50 ARG C N 1
ATOM 5295 C CA . ARG C 1 52 ? -37.330 232.633 -13.352 1.00 23.74 50 ARG C CA 1
ATOM 5296 C C . ARG C 1 52 ? -38.527 232.854 -14.265 1.00 24.59 50 ARG C C 1
ATOM 5297 O O . ARG C 1 52 ? -38.740 232.070 -15.188 1.00 26.06 50 ARG C O 1
ATOM 5318 N N . PHE C 1 53 ? -39.292 233.916 -14.012 1.00 23.14 51 PHE C N 1
ATOM 5319 C CA . PHE C 1 53 ? -40.651 234.071 -14.534 1.00 25.52 51 PHE C CA 1
ATOM 5320 C C . PHE C 1 53 ? -40.851 235.549 -14.820 1.00 26.13 51 PHE C C 1
ATOM 5321 O O . PHE C 1 53 ? -40.797 236.365 -13.906 1.00 24.69 51 PHE C O 1
ATOM 5338 N N . ASP C 1 54 ? -41.029 235.901 -16.093 1.00 30.51 52 ASP C N 1
ATOM 5339 C CA . ASP C 1 54 ? -41.354 237.270 -16.488 1.00 37.30 52 ASP C CA 1
ATOM 5340 C C . ASP C 1 54 ? -42.840 237.309 -16.822 1.00 37.47 52 ASP C C 1
ATOM 5341 O O . ASP C 1 54 ? -43.307 236.525 -17.658 1.00 40.43 52 ASP C O 1
ATOM 5350 N N . PHE C 1 55 ? -43.581 238.201 -16.156 1.00 36.19 53 PHE C N 1
ATOM 5351 C CA . PHE C 1 55 ? -45.041 238.264 -16.220 1.00 34.41 53 PHE C CA 1
ATOM 5352 C C . PHE C 1 55 ? -45.455 239.633 -16.751 1.00 41.15 53 PHE C C 1
ATOM 5353 O O . PHE C 1 55 ? -45.877 240.506 -15.980 1.00 36.75 53 PHE C O 1
ATOM 5370 N N . PRO C 1 56 ? -45.395 239.834 -18.068 1.00 48.00 54 PRO C N 1
ATOM 5371 C CA . PRO C 1 56 ? -45.623 241.188 -18.608 1.00 56.13 54 PRO C CA 1
ATOM 5372 C C . PRO C 1 56 ? -46.997 241.765 -18.301 1.00 46.15 54 PRO C C 1
ATOM 5373 O O . PRO C 1 56 ? -47.111 242.978 -18.087 1.00 44.20 54 PRO C O 1
ATOM 5384 N N . GLU C 1 57 ? -48.047 240.941 -18.271 1.00 49.95 55 GLU C N 1
ATOM 5385 C CA . GLU C 1 57 ? -49.378 241.470 -17.987 1.00 52.61 55 GLU C CA 1
ATOM 5386 C C . GLU C 1 57 ? -49.439 242.162 -16.628 1.00 57.86 55 GLU C C 1
ATOM 5387 O O . GLU C 1 57 ? -50.277 243.047 -16.420 1.00 50.06 55 GLU C O 1
ATOM 5391 N N . LYS C 1 58 ? -48.573 241.777 -15.690 1.00 36.70 56 LYS C N 1
ATOM 5392 C CA . LYS C 1 58 ? -48.509 242.414 -14.383 1.00 31.85 56 LYS C CA 1
ATOM 5393 C C . LYS C 1 58 ? -47.308 243.344 -14.252 1.00 26.49 56 LYS C C 1
ATOM 5394 O O . LYS C 1 58 ? -47.171 244.020 -13.221 1.00 30.86 56 LYS C O 1
ATOM 5413 N N . ARG C 1 59 ? -46.446 243.394 -15.273 1.00 32.46 57 ARG C N 1
ATOM 5414 C CA . ARG C 1 59 ? -45.236 244.208 -15.248 1.00 28.10 57 ARG C CA 1
ATOM 5415 C C . ARG C 1 59 ? -44.301 243.773 -14.121 1.00 31.29 57 ARG C C 1
ATOM 5416 O O . ARG C 1 59 ? -43.663 244.603 -13.467 1.00 29.12 57 ARG C O 1
ATOM 5437 N N . LEU C 1 60 ? -44.197 242.457 -13.915 1.00 28.56 58 LEU C N 1
ATOM 5438 C CA . LEU C 1 60 ? -43.401 241.881 -12.840 1.00 25.39 58 LEU C CA 1
ATOM 5439 C C . LEU C 1 60 ? -42.433 240.841 -13.384 1.00 25.68 58 LEU C C 1
ATOM 5440 O O . LEU C 1 60 ? -42.712 240.168 -14.381 1.00 28.22 58 LEU C O 1
ATOM 5456 N N . THR C 1 61 ? -41.298 240.696 -12.699 1.00 23.64 59 THR C N 1
ATOM 5457 C CA . THR C 1 61 ? -40.373 239.588 -12.890 1.00 24.30 59 THR C CA 1
ATOM 5458 C C . THR C 1 61 ? -40.221 238.901 -11.544 1.00 22.84 59 THR C C 1
ATOM 5459 O O . THR C 1 61 ? -40.113 239.582 -10.518 1.00 22.16 59 THR C O 1
ATOM 5470 N N . LEU C 1 62 ? -40.209 237.564 -11.538 1.00 21.89 60 LEU C N 1
ATOM 5471 C CA . LEU C 1 62 ? -40.139 236.792 -10.300 1.00 20.69 60 LEU C CA 1
ATOM 5472 C C . LEU C 1 62 ? -39.042 235.740 -10.390 1.00 22.18 60 LEU C C 1
ATOM 5473 O O . LEU C 1 62 ? -38.680 235.279 -11.473 1.00 23.21 60 LEU C O 1
ATOM 5489 N N . ALA C 1 63 ? -38.497 235.363 -9.235 1.00 20.04 61 ALA C N 1
ATOM 5490 C CA . ALA C 1 63 ? -37.555 234.263 -9.181 1.00 19.70 61 ALA C CA 1
ATOM 5491 C C . ALA C 1 63 ? -37.687 233.543 -7.854 1.00 19.02 61 ALA C C 1
ATOM 5492 O O . ALA C 1 63 ? -37.893 234.168 -6.817 1.00 19.76 61 ALA C O 1
ATOM 5499 N N . ALA C 1 64 ? -37.509 232.227 -7.884 1.00 18.39 62 ALA C N 1
ATOM 5500 C CA . ALA C 1 64 ? -37.447 231.413 -6.683 1.00 17.62 62 ALA C CA 1
ATOM 5501 C C . ALA C 1 64 ? -35.994 231.082 -6.402 1.00 18.63 62 ALA C C 1
ATOM 5502 O O . ALA C 1 64 ? -35.307 230.532 -7.268 1.00 18.91 62 ALA C O 1
ATOM 5509 N N . VAL C 1 65 ? -35.531 231.404 -5.188 1.00 17.16 63 VAL C N 1
ATOM 5510 C CA . VAL C 1 65 ? -34.148 231.182 -4.780 1.00 16.56 63 VAL C CA 1
ATOM 5511 C C . VAL C 1 65 ? -34.161 230.590 -3.380 1.00 15.99 63 VAL C C 1
ATOM 5512 O O . VAL C 1 65 ? -34.242 231.307 -2.375 1.00 16.18 63 VAL C O 1
ATOM 5525 N N . GLY C 1 66 ? -34.126 229.264 -3.287 1.00 16.80 64 GLY C N 1
ATOM 5526 C CA . GLY C 1 66 ? -34.152 228.635 -1.982 1.00 15.97 64 GLY C CA 1
ATOM 5527 C C . GLY C 1 66 ? -35.434 228.983 -1.239 1.00 15.71 64 GLY C C 1
ATOM 5528 O O . GLY C 1 66 ? -36.540 228.705 -1.714 1.00 16.78 64 GLY C O 1
ATOM 5532 N N . ALA C 1 67 ? -35.270 229.563 -0.052 1.00 15.08 65 ALA C N 1
ATOM 5533 C CA . ALA C 1 67 ? -36.356 229.941 0.838 1.00 15.64 65 ALA C CA 1
ATOM 5534 C C . ALA C 1 67 ? -37.103 231.195 0.427 1.00 16.36 65 ALA C C 1
ATOM 5535 O O . ALA C 1 67 ? -38.118 231.511 1.066 1.00 16.21 65 ALA C O 1
ATOM 5542 N N . PHE C 1 68 ? -36.662 231.895 -0.621 1.00 15.95 66 PHE C N 1
ATOM 5543 C CA . PHE C 1 68 ? -37.160 233.228 -0.941 1.00 15.62 66 PHE C CA 1
ATOM 5544 C C . PHE C 1 68 ? -37.804 233.283 -2.315 1.00 17.53 66 PHE C C 1
ATOM 5545 O O . PHE C 1 68 ? -37.319 232.674 -3.274 1.00 16.91 66 PHE C O 1
ATOM 5562 N N . LEU C 1 69 ? -38.895 234.049 -2.402 1.00 16.31 67 LEU C N 1
ATOM 5563 C CA . LEU C 1 69 ? -39.568 234.348 -3.660 1.00 15.53 67 LEU C CA 1
ATOM 5564 C C . LEU C 1 69 ? -39.386 235.833 -3.905 1.00 17.69 67 LEU C C 1
ATOM 5565 O O . LEU C 1 69 ? -39.936 236.663 -3.164 1.00 18.25 67 LEU C O 1
ATOM 5581 N N . LEU C 1 70 ? -38.685 236.161 -4.989 1.00 17.84 68 LEU C N 1
ATOM 5582 C CA . LEU C 1 70 ? -38.335 237.535 -5.325 1.00 17.87 68 LEU C CA 1
ATOM 5583 C C . LEU C 1 70 ? -39.324 238.083 -6.339 1.00 19.66 68 LEU C C 1
ATOM 5584 O O . LEU C 1 70 ? -39.596 237.432 -7.359 1.00 20.43 68 LEU C O 1
ATOM 5600 N N . LEU C 1 71 ? -39.853 239.286 -6.077 1.00 19.95 69 LEU C N 1
ATOM 5601 C CA . LEU C 1 71 ? -40.713 239.997 -7.013 1.00 20.03 69 LEU C CA 1
ATOM 5602 C C . LEU C 1 71 ? -40.120 241.366 -7.319 1.00 20.16 69 LEU C C 1
ATOM 5603 O O . LEU C 1 71 ? -39.883 242.163 -6.406 1.00 21.25 69 LEU C O 1
ATOM 5619 N N . GLU C 1 72 ? -39.921 241.643 -8.605 1.00 21.21 70 GLU C N 1
ATOM 5620 C CA . GLU C 1 72 ? -39.360 242.902 -9.090 1.00 21.67 70 GLU C CA 1
ATOM 5621 C C . GLU C 1 72 ? -40.390 243.658 -9.912 1.00 23.83 70 GLU C C 1
ATOM 5622 O O . GLU C 1 72 ? -40.982 243.096 -10.847 1.00 23.71 70 GLU C O 1
ATOM 5634 N N . GLY C 1 73 ? -40.590 244.933 -9.579 1.00 25.09 71 GLY C N 1
ATOM 5635 C CA . GLY C 1 73 ? -41.466 245.794 -10.365 1.00 26.01 71 GLY C CA 1
ATOM 5636 C C . GLY C 1 73 ? -41.489 247.193 -9.796 1.00 24.11 71 GLY C C 1
ATOM 5637 O O . GLY C 1 73 ? -40.883 247.485 -8.760 1.00 25.14 71 GLY C O 1
ATOM 5641 N N . SER C 1 74 ? -42.165 248.073 -10.523 1.00 25.61 72 SER C N 1
ATOM 5642 C CA . SER C 1 74 ? -42.391 249.418 -10.012 1.00 26.28 72 SER C CA 1
ATOM 5643 C C . SER C 1 74 ? -43.257 249.374 -8.760 1.00 25.42 72 SER C C 1
ATOM 5644 O O . SER C 1 74 ? -43.963 248.403 -8.490 1.00 25.83 72 SER C O 1
ATOM 5652 N N . ASP C 1 75 ? -43.243 250.480 -8.003 1.00 28.18 73 ASP C N 1
ATOM 5653 C CA . ASP C 1 75 ? -44.106 250.533 -6.823 1.00 26.32 73 ASP C CA 1
ATOM 5654 C C . ASP C 1 75 ? -45.572 250.300 -7.208 1.00 24.03 73 ASP C C 1
ATOM 5655 O O . ASP C 1 75 ? -46.309 249.593 -6.508 1.00 26.19 73 ASP C O 1
ATOM 5664 N N . GLU C 1 76 ? -45.999 250.871 -8.341 1.00 27.67 74 GLU C N 1
ATOM 5665 C CA . GLU C 1 76 ? -47.389 250.728 -8.756 1.00 27.80 74 GLU C CA 1
ATOM 5666 C C . GLU C 1 76 ? -47.705 249.294 -9.156 1.00 23.88 74 GLU C C 1
ATOM 5667 O O . GLU C 1 76 ? -48.802 248.784 -8.872 1.00 28.43 74 GLU C O 1
ATOM 5679 N N . ALA C 1 77 ? -46.732 248.607 -9.777 1.00 27.02 75 ALA C N 1
ATOM 5680 C CA . ALA C 1 77 ? -46.942 247.213 -10.176 1.00 25.65 75 ALA C CA 1
ATOM 5681 C C . ALA C 1 77 ? -46.915 246.269 -8.974 1.00 24.95 75 ALA C C 1
ATOM 5682 O O . ALA C 1 77 ? -47.627 245.256 -8.963 1.00 25.63 75 ALA C O 1
ATOM 5689 N N . LEU C 1 78 ? -46.133 246.602 -7.947 1.00 24.86 76 LEU C N 1
ATOM 5690 C CA . LEU C 1 78 ? -46.069 245.778 -6.748 1.00 24.49 76 LEU C CA 1
ATOM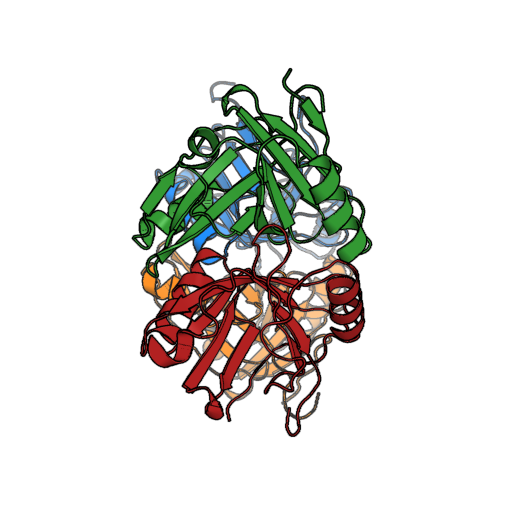 5691 C C . LEU C 1 78 ? -47.178 246.082 -5.752 1.00 26.52 76 LEU C C 1
ATOM 5692 O O . LEU C 1 78 ? -47.460 245.251 -4.885 1.00 25.83 76 LEU C O 1
ATOM 5708 N N . ALA C 1 79 ? -47.851 247.228 -5.880 1.00 26.65 77 ALA C N 1
ATOM 5709 C CA . ALA C 1 79 ? -48.739 247.659 -4.805 1.00 27.71 77 ALA C CA 1
ATOM 5710 C C . ALA C 1 79 ? -49.843 246.686 -4.456 1.00 27.84 77 ALA C C 1
ATOM 5711 O O . ALA C 1 79 ? -50.134 246.539 -3.255 1.00 28.25 77 ALA C O 1
ATOM 5718 N N . PRO C 1 80 ? -50.484 245.999 -5.403 1.00 25.04 78 PRO C N 1
ATOM 5719 C CA . PRO C 1 80 ? -51.500 245.007 -5.025 1.00 31.13 78 PRO C CA 1
ATOM 5720 C C . PRO C 1 80 ? -50.930 243.824 -4.242 1.00 30.15 78 PRO C C 1
ATOM 5721 O O . PRO C 1 80 ? -51.689 243.110 -3.577 1.00 39.65 78 PRO C O 1
ATOM 5732 N N . PHE C 1 81 ? -49.620 243.609 -4.284 1.00 27.32 79 PHE C N 1
ATOM 5733 C CA . PHE C 1 81 ? -49.008 242.375 -3.800 1.00 26.59 79 PHE C CA 1
ATOM 5734 C C . PHE C 1 81 ? -48.048 242.583 -2.649 1.00 33.16 79 PHE C C 1
ATOM 5735 O O . PHE C 1 81 ? -47.697 241.611 -1.973 1.00 29.33 79 PHE C O 1
ATOM 5752 N N . ARG C 1 82 ? -47.677 243.831 -2.374 1.00 27.92 80 ARG C N 1
ATOM 5753 C CA A ARG C 1 82 ? -46.583 244.108 -1.459 0.60 29.91 80 ARG C CA 1
ATOM 5754 C CA B ARG C 1 82 ? -46.592 244.136 -1.454 0.40 30.03 80 ARG C CA 1
ATOM 5755 C C . ARG C 1 82 ? -46.883 243.698 -0.031 1.00 21.88 80 ARG C C 1
ATOM 5756 O O . ARG C 1 82 ? -45.946 243.412 0.723 1.00 26.76 80 ARG C O 1
ATOM 5797 N N . SER C 1 83 ? -48.163 243.706 0.384 1.00 24.35 81 SER C N 1
ATOM 5798 C CA . SER C 1 83 ? -48.452 243.377 1.779 1.00 25.11 81 SER C CA 1
ATOM 5799 C C . SER C 1 83 ? -48.348 241.878 2.070 1.00 21.30 81 SER C C 1
ATOM 5800 O O . SER C 1 83 ? -48.306 241.486 3.238 1.00 22.09 81 SER C O 1
ATOM 5808 N N . THR C 1 84 ? -48.269 241.048 1.040 1.00 21.67 82 THR C N 1
ATOM 5809 C CA . THR C 1 84 ? -48.076 239.613 1.224 1.00 18.56 82 THR C CA 1
ATOM 5810 C C . THR C 1 84 ? -46.689 239.350 1.745 1.00 19.48 82 THR C C 1
ATOM 5811 O O . THR C 1 84 ? -45.703 239.777 1.134 1.00 20.93 82 THR C O 1
ATOM 5822 N N . THR C 1 85 ? -46.581 238.641 2.870 1.00 18.86 83 THR C N 1
ATOM 5823 C CA . THR C 1 85 ? -45.244 238.379 3.403 1.00 17.69 83 THR C CA 1
ATOM 5824 C C . THR C 1 85 ? -44.725 236.999 3.062 1.00 19.40 83 THR C C 1
ATOM 5825 O O . THR C 1 85 ? -43.510 236.755 3.183 1.00 18.73 83 THR C O 1
ATOM 5836 N N . GLY C 1 86 ? -45.593 236.078 2.658 1.00 15.87 84 GLY C N 1
ATOM 5837 C CA . GLY C 1 86 ? -45.148 234.737 2.306 1.00 16.41 84 GLY C CA 1
ATOM 5838 C C . GLY C 1 86 ? -46.052 234.096 1.278 1.00 16.62 84 GLY C C 1
ATOM 5839 O O . GLY C 1 86 ? -47.210 234.484 1.110 1.00 16.15 84 GLY C O 1
ATOM 5843 N N . THR C 1 87 ? -45.511 233.068 0.618 1.00 15.70 85 THR C N 1
ATOM 5844 C CA . THR C 1 87 ? -46.219 232.251 -0.360 1.00 16.24 85 THR C CA 1
ATOM 5845 C C . THR C 1 87 ? -46.098 230.789 0.026 1.00 14.29 85 THR C C 1
ATOM 5846 O O . THR C 1 87 ? -44.994 230.325 0.351 1.00 16.14 85 THR C O 1
ATOM 5857 N N . LEU C 1 88 ? -47.215 230.065 -0.029 1.00 15.46 86 LEU C N 1
ATOM 5858 C CA . LEU C 1 88 ? -47.239 228.612 0.070 1.00 14.53 86 LEU C CA 1
ATOM 5859 C C . LEU C 1 88 ? -47.531 228.043 -1.307 1.00 15.13 86 LEU C C 1
ATOM 5860 O O . LEU C 1 88 ? -48.600 228.323 -1.875 1.00 16.26 86 LEU C O 1
ATOM 5876 N N . LEU C 1 89 ? -46.607 227.239 -1.823 1.00 15.42 87 LEU C N 1
ATOM 5877 C CA . LEU C 1 89 ? -46.792 226.496 -3.065 1.00 15.57 87 LEU C CA 1
ATOM 5878 C C . LEU C 1 89 ? -47.329 225.129 -2.664 1.00 15.82 87 LEU C C 1
ATOM 5879 O O . LEU C 1 89 ? -46.613 224.316 -2.057 1.00 15.74 87 LEU C O 1
ATOM 5895 N N . VAL C 1 90 ? -48.606 224.901 -2.976 1.00 15.61 88 VAL C N 1
ATOM 5896 C CA . VAL C 1 90 ? -49.374 223.760 -2.502 1.00 14.94 88 VAL C CA 1
ATOM 5897 C C . VAL C 1 90 ? -49.746 222.869 -3.671 1.00 15.77 88 VAL C C 1
ATOM 5898 O O . VAL C 1 90 ? -49.618 223.247 -4.844 1.00 16.78 88 VAL C O 1
ATOM 5911 N N . ASP C 1 91 ? -50.261 221.676 -3.351 1.00 17.93 89 ASP C N 1
ATOM 5912 C CA . ASP C 1 91 ? -50.661 220.773 -4.424 1.00 19.19 89 ASP C CA 1
ATOM 5913 C C . ASP C 1 91 ? -51.911 221.260 -5.143 1.00 18.37 89 ASP C C 1
ATOM 5914 O O . ASP C 1 91 ? -52.008 221.135 -6.367 1.00 19.29 89 ASP C O 1
ATOM 5923 N N . ASP C 1 92 ? -52.867 221.837 -4.414 1.00 17.42 90 ASP C N 1
ATOM 5924 C CA . ASP C 1 92 ? -54.105 222.347 -5.009 1.00 17.95 90 ASP C CA 1
ATOM 5925 C C . ASP C 1 92 ? -54.630 223.460 -4.111 1.00 17.67 90 ASP C C 1
ATOM 5926 O O . ASP C 1 92 ? -54.866 223.238 -2.915 1.00 16.78 90 ASP C O 1
ATOM 5935 N N . ILE C 1 93 ? -54.842 224.659 -4.678 1.00 16.58 91 ILE C N 1
ATOM 5936 C CA . ILE C 1 93 ? -55.292 225.789 -3.860 1.00 16.31 91 ILE C CA 1
ATOM 5937 C C . ILE C 1 93 ? -56.756 225.685 -3.415 1.00 16.74 91 ILE C C 1
ATOM 5938 O O . ILE C 1 93 ? -57.140 226.358 -2.452 1.00 17.26 91 ILE C O 1
ATOM 5954 N N . GLU C 1 94 ? -57.595 224.875 -4.083 1.00 17.93 92 GLU C N 1
ATOM 5955 C CA . GLU C 1 94 ? -59.032 224.988 -3.863 1.00 19.18 92 GLU C CA 1
ATOM 5956 C C . GLU C 1 94 ? -59.440 224.574 -2.445 1.00 16.05 92 GLU C C 1
ATOM 5957 O O . GLU C 1 94 ? -60.263 225.272 -1.836 1.00 17.88 92 GLU C O 1
ATOM 5969 N N . PRO C 1 95 ? -58.923 223.484 -1.878 1.00 15.52 93 PRO C N 1
ATOM 5970 C CA . PRO C 1 95 ? -59.310 223.179 -0.489 1.00 14.63 93 PRO C CA 1
ATOM 5971 C C . PRO C 1 95 ? -58.932 224.268 0.493 1.00 15.88 93 PRO C C 1
ATOM 5972 O O . PRO C 1 95 ? -59.693 224.558 1.423 1.00 16.29 93 PRO C O 1
ATOM 5983 N N . TYR C 1 96 ? -57.768 224.895 0.306 1.00 14.42 94 TYR C N 1
ATOM 5984 C CA . TYR C 1 96 ? -57.362 225.973 1.197 1.00 13.99 94 TYR C CA 1
ATOM 5985 C C . TYR C 1 96 ? -58.293 227.173 1.051 1.00 15.92 94 TYR C C 1
ATOM 5986 O O . TYR C 1 96 ? -58.677 227.794 2.043 1.00 17.10 94 TYR C O 1
ATOM 6004 N N . HIS C 1 97 ? -58.672 227.496 -0.178 1.00 16.24 95 HIS C N 1
ATOM 6005 C CA . HIS C 1 97 ? -59.602 228.600 -0.417 1.00 17.30 95 HIS C CA 1
ATOM 6006 C C . HIS C 1 97 ? -60.912 228.372 0.325 1.00 18.68 95 HIS C C 1
ATOM 6007 O O . HIS C 1 97 ? -61.420 229.257 1.025 1.00 18.02 95 HIS C O 1
ATOM 6021 N N . ARG C 1 98 ? -61.454 227.161 0.227 1.00 16.96 96 ARG C N 1
ATOM 6022 C CA . ARG C 1 98 ? -62.708 226.834 0.900 1.00 17.33 96 ARG C CA 1
ATOM 6023 C C . ARG C 1 98 ? -62.563 226.943 2.414 1.00 17.01 96 ARG C C 1
ATOM 6024 O O . ARG C 1 98 ? -63.411 227.520 3.092 1.00 18.53 96 ARG C O 1
ATOM 6045 N N . ARG C 1 99 ? -61.492 226.367 2.962 1.00 15.82 97 ARG C N 1
ATOM 6046 C CA . ARG C 1 99 ? -61.305 226.404 4.412 1.00 16.27 97 ARG C CA 1
ATOM 6047 C C . ARG C 1 99 ? -61.163 227.840 4.906 1.00 17.80 97 ARG C C 1
ATOM 6048 O O . ARG C 1 99 ? -61.670 228.183 5.980 1.00 19.29 97 ARG C O 1
ATOM 6069 N N . LEU C 1 100 ? -60.429 228.672 4.164 1.00 17.75 98 LEU C N 1
ATOM 6070 C CA . LEU C 1 100 ? -60.267 230.065 4.577 1.00 19.88 98 LEU C CA 1
ATOM 6071 C C . LEU C 1 100 ? -61.600 230.797 4.617 1.00 21.18 98 LEU C C 1
ATOM 6072 O O . LEU C 1 100 ? -61.895 231.511 5.587 1.00 20.81 98 LEU C O 1
ATOM 6088 N N . LEU C 1 101 ? -62.422 230.652 3.565 1.00 18.44 99 LEU C N 1
ATOM 6089 C CA . LEU C 1 101 ? -63.739 231.282 3.572 1.00 18.50 99 LEU C CA 1
ATOM 6090 C C . LEU C 1 101 ? -64.577 230.794 4.740 1.00 22.12 99 LEU C C 1
ATOM 6091 O O . LEU C 1 101 ? -65.233 231.608 5.430 1.00 24.14 99 LEU C O 1
ATOM 6107 N N . ALA C 1 102 ? -64.547 229.488 5.004 1.00 20.55 100 ALA C N 1
ATOM 6108 C CA . ALA C 1 102 ? -65.366 228.936 6.074 1.00 22.65 100 ALA C CA 1
ATOM 6109 C C . ALA C 1 102 ? -64.897 229.425 7.437 1.00 26.37 100 ALA C C 1
ATOM 6110 O O . ALA C 1 102 ? -65.691 229.481 8.382 1.00 27.87 100 ALA C O 1
ATOM 6117 N N . ALA C 1 103 ? -63.634 229.789 7.560 1.00 23.35 101 ALA C N 1
ATOM 6118 C CA . ALA C 1 103 ? -63.093 230.277 8.825 1.00 26.50 101 ALA C CA 1
ATOM 6119 C C . ALA C 1 103 ? -63.227 231.785 8.988 1.00 30.40 101 ALA C C 1
ATOM 6120 O O . ALA C 1 103 ? -62.856 232.311 10.037 1.00 37.98 101 ALA C O 1
ATOM 6127 N N . GLY C 1 104 ? -63.740 232.480 7.986 1.00 26.87 102 GLY C N 1
ATOM 6128 C CA . GLY C 1 104 ? -63.937 233.916 8.069 1.00 32.06 102 GLY C CA 1
ATOM 6129 C C . GLY C 1 104 ? -62.770 234.751 7.601 1.00 31.07 102 GLY C C 1
ATOM 6130 O O . GLY C 1 104 ? -62.790 235.974 7.791 1.00 31.96 102 GLY C O 1
ATOM 6134 N N . ALA C 1 105 ? -61.759 234.144 6.994 1.00 24.20 103 ALA C N 1
ATOM 6135 C CA . ALA C 1 105 ? -60.696 234.904 6.366 1.00 22.53 103 ALA C CA 1
ATOM 6136 C C . ALA C 1 105 ? -61.214 235.557 5.089 1.00 21.99 103 ALA C C 1
ATOM 6137 O O . ALA C 1 105 ? -62.247 235.174 4.528 1.00 24.55 103 ALA C O 1
ATOM 6144 N N . GLN C 1 106 ? -60.480 236.557 4.614 1.00 22.15 104 GLN C N 1
ATOM 6145 C CA . GLN C 1 106 ? -60.867 237.317 3.433 1.00 22.53 104 GLN C CA 1
ATOM 6146 C C . GLN C 1 106 ? -59.942 236.972 2.287 1.00 24.57 104 GLN C C 1
ATOM 6147 O O . GLN C 1 106 ? -58.711 236.972 2.456 1.00 22.30 104 GLN C O 1
ATOM 6161 N N . ILE C 1 107 ? -60.527 236.664 1.140 1.00 17.98 105 ILE C N 1
ATOM 6162 C CA . ILE C 1 107 ? -59.791 236.430 -0.093 1.00 18.83 105 ILE C CA 1
ATOM 6163 C C . ILE C 1 107 ? -59.663 237.771 -0.797 1.00 19.45 105 ILE C C 1
ATOM 6164 O O . ILE C 1 107 ? -60.666 238.332 -1.254 1.00 21.51 105 ILE C O 1
ATOM 6180 N N . ILE C 1 108 ? -58.442 238.323 -0.827 1.00 19.15 106 ILE C N 1
ATOM 6181 C CA . ILE C 1 108 ? -58.238 239.696 -1.256 1.00 19.38 106 ILE C CA 1
ATOM 6182 C C . ILE C 1 108 ? -57.667 239.844 -2.663 1.00 19.85 106 ILE C C 1
ATOM 6183 O O . ILE C 1 108 ? -57.640 240.980 -3.192 1.00 21.71 106 ILE C O 1
ATOM 6199 N N . PHE C 1 109 ? -57.232 238.771 -3.289 1.00 19.62 107 PHE C N 1
ATOM 6200 C CA . PHE C 1 109 ? -56.790 238.722 -4.673 1.00 19.86 107 PHE C CA 1
ATOM 6201 C C . PHE C 1 109 ? -57.100 237.318 -5.199 1.00 25.52 107 PHE C C 1
ATOM 6202 O O . PHE C 1 109 ? -56.917 236.319 -4.483 1.00 22.23 107 PHE C O 1
ATOM 6219 N N . GLY C 1 110 ? -57.544 237.240 -6.455 1.00 26.00 108 GLY C N 1
ATOM 6220 C CA . GLY C 1 110 ? -57.875 235.973 -7.064 1.00 24.29 108 GLY C CA 1
ATOM 6221 C C . GLY C 1 110 ? -59.068 235.306 -6.401 1.00 23.35 108 GLY C C 1
ATOM 6222 O O . GLY C 1 110 ? -59.864 235.952 -5.721 1.00 26.79 108 GLY C O 1
ATOM 6226 N N . PRO C 1 111 ? -59.210 233.971 -6.586 1.00 23.57 109 PRO C N 1
ATOM 6227 C CA . PRO C 1 111 ? -58.327 233.090 -7.357 1.00 22.76 109 PRO C CA 1
ATOM 6228 C C . PRO C 1 111 ? -58.236 233.526 -8.813 1.00 24.19 109 PRO C C 1
ATOM 6229 O O . PRO C 1 111 ? -59.205 234.025 -9.432 1.00 27.82 109 PRO C O 1
ATOM 6240 N N . ALA C 1 112 ? -57.036 233.401 -9.355 1.00 23.53 110 ALA C N 1
ATOM 6241 C CA . ALA C 1 112 ? -56.736 233.775 -10.721 1.00 31.08 110 ALA C CA 1
ATOM 6242 C C . ALA C 1 112 ? -55.781 232.760 -11.322 1.00 28.67 110 ALA C C 1
ATOM 6243 O O . ALA C 1 112 ? -54.904 232.232 -10.631 1.00 25.38 110 ALA C O 1
ATOM 6250 N N . ARG C 1 113 ? -55.966 232.482 -12.606 1.00 31.19 111 ARG C N 1
ATOM 6251 C CA . ARG C 1 113 ? -54.959 231.753 -13.355 1.00 29.95 111 ARG C CA 1
ATOM 6252 C C . ARG C 1 113 ? -53.738 232.634 -13.574 1.00 34.80 111 ARG C C 1
ATOM 6253 O O . ARG C 1 113 ? -53.845 233.860 -13.712 1.00 36.93 111 ARG C O 1
ATOM 6274 N N . ALA C 1 114 ? -52.577 232.006 -13.551 1.00 30.53 112 ALA C N 1
ATOM 6275 C CA . ALA C 1 114 ? -51.287 232.626 -13.791 1.00 35.30 112 ALA C CA 1
ATOM 6276 C C . ALA C 1 114 ? -50.493 231.742 -14.738 1.00 30.44 112 ALA C C 1
ATOM 6277 O O . ALA C 1 114 ? -50.797 230.552 -14.904 1.00 28.27 112 ALA C O 1
ATOM 6284 N N . PRO C 1 115 ? -49.453 232.289 -15.366 1.00 33.37 113 PRO C N 1
ATOM 6285 C CA . PRO C 1 115 ? -48.602 231.453 -16.231 1.00 32.85 113 PRO C CA 1
ATOM 6286 C C . PRO C 1 115 ? -48.067 230.209 -15.551 1.00 28.55 113 PRO C C 1
ATOM 6287 O O . PRO C 1 115 ? -47.830 229.198 -16.224 1.00 31.99 113 PRO C O 1
ATOM 6298 N N . THR C 1 116 ? -47.884 230.248 -14.226 1.00 27.10 114 THR C N 1
ATOM 6299 C CA . THR C 1 116 ? -47.360 229.124 -13.465 1.00 24.85 114 THR C CA 1
ATOM 6300 C C . THR C 1 116 ? -48.420 228.114 -13.027 1.00 22.55 114 THR C C 1
ATOM 6301 O O . THR C 1 116 ? -48.063 227.004 -12.625 1.00 21.66 114 THR C O 1
ATOM 6312 N N . GLY C 1 117 ? -49.703 228.495 -13.049 1.00 23.55 115 GLY C N 1
ATOM 6313 C CA . GLY C 1 117 ? -50.767 227.682 -12.483 1.00 22.05 115 GLY C CA 1
ATOM 6314 C C . GLY C 1 117 ? -51.936 228.547 -12.038 1.00 22.70 115 GLY C C 1
ATOM 6315 O O . GLY C 1 117 ? -52.574 229.197 -12.876 1.00 26.09 115 GLY C O 1
ATOM 6319 N N . ALA C 1 118 ? -52.219 228.581 -10.734 1.00 20.64 116 ALA C N 1
ATOM 6320 C CA . ALA C 1 118 ? -53.320 229.392 -10.212 1.00 19.30 116 ALA C CA 1
ATOM 6321 C C . ALA C 1 118 ? -53.003 229.814 -8.783 1.00 18.52 116 ALA C C 1
ATOM 6322 O O . ALA C 1 118 ? -52.259 229.131 -8.074 1.00 19.81 116 ALA C O 1
ATOM 6329 N N . CYS C 1 119 ? -53.545 230.960 -8.365 1.00 20.07 117 CYS C N 1
ATOM 6330 C CA . CYS C 1 119 ? -53.183 231.496 -7.059 1.00 18.78 117 CYS C CA 1
ATOM 6331 C C . CYS C 1 119 ? -54.278 232.387 -6.494 1.00 19.73 117 CYS C C 1
ATOM 6332 O O . CYS C 1 119 ? -55.150 232.864 -7.217 1.00 20.88 117 CYS C O 1
ATOM 6340 N N . PHE C 1 120 ? -54.218 232.596 -5.183 1.00 17.40 118 PHE C N 1
ATOM 6341 C CA . PHE C 1 120 ? -55.019 233.631 -4.522 1.00 18.12 118 PHE C CA 1
ATOM 6342 C C . PHE C 1 120 ? -54.246 234.156 -3.320 1.00 17.79 118 PHE C C 1
ATOM 6343 O O . PHE C 1 120 ? -53.316 233.512 -2.828 1.00 18.04 118 PHE C O 1
ATOM 6360 N N . ASN C 1 121 ? -54.591 235.375 -2.889 1.00 17.63 119 ASN C N 1
ATOM 6361 C CA . ASN C 1 121 ? -54.042 235.939 -1.664 1.00 16.83 119 ASN C CA 1
ATOM 6362 C C . ASN C 1 121 ? -55.139 236.070 -0.616 1.00 17.76 119 ASN C C 1
ATOM 6363 O O . ASN C 1 121 ? -56.298 236.390 -0.940 1.00 18.74 119 ASN C O 1
ATOM 6374 N N . ALA C 1 122 ? -54.776 235.824 0.641 1.00 17.79 120 ALA C N 1
ATOM 6375 C CA . ALA C 1 122 ? -55.716 235.872 1.742 1.00 19.64 120 ALA C CA 1
ATOM 6376 C C . ALA C 1 122 ? -55.229 236.726 2.900 1.00 18.12 120 ALA C C 1
ATOM 6377 O O . ALA C 1 122 ? -54.045 236.731 3.239 1.00 18.94 120 ALA C O 1
ATOM 6384 N N . LEU C 1 123 ? -56.171 237.469 3.492 1.00 17.04 121 LEU C N 1
ATOM 6385 C CA . LEU C 1 123 ? -55.983 238.212 4.737 1.00 17.80 121 LEU C CA 1
ATOM 6386 C C . LEU C 1 123 ? -56.533 237.357 5.875 1.00 18.46 121 LEU C C 1
ATOM 6387 O O . LEU C 1 123 ? -57.751 237.116 5.950 1.00 18.50 121 LEU C O 1
ATOM 6403 N N . LEU C 1 124 ? -55.640 236.842 6.720 1.00 18.57 122 LEU C N 1
ATOM 6404 C CA . LEU C 1 124 ? -56.008 235.912 7.786 1.00 18.27 122 LEU C CA 1
ATOM 6405 C C . LEU C 1 124 ? -56.526 236.680 8.995 1.00 19.21 122 LEU C C 1
ATOM 6406 O O . LEU C 1 124 ? -56.389 237.898 9.098 1.00 20.16 122 LEU C O 1
ATOM 6422 N N . PRO C 1 125 ? -57.184 235.996 9.937 1.00 20.90 123 PRO C N 1
ATOM 6423 C CA . PRO C 1 125 ? -57.882 236.741 11.002 1.00 22.07 123 PRO C CA 1
ATOM 6424 C C . PRO C 1 125 ? -56.968 237.583 11.870 1.00 22.98 123 PRO C C 1
ATOM 6425 O O . PRO C 1 125 ? -57.436 238.558 12.474 1.00 24.55 123 PRO C O 1
ATOM 6436 N N . ASP C 1 126 ? -55.680 237.264 11.923 1.00 22.20 124 ASP C N 1
ATOM 6437 C CA . ASP C 1 126 ? -54.694 237.973 12.723 1.00 19.68 124 ASP C CA 1
ATOM 6438 C C . ASP C 1 126 ? -53.962 239.047 11.942 1.00 20.33 124 ASP C C 1
ATOM 6439 O O . ASP C 1 126 ? -53.059 239.691 12.489 1.00 24.46 124 ASP C O 1
ATOM 6448 N N . GLY C 1 127 ? -54.331 239.272 10.682 1.00 19.02 125 GLY C N 1
ATOM 6449 C CA . GLY C 1 127 ? -53.688 240.273 9.858 1.00 20.25 125 GLY C CA 1
ATOM 6450 C C . GLY C 1 127 ? -52.599 239.764 8.941 1.00 20.43 125 GLY C C 1
ATOM 6451 O O . GLY C 1 127 ? -52.126 240.525 8.084 1.00 21.58 125 GLY C O 1
ATOM 6455 N N . THR C 1 128 ? -52.198 238.500 9.075 1.00 19.64 126 THR C N 1
ATOM 6456 C CA . THR C 1 128 ? -51.196 237.955 8.172 1.00 18.55 126 THR C CA 1
ATOM 6457 C C . THR C 1 128 ? -51.756 237.926 6.752 1.00 19.05 126 THR C C 1
ATOM 6458 O O . THR C 1 128 ? -52.901 237.550 6.539 1.00 18.44 126 THR C O 1
ATOM 6469 N N . VAL C 1 129 ? -50.932 238.268 5.766 1.00 18.37 127 VAL C N 1
ATOM 6470 C CA . VAL C 1 129 ? -51.322 238.235 4.353 1.00 18.00 127 VAL C CA 1
ATOM 6471 C C . VAL C 1 129 ? -50.434 237.216 3.649 1.00 17.32 127 VAL C C 1
ATOM 6472 O O . VAL C 1 129 ? -49.199 237.350 3.640 1.00 17.31 127 VAL C O 1
ATOM 6485 N N . VAL C 1 130 ? -51.061 236.166 3.075 1.00 15.89 128 VAL C N 1
ATOM 6486 C CA . VAL C 1 130 ? -50.368 235.014 2.514 1.00 16.13 128 VAL C CA 1
ATOM 6487 C C . VAL C 1 130 ? -50.947 234.679 1.146 1.00 18.11 128 VAL C C 1
ATOM 6488 O O . VAL C 1 130 ? -52.173 234.715 0.950 1.00 18.07 128 VAL C O 1
ATOM 6501 N N . GLU C 1 131 ? -50.079 234.312 0.221 1.00 16.91 129 GLU C N 1
ATOM 6502 C CA . GLU C 1 131 ? -50.460 233.796 -1.076 1.00 16.08 129 GLU C CA 1
ATOM 6503 C C . GLU C 1 131 ? -50.452 232.277 -1.035 1.00 16.51 129 GLU C C 1
ATOM 6504 O O . GLU C 1 131 ? -49.514 231.674 -0.489 1.00 16.38 129 GLU C O 1
ATOM 6516 N N . PHE C 1 132 ? -51.466 231.665 -1.661 1.00 15.64 130 PHE C N 1
ATOM 6517 C CA . PHE C 1 132 ? -51.513 230.237 -1.950 1.00 14.44 130 PHE C CA 1
ATOM 6518 C C . PHE C 1 132 ? -51.457 230.065 -3.457 1.00 15.08 130 PHE C C 1
ATOM 6519 O O . PHE C 1 132 ? -52.241 230.689 -4.178 1.00 16.79 130 PHE C O 1
ATOM 6536 N N . VAL C 1 133 ? -50.530 229.236 -3.939 1.00 14.65 131 VAL C N 1
ATOM 6537 C CA . VAL C 1 133 ? -50.336 229.045 -5.376 1.00 15.42 131 VAL C CA 1
ATOM 6538 C C . VAL C 1 133 ? -50.154 227.555 -5.613 1.00 16.49 131 VAL C C 1
ATOM 6539 O O . VAL C 1 133 ? -49.592 226.860 -4.772 1.00 16.36 131 VAL C O 1
ATOM 6552 N N . HIS C 1 134 ? -50.695 227.060 -6.723 1.00 15.89 132 HIS C N 1
ATOM 6553 C CA . HIS C 1 134 ? -50.349 225.720 -7.183 1.00 16.32 132 HIS C CA 1
ATOM 6554 C C . HIS C 1 134 ? -49.794 225.811 -8.599 1.00 16.30 132 HIS C C 1
ATOM 6555 O O . HIS C 1 134 ? -50.107 226.730 -9.354 1.00 18.07 132 HIS C O 1
ATOM 6569 N N . HIS C 1 135 ? -48.906 224.861 -8.931 1.00 17.11 133 HIS C N 1
ATOM 6570 C CA . HIS C 1 135 ? -48.225 224.867 -10.216 1.00 19.27 133 HIS C CA 1
ATOM 6571 C C . HIS C 1 135 ? -48.727 223.748 -11.116 1.00 20.06 133 HIS C C 1
ATOM 6572 O O . HIS C 1 135 ? -48.883 222.606 -10.669 1.00 20.49 133 HIS C O 1
ATOM 6586 N N . ARG C 1 136 ? -48.945 224.080 -12.377 1.00 22.08 134 ARG C N 1
ATOM 6587 C CA . ARG C 1 136 ? -49.320 223.134 -13.412 1.00 22.67 134 ARG C CA 1
ATOM 6588 C C . ARG C 1 136 ? -48.545 223.468 -14.672 1.00 25.35 134 ARG C C 1
ATOM 6589 O O . ARG C 1 136 ? -48.267 224.647 -14.942 1.00 27.47 134 ARG C O 1
ATOM 6610 N N . PRO C 1 137 ? -48.198 222.466 -15.471 1.00 28.34 135 PRO C N 1
ATOM 6611 C CA . PRO C 1 137 ? -47.381 222.734 -16.664 1.00 30.57 135 PRO C CA 1
ATOM 6612 C C . PRO C 1 137 ? -48.118 223.559 -17.712 1.00 38.56 135 PRO C C 1
ATOM 6613 O O . PRO C 1 137 ? -49.309 223.358 -17.961 1.00 36.43 135 PRO C O 1
ATOM 6624 N N . GLN C 1 138 ? -47.384 224.498 -18.322 1.00 33.08 136 GLN C N 1
ATOM 6625 C CA . GLN C 1 138 ? -47.822 225.179 -19.524 1.00 35.84 136 GLN C CA 1
ATOM 6626 C C . GLN C 1 138 ? -47.775 224.226 -20.718 1.00 37.17 136 GLN C C 1
ATOM 6627 O O . GLN C 1 138 ? -47.011 223.258 -20.727 1.00 35.73 136 GLN C O 1
ATOM 6641 N N . PRO C 1 139 ? -48.560 224.500 -21.757 1.00 45.58 137 PRO C N 1
ATOM 6642 C CA . PRO C 1 139 ? -48.582 223.584 -22.914 1.00 55.22 137 PRO C CA 1
ATOM 6643 C C . PRO C 1 139 ? -47.208 223.217 -23.465 1.00 58.95 137 PRO C C 1
ATOM 6644 O O . PRO C 1 139 ? -46.985 222.051 -23.814 1.00 57.84 137 PRO C O 1
ATOM 6655 N N . GLY C 1 140 ? -46.269 224.157 -23.533 1.00 55.87 138 GLY C N 1
ATOM 6656 C CA . GLY C 1 140 ? -44.955 223.818 -24.064 1.00 72.64 138 GLY C CA 1
ATOM 6657 C C . GLY C 1 140 ? -43.999 223.128 -23.100 1.00 74.00 138 GLY C C 1
ATOM 6658 O O . GLY C 1 140 ? -42.914 222.718 -23.528 1.00 61.16 138 GLY C O 1
ATOM 6662 N N . GLU C 1 141 ? -44.369 222.981 -21.833 1.00 59.14 139 GLU C N 1
ATOM 6663 C CA . GLU C 1 141 ? -43.428 222.521 -20.816 1.00 58.78 139 GLU C CA 1
ATOM 6664 C C . GLU C 1 141 ? -43.328 221.004 -20.748 1.00 56.98 139 GLU C C 1
ATOM 6665 O O . GLU C 1 141 ? -42.317 220.464 -20.297 1.00 64.98 139 GLU C O 1
ATOM 6677 N N . PRO D 1 6 ? -39.046 227.418 31.956 1.00 83.57 4 PRO D N 1
ATOM 6678 C CA . PRO D 1 6 ? -40.199 227.694 31.087 1.00 77.04 4 PRO D CA 1
ATOM 6679 C C . PRO D 1 6 ? -40.636 226.469 30.286 1.00 59.12 4 PRO D C 1
ATOM 6680 O O . PRO D 1 6 ? -39.839 225.555 30.090 1.00 62.11 4 PRO D O 1
ATOM 6691 N N . PHE D 1 7 ? -41.878 226.467 29.810 1.00 51.51 5 PHE D N 1
ATOM 6692 C CA . PHE D 1 7 ? -42.380 225.334 29.046 1.00 45.24 5 PHE D CA 1
ATOM 6693 C C . PHE D 1 7 ? -41.750 225.281 27.657 1.00 33.19 5 PHE D C 1
ATOM 6694 O O . PHE D 1 7 ? -41.656 226.293 26.957 1.00 34.89 5 PHE D O 1
ATOM 6711 N N . LEU D 1 8 ? -41.334 224.080 27.259 1.00 34.68 6 LEU D N 1
ATOM 6712 C CA . LEU D 1 8 ? -40.814 223.845 25.914 1.00 33.40 6 LEU D CA 1
ATOM 6713 C C . LEU D 1 8 ? -41.206 222.443 25.468 1.00 27.76 6 LEU D C 1
ATOM 6714 O O . LEU D 1 8 ? -40.842 221.459 26.123 1.00 32.33 6 LEU D O 1
ATOM 6730 N N . TRP D 1 9 ? -41.935 222.350 24.353 1.00 25.34 7 TRP D N 1
ATOM 6731 C CA . TRP D 1 9 ? -42.234 221.070 23.740 1.00 25.12 7 TRP D CA 1
ATOM 6732 C C . TRP D 1 9 ? -41.953 221.172 22.248 1.00 21.44 7 TRP D C 1
ATOM 6733 O O . TRP D 1 9 ? -42.334 222.164 21.615 1.00 24.59 7 TRP D O 1
ATOM 6754 N N . ARG D 1 10 ? -41.288 220.164 21.694 1.00 23.41 8 ARG D N 1
ATOM 6755 C CA . ARG D 1 10 ? -41.139 220.094 20.245 1.00 23.07 8 ARG D CA 1
ATOM 6756 C C . ARG D 1 10 ? -40.899 218.654 19.806 1.00 21.20 8 ARG D C 1
ATOM 6757 O O . ARG D 1 10 ? -40.310 217.855 20.548 1.00 25.18 8 ARG D O 1
ATOM 6778 N N . ARG D 1 11 ? -41.342 218.342 18.589 1.00 20.66 9 ARG D N 1
ATOM 6779 C CA A ARG D 1 11 ? -41.143 216.989 18.083 0.65 21.62 9 ARG D CA 1
ATOM 6780 C CA B ARG D 1 11 ? -41.150 216.999 18.050 0.35 21.68 9 ARG D CA 1
ATOM 6781 C C . ARG D 1 11 ? -39.681 216.728 17.753 1.00 25.50 9 ARG D C 1
ATOM 6782 O O . ARG D 1 11 ? -39.213 215.594 17.902 1.00 25.62 9 ARG D O 1
ATOM 6823 N N . VAL D 1 12 ? -38.956 217.742 17.292 1.00 22.45 10 VAL D N 1
ATOM 6824 C CA . VAL D 1 12 ? -37.562 217.612 16.882 1.00 20.91 10 VAL D CA 1
ATOM 6825 C C . VAL D 1 12 ? -36.771 218.685 17.602 1.00 23.23 10 VAL D C 1
ATOM 6826 O O . VAL D 1 12 ? -37.075 219.871 17.467 1.00 24.52 10 VAL D O 1
ATOM 6839 N N . ASN D 1 13 ? -35.757 218.286 18.375 1.00 25.31 11 ASN D N 1
ATOM 6840 C CA . ASN D 1 13 ? -35.056 219.275 19.195 1.00 22.03 11 ASN D CA 1
ATOM 6841 C C . ASN D 1 13 ? -33.635 219.575 18.727 1.00 26.11 11 ASN D C 1
ATOM 6842 O O . ASN D 1 13 ? -32.929 220.322 19.401 1.00 26.62 11 ASN D O 1
ATOM 6853 N N . ASP D 1 14 ? -33.223 219.073 17.566 1.00 23.90 12 ASP D N 1
ATOM 6854 C CA . ASP D 1 14 ? -31.851 219.264 17.088 1.00 22.46 12 ASP D CA 1
ATOM 6855 C C . ASP D 1 14 ? -31.905 219.409 15.580 1.00 23.30 12 ASP D C 1
ATOM 6856 O O . ASP D 1 14 ? -32.339 218.483 14.885 1.00 24.76 12 ASP D O 1
ATOM 6865 N N . SER D 1 15 ? -31.508 220.582 15.075 1.00 20.78 13 SER D N 1
ATOM 6866 C CA . SER D 1 15 ? -31.454 220.828 13.642 1.00 20.64 13 SER D CA 1
ATOM 6867 C C . SER D 1 15 ? -30.079 220.569 13.027 1.00 20.63 13 SER D C 1
ATOM 6868 O O . SER D 1 15 ? -29.936 220.793 11.818 1.00 21.53 13 SER D O 1
ATOM 6876 N N . SER D 1 16 ? -29.125 220.052 13.810 1.00 22.54 14 SER D N 1
ATOM 6877 C CA . SER D 1 16 ? -27.745 219.874 13.345 1.00 24.01 14 SER D CA 1
ATOM 6878 C C . SER D 1 16 ? -27.652 219.107 12.029 1.00 22.82 14 SER D C 1
ATOM 6879 O O . SER D 1 16 ? -26.736 219.358 11.221 1.00 24.92 14 SER D O 1
ATOM 6887 N N . GLY D 1 17 ? -28.518 218.133 11.827 1.00 26.14 15 GLY D N 1
ATOM 6888 C CA . GLY D 1 17 ? -28.472 217.281 10.660 1.00 27.09 15 GLY D CA 1
ATOM 6889 C C . GLY D 1 17 ? -29.403 217.654 9.541 1.00 28.76 15 GLY D C 1
ATOM 6890 O O . GLY D 1 17 ? -29.562 216.857 8.608 1.00 36.83 15 GLY D O 1
ATOM 6894 N N A PHE D 1 18 ? -29.994 218.870 9.568 0.43 24.24 16 PHE D N 1
ATOM 6895 N N B PHE D 1 18 ? -30.088 218.769 9.622 0.57 24.16 16 PHE D N 1
ATOM 6896 C CA A PHE D 1 18 ? -30.896 219.371 8.532 0.43 23.90 16 PHE D CA 1
ATOM 6897 C CA B PHE D 1 18 ? -31.048 219.154 8.604 0.57 24.78 16 PHE D CA 1
ATOM 6898 C C A PHE D 1 18 ? -30.139 219.642 7.232 0.43 25.22 16 PHE D C 1
ATOM 6899 C C B PHE D 1 18 ? -30.333 220.226 7.799 0.57 22.95 16 PHE D C 1
ATOM 6900 O O A PHE D 1 18 ? -29.255 220.507 7.191 0.43 27.66 16 PHE D O 1
ATOM 6901 O O B PHE D 1 18 ? -30.322 221.393 8.170 0.57 22.27 16 PHE D O 1
ATOM 6934 N N A ALA D 1 19 ? -30.540 218.978 6.146 0.43 25.09 17 ALA D N 1
ATOM 6935 N N B ALA D 1 19 ? -29.683 219.809 6.708 0.57 22.73 17 ALA D N 1
ATOM 6936 C CA A ALA D 1 19 ? -29.891 219.203 4.855 0.43 30.92 17 ALA D CA 1
ATOM 6937 C CA B ALA D 1 19 ? -28.940 220.757 5.895 0.57 27.58 17 ALA D CA 1
ATOM 6938 C C A ALA D 1 19 ? -30.379 220.474 4.170 0.43 30.15 17 ALA D C 1
ATOM 6939 C C B ALA D 1 19 ? -29.831 221.562 4.959 0.57 21.82 17 ALA D C 1
ATOM 6940 O O A ALA D 1 19 ? -29.686 221.004 3.292 0.43 28.98 17 ALA D O 1
ATOM 6941 O O B ALA D 1 19 ? -29.358 222.548 4.389 0.57 24.96 17 ALA D O 1
ATOM 6954 N N A GLU D 1 20 ? -31.547 220.980 4.565 0.43 23.26 18 GLU D N 1
ATOM 6955 N N B GLU D 1 20 ? -31.094 221.179 4.784 0.57 20.58 18 GLU D N 1
ATOM 6956 C CA A GLU D 1 20 ? -32.179 222.098 3.914 0.43 25.99 18 GLU D CA 1
ATOM 6957 C CA B GLU D 1 20 ? -32.035 222.042 4.072 0.57 25.94 18 GLU D CA 1
ATOM 6958 C C A GLU D 1 20 ? -32.866 222.893 5.012 0.43 19.16 18 GLU D C 1
ATOM 6959 C C B GLU D 1 20 ? -32.793 222.890 5.089 0.57 19.03 18 GLU D C 1
ATOM 6960 O O A GLU D 1 20 ? -33.420 222.290 5.947 0.43 20.79 18 GLU D O 1
ATOM 6961 O O B GLU D 1 20 ? -33.350 222.338 6.049 0.57 20.81 18 GLU D O 1
ATOM 6984 N N . PRO D 1 21 ? -32.824 224.218 4.956 1.00 18.98 19 PRO D N 1
ATOM 6985 C CA . PRO D 1 21 ? -33.579 225.009 5.929 1.00 16.61 19 PRO D CA 1
ATOM 6986 C C . PRO D 1 21 ? -35.060 224.698 5.926 1.00 15.11 19 PRO D C 1
ATOM 6987 O O . PRO D 1 21 ? -35.662 224.435 4.877 1.00 18.70 19 PRO D O 1
ATOM 6998 N N . ARG D 1 22 ? -35.658 224.786 7.103 1.00 14.28 20 ARG D N 1
ATOM 6999 C CA . ARG D 1 22 ? -37.109 224.819 7.224 1.00 14.48 20 ARG D CA 1
ATOM 7000 C C . ARG D 1 22 ? -37.538 226.287 7.250 1.00 15.63 20 ARG D C 1
ATOM 7001 O O . ARG D 1 22 ? -36.983 227.099 8.017 1.00 16.11 20 ARG D O 1
ATOM 7022 N N . VAL D 1 23 ? -38.536 226.628 6.435 1.00 14.47 21 VAL D N 1
ATOM 7023 C CA . VAL D 1 23 ? -38.920 228.012 6.188 1.00 13.49 21 VAL D CA 1
ATOM 7024 C C . VAL D 1 23 ? -40.221 228.308 6.911 1.00 15.60 21 VAL D C 1
ATOM 7025 O O . VAL D 1 23 ? -41.193 227.534 6.793 1.00 14.66 21 VAL D O 1
ATOM 7038 N N . PHE D 1 24 ? -40.243 229.416 7.661 1.00 15.34 22 PHE D N 1
ATOM 7039 C CA . PHE D 1 24 ? -41.438 229.856 8.370 1.00 14.93 22 PHE D CA 1
ATOM 7040 C C . PHE D 1 24 ? -41.847 231.269 7.987 1.00 15.43 22 PHE D C 1
ATOM 7041 O O . PHE D 1 24 ? -41.016 232.188 7.966 1.00 15.69 22 PHE D O 1
ATOM 7058 N N . ILE D 1 25 ? -43.146 231.440 7.786 1.00 13.74 23 ILE D N 1
ATOM 7059 C CA . ILE D 1 25 ? -43.787 232.748 7.655 1.00 14.85 23 ILE D CA 1
ATOM 7060 C C . ILE D 1 25 ? -44.212 233.198 9.055 1.00 14.88 23 ILE D C 1
ATOM 7061 O O . ILE D 1 25 ? -44.931 232.479 9.771 1.00 16.95 23 ILE D O 1
ATOM 7077 N N . ARG D 1 26 ? -43.779 234.390 9.453 1.00 16.29 24 ARG D N 1
ATOM 7078 C CA . ARG D 1 26 ? -44.099 234.917 10.782 1.00 16.01 24 ARG D CA 1
ATOM 7079 C C . ARG D 1 26 ? -45.562 235.354 10.889 1.00 16.89 24 ARG D C 1
ATOM 7080 O O . ARG D 1 26 ? -46.119 235.969 9.969 1.00 17.55 24 ARG D O 1
ATOM 7101 N N . VAL D 1 27 ? -46.174 235.015 12.028 1.00 16.45 25 VAL D N 1
ATOM 7102 C CA . VAL D 1 27 ? -47.550 235.382 12.377 1.00 17.35 25 VAL D CA 1
ATOM 7103 C C . VAL D 1 27 ? -47.534 236.041 13.751 1.00 18.59 25 VAL D C 1
ATOM 7104 O O . VAL D 1 27 ? -46.969 235.492 14.699 1.00 20.46 25 VAL D O 1
ATOM 7117 N N . TYR D 1 28 ? -48.153 237.231 13.875 1.00 18.93 26 TYR D N 1
ATOM 7118 C CA . TYR D 1 28 ? -48.132 237.998 15.122 1.00 19.82 26 TYR D CA 1
ATOM 7119 C C . TYR D 1 28 ? -49.516 237.992 15.755 1.00 20.21 26 TYR D C 1
ATOM 7120 O O . TYR D 1 28 ? -50.517 238.269 15.081 1.00 22.21 26 TYR D O 1
ATOM 7138 N N . LEU D 1 29 ? -49.564 237.656 17.051 1.00 19.24 27 LEU D N 1
ATOM 7139 C CA . LEU D 1 29 ? -50.809 237.381 17.762 1.00 21.60 27 LEU D CA 1
ATOM 7140 C C . LEU D 1 29 ? -50.961 238.243 19.008 1.00 22.45 27 LEU D C 1
ATOM 7141 O O . LEU D 1 29 ? -50.005 238.423 19.772 1.00 23.39 27 LEU D O 1
ATOM 7157 N N . GLU D 1 30 ? -52.187 238.716 19.234 1.00 24.00 28 GLU D N 1
ATOM 7158 C CA . GLU D 1 30 ? -52.479 239.450 20.446 1.00 27.16 28 GLU D CA 1
ATOM 7159 C C . GLU D 1 30 ? -52.538 238.507 21.649 1.00 24.12 28 GLU D C 1
ATOM 7160 O O . GLU D 1 30 ? -52.866 237.315 21.519 1.00 25.34 28 GLU D O 1
ATOM 7172 N N . PRO D 1 31 ? -52.257 239.021 22.844 1.00 26.46 29 PRO D N 1
ATOM 7173 C CA . PRO D 1 31 ? -52.323 238.181 24.044 1.00 27.89 29 PRO D CA 1
ATOM 7174 C C . PRO D 1 31 ? -53.674 237.499 24.193 1.00 30.17 29 PRO D C 1
ATOM 7175 O O . PRO D 1 31 ? -54.725 238.077 23.894 1.00 29.61 29 PRO D O 1
ATOM 7186 N N . GLY D 1 32 ? -53.620 236.240 24.648 1.00 28.01 30 GLY D N 1
ATOM 7187 C CA . GLY D 1 32 ? -54.772 235.410 24.891 1.00 30.60 30 GLY D CA 1
ATOM 7188 C C . GLY D 1 32 ? -55.263 234.603 23.709 1.00 28.67 30 GLY D C 1
ATOM 7189 O O . GLY D 1 32 ? -56.236 233.850 23.859 1.00 31.26 30 GLY D O 1
ATOM 7193 N N . SER D 1 33 ? -54.624 234.725 22.540 1.00 25.64 31 SER D N 1
ATOM 7194 C CA . SER D 1 33 ? -55.168 234.139 21.328 1.00 22.61 31 SER D CA 1
ATOM 7195 C C . SER D 1 33 ? -54.398 232.934 20.795 1.00 22.04 31 SER D C 1
ATOM 7196 O O . SER D 1 33 ? -54.826 232.369 19.795 1.00 22.82 31 SER D O 1
ATOM 7204 N N . ILE D 1 34 ? -53.288 232.518 21.421 1.00 24.67 32 ILE D N 1
ATOM 7205 C CA . ILE D 1 34 ? -52.437 231.562 20.714 1.00 22.16 32 ILE D CA 1
ATOM 7206 C C . ILE D 1 34 ? -53.101 230.184 20.584 1.00 20.93 32 ILE D C 1
ATOM 7207 O O . ILE D 1 34 ? -52.957 229.537 19.547 1.00 20.86 32 ILE D O 1
ATOM 7223 N N . ASP D 1 35 ? -53.894 229.734 21.569 1.00 22.50 33 ASP D N 1
ATOM 7224 C CA . ASP D 1 35 ? -54.518 228.421 21.414 1.00 21.20 33 ASP D CA 1
ATOM 7225 C C . ASP D 1 35 ? -55.517 228.426 20.254 1.00 21.19 33 ASP D C 1
ATOM 7226 O O . ASP D 1 35 ? -55.537 227.491 19.437 1.00 21.35 33 ASP D O 1
ATOM 7235 N N . ALA D 1 36 ? -56.324 229.485 20.137 1.00 22.03 34 ALA D N 1
ATOM 7236 C CA . ALA D 1 36 ? -57.251 229.576 19.016 1.00 21.08 34 ALA D CA 1
ATOM 7237 C C . ALA D 1 36 ? -56.515 229.705 17.692 1.00 19.20 34 ALA D C 1
ATOM 7238 O O . ALA D 1 36 ? -56.944 229.147 16.660 1.00 19.57 34 ALA D O 1
ATOM 7245 N N . ALA D 1 37 ? -55.423 230.464 17.690 1.00 19.20 35 ALA D N 1
ATOM 7246 C CA . ALA D 1 37 ? -54.650 230.603 16.469 1.00 17.66 35 ALA D CA 1
ATOM 7247 C C . ALA D 1 37 ? -54.003 229.284 16.061 1.00 16.46 35 ALA D C 1
ATOM 7248 O O . ALA D 1 37 ? -54.009 228.929 14.877 1.00 17.12 35 ALA D O 1
ATOM 7255 N N . ILE D 1 38 ? -53.448 228.536 17.014 1.00 17.73 36 ILE D N 1
ATOM 7256 C CA . ILE D 1 38 ? -52.880 227.227 16.665 1.00 15.68 36 ILE D CA 1
ATOM 7257 C C . ILE D 1 38 ? -53.942 226.360 15.998 1.00 17.37 36 ILE D C 1
ATOM 7258 O O . ILE D 1 38 ? -53.683 225.714 14.973 1.00 17.93 36 ILE D O 1
ATOM 7274 N N . ALA D 1 39 ? -55.154 226.332 16.576 1.00 18.11 37 ALA D N 1
ATOM 7275 C CA . ALA D 1 39 ? -56.233 225.534 15.998 1.00 16.62 37 ALA D CA 1
ATOM 7276 C C . ALA D 1 39 ? -56.534 225.971 14.572 1.00 16.02 37 ALA D C 1
ATOM 7277 O O . ALA D 1 39 ? -56.690 225.143 13.674 1.00 16.63 37 ALA D O 1
ATOM 7284 N N . PHE D 1 40 ? -56.666 227.292 14.360 1.00 16.55 38 PHE D N 1
ATOM 7285 C CA . PHE D 1 40 ? -56.898 227.808 13.015 1.00 15.86 38 PHE D CA 1
ATOM 7286 C C . PHE D 1 40 ? -55.838 227.334 12.033 1.00 15.05 38 PHE D C 1
ATOM 7287 O O . PHE D 1 40 ? -56.141 226.868 10.933 1.00 15.61 38 PHE D O 1
ATOM 7304 N N . TYR D 1 41 ? -54.560 227.475 12.403 1.00 16.17 39 TYR D N 1
ATOM 7305 C CA . TYR D 1 41 ? -53.497 227.128 11.461 1.00 15.44 39 TYR D CA 1
ATOM 7306 C C . TYR D 1 41 ? -53.357 225.615 11.281 1.00 14.12 39 TYR D C 1
ATOM 7307 O O . TYR D 1 41 ? -53.031 225.150 10.178 1.00 14.87 39 TYR D O 1
ATOM 7325 N N . GLU D 1 42 ? -53.645 224.837 12.331 1.00 14.90 40 GLU D N 1
ATOM 7326 C CA . GLU D 1 42 ? -53.680 223.379 12.198 1.00 15.59 40 GLU D CA 1
ATOM 7327 C C . GLU D 1 42 ? -54.746 222.948 11.207 1.00 15.40 40 GLU D C 1
ATOM 7328 O O . GLU D 1 42 ? -54.519 222.094 10.348 1.00 15.25 40 GLU D O 1
ATOM 7340 N N . ASP D 1 43 ? -55.946 223.526 11.332 1.00 14.44 41 ASP D N 1
ATOM 7341 C CA . ASP D 1 43 ? -57.072 223.104 10.510 1.00 16.00 41 ASP D CA 1
ATOM 7342 C C . ASP D 1 43 ? -56.970 223.629 9.092 1.00 14.65 41 ASP D C 1
ATOM 7343 O O . ASP D 1 43 ? -57.329 222.938 8.135 1.00 15.97 41 ASP D O 1
ATOM 7352 N N . LEU D 1 44 ? -56.412 224.836 8.916 1.00 14.42 42 LEU D N 1
ATOM 7353 C CA . LEU D 1 44 ? -56.172 225.339 7.576 1.00 14.28 42 LEU D CA 1
ATOM 7354 C C . LEU D 1 44 ? -55.260 224.414 6.789 1.00 16.02 42 LEU D C 1
ATOM 7355 O O . LEU D 1 44 ? -55.463 224.187 5.589 1.00 15.94 42 LEU D O 1
ATOM 7371 N N . GLN D 1 45 ? -54.205 223.929 7.440 1.00 15.46 43 GLN D N 1
ATOM 7372 C CA . GLN D 1 45 ? -53.181 223.166 6.757 1.00 15.66 43 GLN D CA 1
ATOM 7373 C C . GLN D 1 45 ? -53.338 221.661 6.855 1.00 17.85 43 GLN D C 1
ATOM 7374 O O . GLN D 1 45 ? -52.677 220.944 6.089 1.00 17.55 43 GLN D O 1
ATOM 7388 N N . GLY D 1 46 ? -54.142 221.168 7.791 1.00 16.53 44 GLY D N 1
ATOM 7389 C CA . GLY D 1 46 ? -54.179 219.740 8.039 1.00 16.30 44 GLY D CA 1
ATOM 7390 C C . GLY D 1 46 ? -52.907 219.204 8.644 1.00 18.62 44 GLY D C 1
ATOM 7391 O O . GLY D 1 46 ? -52.559 218.026 8.421 1.00 20.85 44 GLY D O 1
ATOM 7395 N N . VAL D 1 47 ? -52.213 220.026 9.434 1.00 17.39 45 VAL D N 1
ATOM 7396 C CA A VAL D 1 47 ? -50.926 219.688 10.015 0.37 17.64 45 VAL D CA 1
ATOM 7397 C CA B VAL D 1 47 ? -50.911 219.715 10.007 0.63 17.47 45 VAL D CA 1
ATOM 7398 C C . VAL D 1 47 ? -50.938 220.073 11.487 1.00 20.50 45 VAL D C 1
ATOM 7399 O O . VAL D 1 47 ? -51.234 221.226 11.838 1.00 24.48 45 VAL D O 1
ATOM 7424 N N . ALA D 1 48 ? -50.578 219.116 12.343 1.00 17.65 46 ALA D N 1
ATOM 7425 C CA . ALA D 1 48 ? -50.480 219.347 13.775 1.00 16.20 46 ALA D CA 1
ATOM 7426 C C . ALA D 1 48 ? -49.270 220.200 14.117 1.00 15.58 46 ALA D C 1
ATOM 7427 O O . ALA D 1 48 ? -48.200 220.056 13.506 1.00 17.93 46 ALA D O 1
ATOM 7434 N N . HIS D 1 49 ? -49.426 221.088 15.098 1.00 16.50 47 HIS D N 1
ATOM 7435 C CA . HIS D 1 49 ? -48.295 221.913 15.519 1.00 16.17 47 HIS D CA 1
ATOM 7436 C C . HIS D 1 49 ? -47.199 221.036 16.109 1.00 18.71 47 HIS D C 1
ATOM 7437 O O . HIS D 1 49 ? -47.458 219.982 16.702 1.00 18.04 47 HIS D O 1
ATOM 7451 N N . ASP D 1 50 ? -45.950 221.460 15.919 1.00 15.84 48 ASP D N 1
ATOM 7452 C CA . ASP D 1 50 ? -44.796 220.633 16.280 1.00 18.09 48 ASP D CA 1
ATOM 7453 C C . ASP D 1 50 ? -43.864 221.306 17.272 1.00 20.77 48 ASP D C 1
ATOM 7454 O O . ASP D 1 50 ? -42.850 220.704 17.650 1.00 19.96 48 ASP D O 1
ATOM 7463 N N . MET D 1 51 ? -44.157 222.525 17.710 1.00 17.04 49 MET D N 1
ATOM 7464 C CA . MET D 1 51 ? -43.388 223.185 18.749 1.00 18.87 49 MET D CA 1
ATOM 7465 C C . MET D 1 51 ? -44.315 224.149 19.474 1.00 19.88 49 MET D C 1
ATOM 7466 O O . MET D 1 51 ? -45.148 224.798 18.845 1.00 19.56 49 MET D O 1
ATOM 7480 N N . ARG D 1 52 ? -44.167 224.222 20.789 1.00 20.24 50 ARG D N 1
ATOM 7481 C CA . ARG D 1 52 ? -44.819 225.218 21.629 1.00 21.52 50 ARG D CA 1
ATOM 7482 C C . ARG D 1 52 ? -43.841 225.585 22.731 1.00 24.55 50 ARG D C 1
ATOM 7483 O O . ARG D 1 52 ? -43.278 224.699 23.383 1.00 23.48 50 ARG D O 1
ATOM 7504 N N . PHE D 1 53 ? -43.584 226.875 22.921 1.00 23.97 51 PHE D N 1
ATOM 7505 C CA . PHE D 1 53 ? -42.764 227.209 24.080 1.00 27.31 51 PHE D CA 1
ATOM 7506 C C . PHE D 1 53 ? -43.003 228.632 24.544 1.00 25.63 51 PHE D C 1
ATOM 7507 O O . PHE D 1 53 ? -43.409 229.509 23.772 1.00 24.03 51 PHE D O 1
ATOM 7524 N N . ASP D 1 54 ? -42.754 228.838 25.837 1.00 30.71 52 ASP D N 1
ATOM 7525 C CA . ASP D 1 54 ? -42.813 230.145 26.476 1.00 35.65 52 ASP D CA 1
ATOM 7526 C C . ASP D 1 54 ? -41.412 230.728 26.579 1.00 31.97 52 ASP D C 1
ATOM 7527 O O . ASP D 1 54 ? -40.437 229.998 26.796 1.00 33.79 52 ASP D O 1
ATOM 7536 N N . PHE D 1 55 ? -41.314 232.043 26.427 1.00 36.59 53 PHE D N 1
ATOM 7537 C CA . PHE D 1 55 ? -40.053 232.780 26.543 1.00 35.23 53 PHE D CA 1
ATOM 7538 C C . PHE D 1 55 ? -40.325 233.931 27.509 1.00 40.51 53 PHE D C 1
ATOM 7539 O O . PHE D 1 55 ? -40.536 235.075 27.088 1.00 35.15 53 PHE D O 1
ATOM 7556 N N . PRO D 1 56 ? -40.350 233.655 28.817 1.00 48.09 54 PRO D N 1
ATOM 7557 C CA . PRO D 1 56 ? -40.776 234.696 29.774 1.00 52.51 54 PRO D CA 1
ATOM 7558 C C . PRO D 1 56 ? -39.904 235.939 29.767 1.00 44.67 54 PRO D C 1
ATOM 7559 O O . PRO D 1 56 ? -40.418 237.055 29.917 1.00 44.00 54 PRO D O 1
ATOM 7570 N N . GLU D 1 57 ? -38.590 235.772 29.617 1.00 45.82 55 GLU D N 1
ATOM 7571 C CA . GLU D 1 57 ? -37.685 236.914 29.560 1.00 52.26 55 GLU D CA 1
ATOM 7572 C C . GLU D 1 57 ? -38.155 237.948 28.547 1.00 55.97 55 GLU D C 1
ATOM 7573 O O . GLU D 1 57 ? -37.935 239.150 28.738 1.00 48.63 55 GLU D O 1
ATOM 7585 N N . LYS D 1 58 ? -38.808 237.508 27.471 1.00 42.23 56 LYS D N 1
ATOM 7586 C CA . LYS D 1 58 ? -39.300 238.409 26.442 1.00 35.28 56 LYS D CA 1
ATOM 7587 C C . LYS D 1 58 ? -40.814 238.568 26.475 1.00 32.53 56 LYS D C 1
ATOM 7588 O O . LYS D 1 58 ? -41.361 239.316 25.658 1.00 32.15 56 LYS D O 1
ATOM 7607 N N . ARG D 1 59 ? -41.503 237.899 27.402 1.00 32.31 57 ARG D N 1
ATOM 7608 C CA . ARG D 1 59 ? -42.954 237.998 27.529 1.00 35.36 57 ARG D CA 1
ATOM 7609 C C . ARG D 1 59 ? -43.642 237.507 26.257 1.00 33.27 57 ARG D C 1
ATOM 7610 O O . ARG D 1 59 ? -44.613 238.103 25.780 1.00 31.32 57 ARG D O 1
ATOM 7631 N N . LEU D 1 60 ? -43.127 236.406 25.703 1.00 28.43 58 LEU D N 1
ATOM 7632 C CA . LEU D 1 60 ? -43.634 235.856 24.456 1.00 28.32 58 LEU D CA 1
ATOM 7633 C C . LEU D 1 60 ? -43.981 234.385 24.617 1.00 29.20 58 LEU D C 1
ATOM 7634 O O . LEU D 1 60 ? -43.394 233.673 25.436 1.00 28.76 58 LEU D O 1
ATOM 7650 N N . THR D 1 61 ? -44.927 233.939 23.796 1.00 24.51 59 THR D N 1
ATOM 7651 C CA . THR D 1 61 ? -45.239 232.530 23.610 1.00 23.70 59 THR D CA 1
ATOM 7652 C C . THR D 1 61 ? -45.221 232.250 22.111 1.00 23.95 59 THR D C 1
ATOM 7653 O O . THR D 1 61 ? -45.719 233.059 21.325 1.00 23.40 59 THR D O 1
ATOM 7664 N N . LEU D 1 62 ? -44.632 231.132 21.718 1.00 21.32 60 LEU D N 1
ATOM 7665 C CA . LEU D 1 62 ? -44.438 230.813 20.313 1.00 19.79 60 LEU D CA 1
ATOM 7666 C C . LEU D 1 62 ? -44.925 229.411 19.995 1.00 21.36 60 LEU D C 1
ATOM 7667 O O . LEU D 1 62 ? -44.926 228.528 20.851 1.00 22.68 60 LEU D O 1
ATOM 7683 N N . ALA D 1 63 ? -45.316 229.196 18.741 1.00 18.90 61 ALA D N 1
ATOM 7684 C CA . ALA D 1 63 ? -45.669 227.867 18.279 1.00 16.72 61 ALA D CA 1
ATOM 7685 C C . ALA D 1 63 ? -45.336 227.734 16.811 1.00 17.73 61 ALA D C 1
ATOM 7686 O O . ALA D 1 63 ? -45.475 228.695 16.044 1.00 19.66 61 ALA D O 1
ATOM 7693 N N . ALA D 1 64 ? -44.899 226.545 16.416 1.00 15.43 62 ALA D N 1
ATOM 7694 C CA . ALA D 1 64 ? -44.648 226.226 15.017 1.00 16.19 62 ALA D CA 1
ATOM 7695 C C . ALA D 1 64 ? -45.804 225.392 14.512 1.00 17.57 62 ALA D C 1
ATOM 7696 O O . ALA D 1 64 ? -46.108 224.345 15.098 1.00 17.46 62 ALA D O 1
ATOM 7703 N N . VAL D 1 65 ? -46.464 225.856 13.425 1.00 16.27 63 VAL D N 1
ATOM 7704 C CA . VAL D 1 65 ? -47.613 225.164 12.861 1.00 14.44 63 VAL D CA 1
ATOM 7705 C C . VAL D 1 65 ? -47.477 225.113 11.358 1.00 13.29 63 VAL D C 1
ATOM 7706 O O . VAL D 1 65 ? -47.770 226.08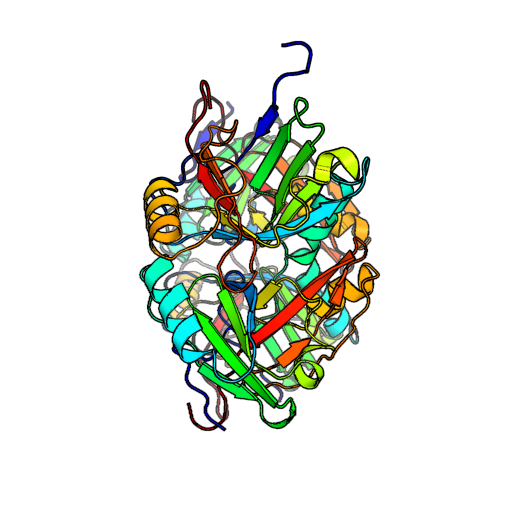1 10.652 1.00 14.72 63 VAL D O 1
ATOM 7719 N N . GLY D 1 66 ? -46.917 224.019 10.854 1.00 13.42 64 GLY D N 1
ATOM 7720 C CA . GLY D 1 66 ? -46.732 223.869 9.424 1.00 12.62 64 GLY D CA 1
ATOM 7721 C C . GLY D 1 66 ? -45.780 224.936 8.929 1.00 14.20 64 GLY D C 1
ATOM 7722 O O . GLY D 1 66 ? -44.618 225.046 9.363 1.00 15.45 64 GLY D O 1
ATOM 7726 N N . ALA D 1 67 ? -46.272 225.734 7.983 1.00 13.59 65 ALA D N 1
ATOM 7727 C CA . ALA D 1 67 ? -45.525 226.795 7.334 1.00 13.78 65 ALA D CA 1
ATOM 7728 C C . ALA D 1 67 ? -45.365 228.040 8.185 1.00 14.65 65 ALA D C 1
ATOM 7729 O O . ALA D 1 67 ? -44.645 228.961 7.766 1.00 14.72 65 ALA D O 1
ATOM 7736 N N . PHE D 1 68 ? -46.000 228.111 9.361 1.00 15.04 66 PHE D N 1
ATOM 7737 C CA . PHE D 1 68 ? -46.106 229.353 10.115 1.00 14.60 66 PHE D CA 1
ATOM 7738 C C . PHE D 1 68 ? -45.445 229.259 11.469 1.00 14.97 66 PHE D C 1
ATOM 7739 O O . PHE D 1 68 ? -45.544 228.247 12.153 1.00 16.34 66 PHE D O 1
ATOM 7756 N N . LEU D 1 69 ? -44.797 230.349 11.858 1.00 15.52 67 LEU D N 1
ATOM 7757 C CA . LEU D 1 69 ? -44.258 230.533 13.197 1.00 14.65 67 LEU D CA 1
ATOM 7758 C C . LEU D 1 69 ? -45.053 231.636 13.873 1.00 17.49 67 LEU D C 1
ATOM 7759 O O . LEU D 1 69 ? -44.997 232.806 13.452 1.00 17.81 67 LEU D O 1
ATOM 7775 N N . LEU D 1 70 ? -45.774 231.259 14.931 1.00 18.03 68 LEU D N 1
ATOM 7776 C CA . LEU D 1 70 ? -46.687 232.154 15.649 1.00 19.03 68 LEU D CA 1
ATOM 7777 C C . LEU D 1 70 ? -45.981 232.755 16.850 1.00 19.24 68 LEU D C 1
ATOM 7778 O O . LEU D 1 70 ? -45.378 232.020 17.638 1.00 20.10 68 LEU D O 1
ATOM 7794 N N . LEU D 1 71 ? -46.071 234.083 17.002 1.00 19.02 69 LEU D N 1
ATOM 7795 C CA . LEU D 1 71 ? -45.523 234.810 18.141 1.00 19.87 69 LEU D CA 1
ATOM 7796 C C . LEU D 1 71 ? -46.657 235.583 18.803 1.00 21.20 69 LEU D C 1
ATOM 7797 O O . LEU D 1 71 ? -47.266 236.452 18.164 1.00 22.62 69 LEU D O 1
ATOM 7813 N N . GLU D 1 72 ? -46.924 235.275 20.073 1.00 20.39 70 GLU D N 1
ATOM 7814 C CA . GLU D 1 72 ? -47.968 235.919 20.864 1.00 21.77 70 GLU D CA 1
ATOM 7815 C C . GLU D 1 72 ? -47.334 236.810 21.916 1.00 25.06 70 GLU D C 1
ATOM 7816 O O . GLU D 1 72 ? -46.467 236.366 22.678 1.00 25.16 70 GLU D O 1
ATOM 7828 N N . GLY D 1 73 ? -47.792 238.052 21.991 1.00 24.90 71 GLY D N 1
ATOM 7829 C CA . GLY D 1 73 ? -47.309 238.954 23.022 1.00 27.41 71 GLY D CA 1
ATOM 7830 C C . GLY D 1 73 ? -47.968 240.311 22.871 1.00 28.55 71 GLY D C 1
ATOM 7831 O O . GLY D 1 73 ? -48.630 240.600 21.873 1.00 27.89 71 GLY D O 1
ATOM 7835 N N . SER D 1 74 ? -47.762 241.155 23.879 1.00 30.71 72 SER D N 1
ATOM 7836 C CA . SER D 1 74 ? -48.258 242.519 23.779 1.00 34.56 72 SER D CA 1
ATOM 7837 C C . SER D 1 74 ? -47.531 243.258 22.658 1.00 34.22 72 SER D C 1
ATOM 7838 O O . SER D 1 74 ? -46.481 242.828 22.183 1.00 30.16 72 SER D O 1
ATOM 7846 N N . ASP D 1 75 ? -48.094 244.399 22.243 1.00 36.51 73 ASP D N 1
ATOM 7847 C CA . ASP D 1 75 ? -47.440 245.183 21.196 1.00 40.80 73 ASP D CA 1
ATOM 7848 C C . ASP D 1 75 ? -46.042 245.602 21.629 1.00 37.13 73 ASP D C 1
ATOM 7849 O O . ASP D 1 75 ? -45.099 245.584 20.831 1.00 33.20 73 ASP D O 1
ATOM 7858 N N . GLU D 1 76 ? -45.884 245.963 22.905 1.00 38.55 74 GLU D N 1
ATOM 7859 C CA . GLU D 1 76 ? -44.565 246.329 23.408 1.00 42.03 74 GLU D CA 1
ATOM 7860 C C . GLU D 1 76 ? -43.605 245.146 23.369 1.00 39.30 74 GLU D C 1
ATOM 7861 O O . GLU D 1 76 ? -42.429 245.300 23.016 1.00 35.19 74 GLU D O 1
ATOM 7873 N N . ALA D 1 77 ? -44.082 243.952 23.727 1.00 36.41 75 ALA D N 1
ATOM 7874 C CA . ALA D 1 77 ? -43.208 242.780 23.703 1.00 37.88 75 ALA D CA 1
ATOM 7875 C C . ALA D 1 77 ? -42.840 242.390 22.276 1.00 33.53 75 ALA D C 1
ATOM 7876 O O . ALA D 1 77 ? -41.725 241.918 22.022 1.00 31.32 75 ALA D O 1
ATOM 7883 N N . LEU D 1 78 ? -43.763 242.564 21.331 1.00 32.08 76 LEU D N 1
ATOM 7884 C CA . LEU D 1 78 ? -43.474 242.175 19.955 1.00 31.05 76 LEU D CA 1
ATOM 7885 C C . LEU D 1 78 ? -42.694 243.230 19.192 1.00 36.17 76 LEU D C 1
ATOM 7886 O O . LEU D 1 78 ? -42.051 242.898 18.191 1.00 33.32 76 LEU D O 1
ATOM 7902 N N . ALA D 1 79 ? -42.714 244.479 19.665 1.00 34.19 77 ALA D N 1
ATOM 7903 C CA . ALA D 1 79 ? -42.175 245.589 18.890 1.00 35.92 77 ALA D CA 1
ATOM 7904 C C . ALA D 1 79 ? -40.768 245.359 18.358 1.00 35.90 77 ALA D C 1
ATOM 7905 O O . ALA D 1 79 ? -40.509 245.724 17.198 1.00 37.00 77 ALA D O 1
ATOM 7912 N N . PRO D 1 80 ? -39.828 244.780 19.110 1.00 34.96 78 PRO D N 1
ATOM 7913 C CA . PRO D 1 80 ? -38.471 244.590 18.566 1.00 37.87 78 PRO D CA 1
ATOM 7914 C C . PRO D 1 80 ? -38.391 243.557 17.455 1.00 39.96 78 PRO D C 1
ATOM 7915 O O . PRO D 1 80 ? -37.440 243.582 16.666 1.00 38.81 78 PRO D O 1
ATOM 7926 N N . PHE D 1 81 ? -39.340 242.639 17.388 1.00 33.37 79 PHE D N 1
ATOM 7927 C CA . PHE D 1 81 ? -39.284 241.508 16.470 1.00 33.89 79 PHE D CA 1
ATOM 7928 C C . PHE D 1 81 ? -40.279 241.612 15.333 1.00 32.58 79 PHE D C 1
ATOM 7929 O O . PHE D 1 81 ? -40.188 240.827 14.378 1.00 29.34 79 PHE D O 1
ATOM 7946 N N . ARG D 1 82 ? -41.152 242.614 15.372 1.00 30.29 80 ARG D N 1
ATOM 7947 C CA A ARG D 1 82 ? -42.324 242.662 14.508 0.50 29.37 80 ARG D CA 1
ATOM 7948 C CA B ARG D 1 82 ? -42.325 242.657 14.507 0.50 29.36 80 ARG D CA 1
ATOM 7949 C C . ARG D 1 82 ? -41.963 242.868 13.045 1.00 26.92 80 ARG D C 1
ATOM 7950 O O . ARG D 1 82 ? -42.689 242.396 12.165 1.00 30.00 80 ARG D O 1
ATOM 7991 N N . SER D 1 83 ? -40.856 243.561 12.755 1.00 26.58 81 SER D N 1
ATOM 7992 C CA . SER D 1 83 ? -40.521 243.800 11.351 1.00 26.72 81 SER D CA 1
ATOM 7993 C C . SER D 1 83 ? -39.988 242.552 10.655 1.00 23.34 81 SER D C 1
ATOM 7994 O O . SER D 1 83 ? -39.875 242.540 9.419 1.00 23.09 81 SER D O 1
ATOM 8002 N N . THR D 1 84 ? -39.658 241.501 11.404 1.00 23.40 82 THR D N 1
ATOM 8003 C CA . THR D 1 84 ? -39.180 240.259 10.820 1.00 20.54 82 THR D CA 1
ATOM 8004 C C . THR D 1 84 ? -40.344 239.555 10.140 1.00 20.19 82 THR D C 1
ATOM 8005 O O . THR D 1 84 ? -41.360 239.288 10.785 1.00 22.24 82 THR D O 1
ATOM 8016 N N . THR D 1 85 ? -40.196 239.238 8.846 1.00 18.57 83 THR D N 1
ATOM 8017 C CA . THR D 1 85 ? -41.315 238.603 8.152 1.00 18.28 83 THR D CA 1
ATOM 8018 C C . THR D 1 85 ? -41.172 237.094 8.010 1.00 17.35 83 THR D C 1
ATOM 8019 O O . THR D 1 85 ? -42.171 236.419 7.731 1.00 17.34 83 THR D O 1
ATOM 8030 N N . GLY D 1 86 ? -39.978 236.539 8.184 1.00 16.71 84 GLY D N 1
ATOM 8031 C CA . GLY D 1 86 ? -39.785 235.113 8.089 1.00 17.18 84 GLY D CA 1
ATOM 8032 C C . GLY D 1 86 ? -38.640 234.665 8.954 1.00 16.92 84 GLY D C 1
ATOM 8033 O O . GLY D 1 86 ? -37.763 235.453 9.325 1.00 18.16 84 GLY D O 1
ATOM 8037 N N . THR D 1 87 ? -38.660 233.372 9.263 1.00 16.86 85 THR D N 1
ATOM 8038 C CA . THR D 1 87 ? -37.593 232.693 10.004 1.00 16.94 85 THR D CA 1
ATOM 8039 C C . THR D 1 87 ? -37.132 231.477 9.219 1.00 16.58 85 THR D C 1
ATOM 8040 O O . THR D 1 87 ? -37.951 230.688 8.716 1.00 16.77 85 THR D O 1
ATOM 8051 N N . LEU D 1 88 ? -35.813 231.293 9.157 1.00 17.25 86 LEU D N 1
ATOM 8052 C CA . LEU D 1 88 ? -35.218 230.094 8.603 1.00 17.44 86 LEU D CA 1
ATOM 8053 C C . LEU D 1 88 ? -34.614 229.287 9.748 1.00 16.31 86 LEU D C 1
ATOM 8054 O O . LEU D 1 88 ? -33.771 229.793 10.497 1.00 17.69 86 LEU D O 1
ATOM 8070 N N . LEU D 1 89 ? -35.082 228.050 9.898 1.00 16.51 87 LEU D N 1
ATOM 8071 C CA . LEU D 1 89 ? -34.528 227.097 10.856 1.00 16.48 87 LEU D CA 1
ATOM 8072 C C . LEU D 1 89 ? -33.482 226.270 10.123 1.00 17.13 87 LEU D C 1
ATOM 8073 O O . LEU D 1 89 ? -33.812 225.521 9.192 1.00 16.72 87 LEU D O 1
ATOM 8089 N N . VAL D 1 90 ? -32.219 226.446 10.517 1.00 17.34 88 VAL D N 1
ATOM 8090 C CA . VAL D 1 90 ? -31.078 225.906 9.793 1.00 17.78 88 VAL D CA 1
ATOM 8091 C C . VAL D 1 90 ? -30.266 224.995 10.700 1.00 19.87 88 VAL D C 1
ATOM 8092 O O . VAL D 1 90 ? -30.438 224.983 11.917 1.00 18.74 88 VAL D O 1
ATOM 8105 N N . ASP D 1 91 ? -29.304 224.283 10.091 1.00 20.17 89 ASP D N 1
ATOM 8106 C CA . ASP D 1 91 ? -28.444 223.407 10.876 1.00 19.37 89 ASP D CA 1
ATOM 8107 C C . ASP D 1 91 ? -27.504 224.194 11.788 1.00 21.44 89 ASP D C 1
ATOM 8108 O O . ASP D 1 91 ? -27.300 223.794 12.945 1.00 20.30 89 ASP D O 1
ATOM 8117 N N . ASP D 1 92 ? -26.952 225.328 11.316 1.00 19.17 90 ASP D N 1
ATOM 8118 C CA . ASP D 1 92 ? -26.012 226.145 12.092 1.00 19.50 90 ASP D CA 1
ATOM 8119 C C . ASP D 1 92 ? -26.125 227.585 11.604 1.00 18.89 90 ASP D C 1
ATOM 8120 O O . ASP D 1 92 ? -25.989 227.842 10.400 1.00 20.23 90 ASP D O 1
ATOM 8129 N N . ILE D 1 93 ? -26.432 228.510 12.519 1.00 20.79 91 ILE D N 1
ATOM 8130 C CA . ILE D 1 93 ? -26.622 229.894 12.112 1.00 19.24 91 ILE D CA 1
ATOM 8131 C C . ILE D 1 93 ? -25.311 230.590 11.769 1.00 19.91 91 ILE D C 1
ATOM 8132 O O . ILE D 1 93 ? -25.343 231.624 11.088 1.00 21.23 91 ILE D O 1
ATOM 8148 N N . GLU D 1 94 ? -24.165 230.118 12.267 1.00 21.32 92 GLU D N 1
ATOM 8149 C CA . GLU D 1 94 ? -22.958 230.936 12.175 1.00 23.24 92 GLU D CA 1
ATOM 8150 C C . GLU D 1 94 ? -22.509 231.176 10.737 1.00 21.15 92 GLU D C 1
ATOM 8151 O O . GLU D 1 94 ? -22.169 232.329 10.421 1.00 22.09 92 GLU D O 1
ATOM 8163 N N . PRO D 1 95 ? -22.532 230.205 9.823 1.00 18.81 93 PRO D N 1
ATOM 8164 C CA . PRO D 1 95 ? -22.136 230.530 8.440 1.00 19.55 93 PRO D CA 1
ATOM 8165 C C . PRO D 1 95 ? -23.034 231.568 7.796 1.00 20.64 93 PRO D C 1
ATOM 8166 O O . PRO D 1 95 ? -22.550 232.415 7.024 1.00 19.97 93 PRO D O 1
ATOM 8177 N N . TYR D 1 96 ? -24.336 231.538 8.103 1.00 18.96 94 TYR D N 1
ATOM 8178 C CA . TYR D 1 96 ? -25.230 232.556 7.564 1.00 19.19 94 TYR D CA 1
ATOM 8179 C C . TYR D 1 96 ? -24.946 233.922 8.158 1.00 20.90 94 TYR D C 1
ATOM 8180 O O . TYR D 1 96 ? -24.992 234.938 7.447 1.00 21.16 94 TYR D O 1
ATOM 8198 N N . HIS D 1 97 ? -24.678 233.981 9.463 1.00 19.38 95 HIS D N 1
ATOM 8199 C CA . HIS D 1 97 ? -24.304 235.240 10.087 1.00 20.47 95 HIS D CA 1
ATOM 8200 C C . HIS D 1 97 ? -23.059 235.824 9.444 1.00 21.75 95 HIS D C 1
ATOM 8201 O O . HIS D 1 97 ? -23.017 237.014 9.085 1.00 21.92 95 HIS D O 1
ATOM 8215 N N . ARG D 1 98 ? -22.030 234.999 9.297 1.00 20.48 96 ARG D N 1
ATOM 8216 C CA . ARG D 1 98 ? -20.780 235.441 8.707 1.00 20.95 96 ARG D CA 1
ATOM 8217 C C . ARG D 1 98 ? -20.994 235.947 7.290 1.00 20.87 96 ARG D C 1
ATOM 8218 O O . ARG D 1 98 ? -20.484 237.005 6.911 1.00 23.23 96 ARG D O 1
ATOM 8239 N N . ARG D 1 99 ? -21.734 235.182 6.478 1.00 20.86 97 ARG D N 1
ATOM 8240 C CA . ARG D 1 99 ? -21.957 235.590 5.091 1.00 19.28 97 ARG D CA 1
ATOM 8241 C C . ARG D 1 99 ? -22.746 236.886 5.021 1.00 21.23 97 ARG D C 1
ATOM 8242 O O . ARG D 1 99 ? -22.469 237.746 4.178 1.00 23.61 97 ARG D O 1
ATOM 8263 N N . LEU D 1 100 ? -23.740 237.050 5.889 1.00 20.90 98 LEU D N 1
ATOM 8264 C CA . LEU D 1 100 ? -24.533 238.269 5.813 1.00 20.71 98 LEU D CA 1
ATOM 8265 C C . LEU D 1 100 ? -23.698 239.481 6.189 1.00 24.79 98 LEU D C 1
ATOM 8266 O O . LEU D 1 100 ? -23.813 240.533 5.551 1.00 24.73 98 LEU D O 1
ATOM 8282 N N . LEU D 1 101 ? -22.839 239.356 7.213 1.00 23.24 99 LEU D N 1
ATOM 8283 C CA . LEU D 1 101 ? -21.967 240.479 7.545 1.00 23.23 99 LEU D CA 1
ATOM 8284 C C . LEU D 1 101 ? -21.090 240.852 6.351 1.00 26.28 99 LEU D C 1
ATOM 8285 O O . LEU D 1 101 ? -20.952 242.041 6.019 1.00 27.27 99 LEU D O 1
ATOM 8301 N N . ALA D 1 102 ? -20.522 239.848 5.677 1.00 25.76 100 ALA D N 1
ATOM 8302 C CA . ALA D 1 102 ? -19.633 240.093 4.547 1.00 25.02 100 ALA D CA 1
ATOM 8303 C C . ALA D 1 102 ? -20.375 240.690 3.356 1.00 30.79 100 ALA D C 1
ATOM 8304 O O . ALA D 1 102 ? -19.772 241.409 2.543 1.00 32.53 100 ALA D O 1
ATOM 8311 N N . ALA D 1 103 ? -21.668 240.433 3.246 1.00 28.23 101 ALA D N 1
ATOM 8312 C CA . ALA D 1 103 ? -22.489 240.942 2.150 1.00 27.60 101 ALA D CA 1
ATOM 8313 C C . ALA D 1 103 ? -23.137 242.281 2.450 1.00 31.74 101 ALA D C 1
ATOM 8314 O O . ALA D 1 103 ? -23.887 242.792 1.611 1.00 34.87 101 ALA D O 1
ATOM 8321 N N . GLY D 1 104 ? -22.894 242.857 3.618 1.00 27.28 102 GLY D N 1
ATOM 8322 C CA . GLY D 1 104 ? -23.365 244.184 3.919 1.00 28.43 102 GLY D CA 1
ATOM 8323 C C . GLY D 1 104 ? -24.669 244.274 4.669 1.00 29.34 102 GLY D C 1
ATOM 8324 O O . GLY D 1 104 ? -25.209 245.379 4.792 1.00 31.18 102 GLY D O 1
ATOM 8328 N N . ALA D 1 105 ? -25.192 243.161 5.164 1.00 27.10 103 ALA D N 1
ATOM 8329 C CA . ALA D 1 105 ? -26.403 243.196 5.964 1.00 23.95 103 ALA D CA 1
ATOM 8330 C C . ALA D 1 105 ? -26.105 243.757 7.353 1.00 25.26 103 ALA D C 1
ATOM 8331 O O . ALA D 1 105 ? -24.971 243.704 7.851 1.00 28.13 103 ALA D O 1
ATOM 8338 N N . GLN D 1 106 ? -27.140 244.296 7.973 1.00 25.34 104 GLN D N 1
ATOM 8339 C CA A GLN D 1 106 ? -27.086 244.763 9.351 0.43 27.24 104 GLN D CA 1
ATOM 8340 C CA B GLN D 1 106 ? -27.087 244.764 9.351 0.57 27.19 104 GLN D CA 1
ATOM 8341 C C . GLN D 1 106 ? -27.659 243.681 10.257 1.00 25.65 104 GLN D C 1
ATOM 8342 O O . GLN D 1 106 ? -28.802 243.233 10.059 1.00 27.27 104 GLN D O 1
ATOM 8369 N N . ILE D 1 107 ? -26.878 243.257 11.237 1.00 25.78 105 ILE D N 1
ATOM 8370 C CA . ILE D 1 107 ? -27.316 242.296 12.233 1.00 25.53 105 ILE D CA 1
ATOM 8371 C C . ILE D 1 107 ? -28.003 243.091 13.333 1.00 25.17 105 ILE D C 1
ATOM 8372 O O . ILE D 1 107 ? -27.372 243.931 14.002 1.00 30.35 105 ILE D O 1
ATOM 8388 N N . ILE D 1 108 ? -29.312 242.881 13.478 1.00 26.81 106 ILE D N 1
ATOM 8389 C CA A ILE D 1 108 ? -30.094 243.635 14.455 0.46 28.99 106 ILE D CA 1
ATOM 8390 C CA B ILE D 1 108 ? -30.078 243.646 14.456 0.54 28.90 106 ILE D CA 1
ATOM 8391 C C . ILE D 1 108 ? -29.923 243.044 15.847 1.00 40.63 106 ILE D C 1
ATOM 8392 O O . ILE D 1 108 ? -29.454 243.707 16.779 1.00 46.74 106 ILE D O 1
ATOM 8423 N N . PHE D 1 109 ? -30.308 241.786 15.997 1.00 30.77 107 PHE D N 1
ATOM 8424 C CA . PHE D 1 109 ? -30.387 241.067 17.263 1.00 35.45 107 PHE D CA 1
ATOM 8425 C C . PHE D 1 109 ? -29.509 239.832 17.151 1.00 35.52 107 PHE D C 1
ATOM 8426 O O . PHE D 1 109 ? -29.463 239.184 16.099 1.00 29.46 107 PHE D O 1
ATOM 8443 N N . GLY D 1 110 ? -28.762 239.554 18.216 1.00 36.25 108 GLY D N 1
ATOM 8444 C CA . GLY D 1 110 ? -27.930 238.376 18.292 1.00 36.28 108 GLY D CA 1
ATOM 8445 C C . GLY D 1 110 ? -26.652 238.459 17.478 1.00 32.89 108 GLY D C 1
ATOM 8446 O O . GLY D 1 110 ? -26.212 239.545 17.080 1.00 39.01 108 GLY D O 1
ATOM 8450 N N . PRO D 1 111 ? -26.010 237.303 17.232 1.00 32.41 109 PRO D N 1
ATOM 8451 C CA . PRO D 1 111 ? -26.387 235.948 17.683 1.00 29.99 109 PRO D CA 1
ATOM 8452 C C . PRO D 1 111 ? -26.488 235.831 19.198 1.00 41.14 109 PRO D C 1
ATOM 8453 O O . PRO D 1 111 ? -25.674 236.381 19.943 1.00 38.65 109 PRO D O 1
ATOM 8464 N N . ALA D 1 112 ? -27.510 235.119 19.666 1.00 34.49 110 ALA D N 1
ATOM 8465 C CA . ALA D 1 112 ? -27.800 234.996 21.085 1.00 38.94 110 ALA D CA 1
ATOM 8466 C C . ALA D 1 112 ? -28.474 233.656 21.328 1.00 41.34 110 ALA D C 1
ATOM 8467 O O . ALA D 1 112 ? -29.080 233.068 20.426 1.00 30.68 110 ALA D O 1
ATOM 8474 N N . ARG D 1 113 ? -28.364 233.180 22.567 1.00 44.38 111 ARG D N 1
ATOM 8475 C CA . ARG D 1 113 ? -29.042 231.954 22.957 1.00 42.69 111 ARG D CA 1
ATOM 8476 C C . ARG D 1 113 ? -30.536 232.212 23.093 1.00 47.92 111 ARG D C 1
ATOM 8477 O O . ARG D 1 113 ? -30.977 233.299 23.469 1.00 47.19 111 ARG D O 1
ATOM 8481 N N . ALA D 1 114 ? -31.322 231.208 22.747 1.00 32.72 112 ALA D N 1
ATOM 8482 C CA . ALA D 1 114 ? -32.766 231.208 22.920 1.00 35.45 112 ALA D CA 1
ATOM 8483 C C . ALA D 1 114 ? -33.160 229.915 23.600 1.00 34.83 112 ALA D C 1
ATOM 8484 O O . ALA D 1 114 ? -32.365 228.974 23.686 1.00 33.53 112 ALA D O 1
ATOM 8491 N N . PRO D 1 115 ? -34.396 229.833 24.103 1.00 41.64 113 PRO D N 1
ATOM 8492 C CA . PRO D 1 115 ? -34.850 228.588 24.753 1.00 36.53 113 PRO D CA 1
ATOM 8493 C C . PRO D 1 115 ? -34.726 227.374 23.862 1.00 34.67 113 PRO D C 1
ATOM 8494 O O . PRO D 1 115 ? -34.692 226.249 24.379 1.00 32.84 113 PRO D O 1
ATOM 8505 N N . THR D 1 116 ? -34.642 227.564 22.546 1.00 26.92 114 THR D N 1
ATOM 8506 C CA . THR D 1 116 ? -34.607 226.500 21.566 1.00 26.93 114 THR D CA 1
ATOM 8507 C C . THR D 1 116 ? -33.221 226.217 21.004 1.00 23.97 114 THR D C 1
ATOM 8508 O O . THR D 1 116 ? -33.061 225.204 20.297 1.00 23.48 114 THR D O 1
ATOM 8519 N N . GLY D 1 117 ? -32.248 227.095 21.240 1.00 27.12 115 GLY D N 1
ATOM 8520 C CA . GLY D 1 117 ? -30.954 226.992 20.596 1.00 24.44 115 GLY D CA 1
ATOM 8521 C C . GLY D 1 117 ? -30.316 228.354 20.489 1.00 26.53 115 GLY D C 1
ATOM 8522 O O . GLY D 1 117 ? -29.963 228.943 21.516 1.00 30.85 115 GLY D O 1
ATOM 8526 N N . ALA D 1 118 ? -30.152 228.861 19.268 1.00 23.49 116 ALA D N 1
ATOM 8527 C CA . ALA D 1 118 ? -29.516 230.160 19.072 1.00 23.36 116 ALA D CA 1
ATOM 8528 C C . ALA D 1 118 ? -30.081 230.811 17.823 1.00 21.98 116 ALA D C 1
ATOM 8529 O O . ALA D 1 118 ? -30.517 230.120 16.896 1.00 22.49 116 ALA D O 1
ATOM 8536 N N . CYS D 1 119 ? -30.084 232.147 17.805 1.00 24.00 117 CYS D N 1
ATOM 8537 C CA . CYS D 1 119 ? -30.688 232.848 16.682 1.00 23.35 117 CYS D CA 1
ATOM 8538 C C . CYS D 1 119 ? -30.081 234.227 16.494 1.00 23.23 117 CYS D C 1
ATOM 8539 O O . CYS D 1 119 ? -29.425 234.772 17.385 1.00 25.06 117 CYS D O 1
ATOM 8547 N N . PHE D 1 120 ? -30.294 234.789 15.305 1.00 21.69 118 PHE D N 1
ATOM 8548 C CA . PHE D 1 120 ? -30.026 236.211 15.070 1.00 23.00 118 PHE D CA 1
ATOM 8549 C C . PHE D 1 120 ? -31.037 236.708 14.043 1.00 21.33 118 PHE D C 1
ATOM 8550 O O . PHE D 1 120 ? -31.660 235.922 13.337 1.00 21.40 118 PHE D O 1
ATOM 8567 N N . ASN D 1 121 ? -31.208 238.029 13.975 1.00 22.98 119 ASN D N 1
ATOM 8568 C CA A ASN D 1 121 ? -31.976 238.539 12.856 0.50 23.36 119 ASN D CA 1
ATOM 8569 C CA B ASN D 1 121 ? -32.086 238.727 13.031 0.50 22.43 119 ASN D CA 1
ATOM 8570 C C . ASN D 1 121 ? -31.241 239.690 12.199 1.00 21.40 119 ASN D C 1
ATOM 8571 O O . ASN D 1 121 ? -30.327 240.327 12.753 1.00 22.57 119 ASN D O 1
ATOM 8592 N N . ALA D 1 122 ? -31.569 239.852 10.919 1.00 19.72 120 ALA D N 1
ATOM 8593 C CA . ALA D 1 122 ? -30.807 240.699 10.029 1.00 23.03 120 ALA D CA 1
ATOM 8594 C C . ALA D 1 122 ? -31.710 241.505 9.115 1.00 21.15 120 ALA D C 1
ATOM 8595 O O . ALA D 1 122 ? -32.743 241.007 8.640 1.00 21.37 120 ALA D O 1
ATOM 8602 N N . LEU D 1 123 ? -31.298 242.752 8.892 1.00 21.64 121 LEU D N 1
ATOM 8603 C CA . LEU D 1 123 ? -31.866 243.642 7.886 1.00 21.92 121 LEU D CA 1
ATOM 8604 C C . LEU D 1 123 ? -30.966 243.528 6.664 1.00 22.02 121 LEU D C 1
ATOM 8605 O O . LEU D 1 123 ? -29.801 243.944 6.711 1.00 22.83 121 LEU D O 1
ATOM 8621 N N . LEU D 1 124 ? -31.483 242.952 5.598 1.00 22.65 122 LEU D N 1
ATOM 8622 C CA . LEU D 1 124 ? -30.694 242.731 4.385 1.00 22.42 122 LEU D CA 1
ATOM 8623 C C . LEU D 1 124 ? -30.661 244.017 3.563 1.00 24.66 122 LEU D C 1
ATOM 8624 O O . LEU D 1 124 ? -31.495 244.905 3.746 1.00 24.96 122 LEU D O 1
ATOM 8640 N N . PRO D 1 125 ? -29.691 244.148 2.648 1.00 24.10 123 PRO D N 1
ATOM 8641 C CA . PRO D 1 125 ? -29.577 245.396 1.889 1.00 28.08 123 PRO D CA 1
ATOM 8642 C C . PRO D 1 125 ? -30.827 245.790 1.141 1.00 27.12 123 PRO D C 1
ATOM 8643 O O . PRO D 1 125 ? -31.072 246.996 1.010 1.00 27.37 123 PRO D O 1
ATOM 8654 N N . ASP D 1 126 ? -31.610 244.831 0.639 1.00 26.10 124 ASP D N 1
ATOM 8655 C CA . ASP D 1 126 ? -32.819 245.179 -0.099 1.00 25.23 124 ASP D CA 1
ATOM 8656 C C . ASP D 1 126 ? -34.007 245.504 0.810 1.00 27.28 124 ASP D C 1
ATOM 8657 O O . ASP D 1 126 ? -35.068 245.858 0.300 1.00 25.22 124 ASP D O 1
ATOM 8666 N N . GLY D 1 127 ? -33.849 245.451 2.140 1.00 23.45 125 GLY D N 1
ATOM 8667 C CA . GLY D 1 127 ? -34.915 245.781 3.057 1.00 22.89 125 GLY D CA 1
ATOM 8668 C C . GLY D 1 127 ? -35.601 244.585 3.696 1.00 21.15 125 GLY D C 1
ATOM 8669 O O . GLY D 1 127 ? -36.387 244.778 4.648 1.00 23.28 125 GLY D O 1
ATOM 8673 N N . THR D 1 128 ? -35.317 243.367 3.226 1.00 20.65 126 THR D N 1
ATOM 8674 C CA . THR D 1 128 ? -35.904 242.181 3.833 1.00 19.83 126 THR D CA 1
ATOM 8675 C C . THR D 1 128 ? -35.362 242.000 5.251 1.00 20.83 126 THR D C 1
ATOM 8676 O O . THR D 1 128 ? -34.172 242.182 5.491 1.00 21.95 126 THR D O 1
ATOM 8687 N N . VAL D 1 129 ? -36.225 241.599 6.180 1.00 20.21 127 VAL D N 1
ATOM 8688 C CA . VAL D 1 129 ? -35.855 241.340 7.576 1.00 19.48 127 VAL D CA 1
ATOM 8689 C C . VAL D 1 129 ? -36.184 239.888 7.891 1.00 19.57 127 VAL D C 1
ATOM 8690 O O . VAL D 1 129 ? -37.353 239.489 7.857 1.00 19.61 127 VAL D O 1
ATOM 8703 N N . VAL D 1 130 ? -35.148 239.106 8.225 1.00 19.21 128 VAL D N 1
ATOM 8704 C CA A VAL D 1 130 ? -35.310 237.680 8.439 0.60 18.91 128 VAL D CA 1
ATOM 8705 C CA B VAL D 1 130 ? -35.262 237.666 8.401 0.40 18.90 128 VAL D CA 1
ATOM 8706 C C . VAL D 1 130 ? -34.519 237.247 9.660 1.00 18.35 128 VAL D C 1
ATOM 8707 O O . VAL D 1 130 ? -33.471 237.818 9.990 1.00 20.46 128 VAL D O 1
ATOM 8732 N N . GLU D 1 131 ? -35.026 236.209 10.311 1.00 18.97 129 GLU D N 1
ATOM 8733 C CA . GLU D 1 131 ? -34.379 235.551 11.436 1.00 19.19 129 GLU D CA 1
ATOM 8734 C C . GLU D 1 131 ? -33.790 234.229 10.977 1.00 19.34 129 GLU D C 1
ATOM 8735 O O . GLU D 1 131 ? -34.432 233.492 10.213 1.00 18.06 129 GLU D O 1
ATOM 8747 N N . PHE D 1 132 ? -32.593 233.916 11.475 1.00 18.36 130 PHE D N 1
ATOM 8748 C CA . PHE D 1 132 ? -32.001 232.586 11.359 1.00 17.91 130 PHE D CA 1
ATOM 8749 C C . PHE D 1 132 ? -31.913 231.988 12.755 1.00 17.18 130 PHE D C 1
ATOM 8750 O O . PHE D 1 132 ? -31.423 232.651 13.679 1.00 20.62 130 PHE D O 1
ATOM 8767 N N . VAL D 1 133 ? -32.360 230.737 12.898 1.00 18.18 131 VAL D N 1
ATOM 8768 C CA . VAL D 1 133 ? -32.345 230.032 14.173 1.00 17.69 131 VAL D CA 1
ATOM 8769 C C . VAL D 1 133 ? -31.814 228.629 13.920 1.00 18.48 131 VAL D C 1
ATOM 8770 O O . VAL D 1 133 ? -32.043 228.040 12.860 1.00 18.01 131 VAL D O 1
ATOM 8783 N N . HIS D 1 134 ? -31.064 228.107 14.894 1.00 18.79 132 HIS D N 1
ATOM 8784 C CA . HIS D 1 134 ? -30.775 226.674 14.907 1.00 19.25 132 HIS D CA 1
ATOM 8785 C C . HIS D 1 134 ? -31.210 226.093 16.245 1.00 20.25 132 HIS D C 1
ATOM 8786 O O . HIS D 1 134 ? -31.312 226.799 17.247 1.00 21.27 132 HIS D O 1
ATOM 8800 N N . HIS D 1 135 ? -31.547 224.800 16.232 1.00 19.02 133 HIS D N 1
ATOM 8801 C CA . HIS D 1 135 ? -32.112 224.134 17.392 1.00 19.44 133 HIS D CA 1
ATOM 8802 C C . HIS D 1 135 ? -31.114 223.142 17.971 1.00 20.37 133 HIS D C 1
ATOM 8803 O O . HIS D 1 135 ? -30.524 222.351 17.230 1.00 22.04 133 HIS D O 1
ATOM 8817 N N . ARG D 1 136 ? -30.990 223.154 19.288 1.00 23.76 134 ARG D N 1
ATOM 8818 C CA . ARG D 1 136 ? -30.197 222.164 19.997 1.00 24.40 134 ARG D CA 1
ATOM 8819 C C . ARG D 1 136 ? -30.947 221.715 21.232 1.00 27.43 134 ARG D C 1
ATOM 8820 O O . ARG D 1 136 ? -31.701 222.497 21.825 1.00 25.65 134 ARG D O 1
ATOM 8841 N N . PRO D 1 137 ? -30.736 220.470 21.668 1.00 26.14 135 PRO D N 1
ATOM 8842 C CA . PRO D 1 137 ? -31.412 219.971 22.865 1.00 28.99 135 PRO D CA 1
ATOM 8843 C C . P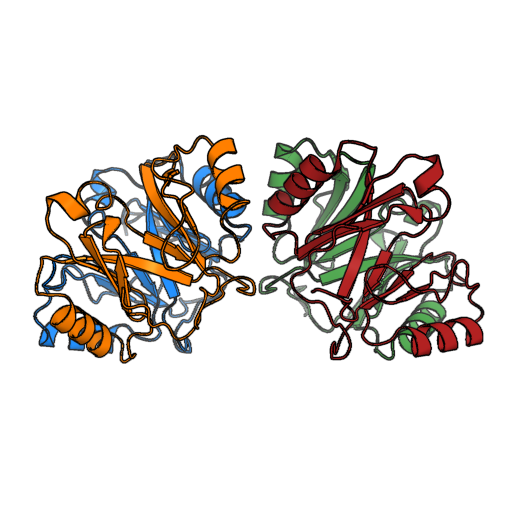RO D 1 137 ? -31.123 220.826 24.083 1.00 33.69 135 PRO D C 1
ATOM 8844 O O . PRO D 1 137 ? -29.986 221.248 24.328 1.00 32.74 135 PRO D O 1
ATOM 8855 N N . GLN D 1 138 ? -32.153 221.044 24.877 1.00 31.32 136 GLN D N 1
ATOM 8856 C CA . GLN D 1 138 ? -32.029 221.769 26.120 1.00 38.31 136 GLN D CA 1
ATOM 8857 C C . GLN D 1 138 ? -32.112 220.817 27.304 1.00 47.17 136 GLN D C 1
ATOM 8858 O O . GLN D 1 138 ? -32.690 219.729 27.203 1.00 50.33 136 GLN D O 1
ATOM 8872 N N . PRO D 1 139 ? -31.550 221.198 28.448 1.00 49.65 137 PRO D N 1
ATOM 8873 C CA . PRO D 1 139 ? -31.642 220.342 29.636 1.00 57.70 137 PRO D CA 1
ATOM 8874 C C . PRO D 1 139 ? -33.082 219.938 29.909 1.00 66.44 137 PRO D C 1
ATOM 8875 O O . PRO D 1 139 ? -33.988 220.775 29.934 1.00 60.82 137 PRO D O 1
ATOM 8886 N N . GLY D 1 140 ? -33.292 218.642 30.103 1.00 87.48 138 GLY D N 1
ATOM 8887 C CA . GLY D 1 140 ? -34.619 218.144 30.391 1.00 99.30 138 GLY D CA 1
ATOM 8888 C C . GLY D 1 140 ? -35.538 218.200 29.191 1.00 93.54 138 GLY D C 1
ATOM 8889 O O . GLY D 1 140 ? -36.572 218.875 29.222 1.00 89.71 138 GLY D O 1
ATOM 8893 N N . GLU D 1 141 ? -35.160 217.504 28.123 1.00 83.89 139 GLU D N 1
ATOM 8894 C CA . GLU D 1 141 ? -36.014 217.371 26.949 1.00 80.53 139 GLU D CA 1
ATOM 8895 C C . GLU D 1 141 ? -36.152 215.896 26.579 1.00 72.54 139 GLU D C 1
ATOM 8896 O O . GLU D 1 141 ? -35.209 215.121 26.733 1.00 81.98 139 GLU D O 1
#

InterPro domains:
  IPR029068 Glyoxalase/Bleomycin resistance protein/Dihydroxybiphenyl dioxygenase [G3DSA:3.10.180.10] (34-154)
  IPR029068 Glyoxalase/Bleomycin resistance protein/Dihydroxybiphenyl dioxygenase [SSF54593] (36-152)

Sequence (550 aa):
GHMSQPFLWRRRVNDSSGFFAAEEPRVFIRVYLEPGSIIDAAIAFYEDLQGVVAHDMRFDFPEKRRLTLAAVGAFLLLEGSDEALAPFRRSTTGTLLVDDIEPYHRRLLAAGAQQIIIFGPARAPTGACFNALLPDGTVVVEFVHHRPQQPGEPFLWRRRVNDSSGFAEPRVFIRVYLEEPGSIDAAIAFYEDLQGVAHDMMRFDFPEKRLTLAAVGAFLLLEGSDEALAPFRRSTTGTLLVDDIEEPYHRRLLAAGAQQIIFGPARAPTGACFNNALLPDGTVVEFVHHRPQPGEQPFLWRRRVNDSSSGFAEPRVFIRVYLEPGSIDAAIAFYEDLQGVAHDMRFDFPEKRLTLAAVGAFLLLEGSDEALAPFRRSTTGTLLVDDIEPYHRRLLAAGAQIIFGPARAPTGACFNALLPDGTVVEFVHHRPQPGEPFLWRRRVNDSSGFFAAEEPRVFIRVYLEPGSIDAAIAFYEDLQGVVAHDMRFDFPEKRLTLAAVGAFLLLEGSDEALAPFRRSTTGTLLVDDIEPYHRRLLAAGAQQIIIFGPARAPTGACFNNALLPDGTVVVEFVHHRPQPGE

Secondary structure (DSSP, 8-state):
--SPPPEEEES----TT-SS-EEEEEEEE-TT-HHHHHHHHHHHHT----EEEEEGGGTEEEEEETTEEEEE--HHHHTTTTT--EEEE-S-HHHHHHHHHHTTPEEEEEEEEETTEEEEEEE-TTS-EEEEEEE-PPTT-/--EEES----TT-SS-EEEEEEEE-TT-HHHHHHHHHHHHT----EEEEEGGGTEEEEEETTEEEEE--HHHHTTTTT--EEEE-S-HHHHHHHHHHTT-EEEEEEEEETTEEEEEEE-TTS-EEEEEEE---S--/--EEEES----TT-SS-EEEEEEEE-TT-HHHHHHHHHHHHT----EEEEEGGGTEEEEEETTEEEEE--HHHHTTTTT--EEEEES-HHHHHHHHHHHT-EEEEEEEEETTEEEEEEE-TTS-EEEEEEE---TT-/--EEES----TT-SS-EEEEEEEE-TT-HHHHHHHHHHHHT----EEEEEGGGTEEEEEETTEEEEE--HHHHTTTTT--EEEE-S-HHHHHHHHHHTT-EEEEEEEEETTEEEEEEE-TTS-EEEEEEE---S--

Organism: Pseudomonas aeruginosa (strain ATCC 15692 / DSM 22644 / CIP 104116 / JCM 14847 / LMG 12228 / 1C / PRS 101 / PAO1) (NCBI:txid208964)

B-factor: mean 30.19, std 13.59, range [12.61, 147.21]

Nearest PDB structures (foldseek):
  8aid-assembly2_D  TM=1.002E+00  e=3.554E-30  Pseudomonas aeruginosa PAO1
  3r6a-assembly1_B  TM=9.053E-01  e=1.931E-11  Methanosarcina mazei Go1
  3rhe-assembly1_A  TM=6.248E-01  e=7.735E-04  Legionella pneumophila subsp. pneumophila str. Philadelphia 1
  7x8e-assembly2_F  TM=5.438E-01  e=1.126E-03  Pseudomonas fluorescens
  1bh5-assembly1_B  TM=3.379E-01  e=7.266E-04  Homo sapiens